Protein AF-0000000082274752 (afdb_homodimer)

Organism: NCBI:txid303405

Radius of gyration: 25.29 Å; Cα contacts (8 Å, |Δi|>4): 850; chains: 2; bounding box: 76×76×72 Å

pLDDT: mean 84.37, std 21.72, range [27.38, 98.88]

Secondary structure (DSSP, 8-state):
------------------------TTSBPP--EEEETTTTEEEEHHHHTTTSEEEEEE-S-TT--STTSS-TT--SHHHHHHTHHHHHHTT--EEEEEESS-HHHHHHHHHHHT-TTSSEEEEE-TT-HHHHHTT-B---HHHHHTT--S-B--EEEEEETTEEEEEEE---SS-TTS-S-GGGGSHHHHHHHHHHHH-/------------------------TTSBPP--EEEETTTTEEEEHHHHTTTSEEEEEE-S-TT--GGGSS-TT--SHHHHHHTHHHHHHTT--EEEEEESS-HHHHHHHHHHHT-TTSSEEEEE-TT-HHHHHTT-B---HHHHHTT--S-B--EEEEEETTEEEEEEE---SS-TTS-S-GGGGSHHHHHHHHHHHH-

Nearest PDB structures (foldseek):
  4k7i-assembly1_A  TM=9.172E-01  e=1.550E-17  Homo sapiens
  5k2j-assembly3_F  TM=9.072E-01  e=1.474E-16  Vibrio vulnificus MO6-24/O
  5j9b-assembly1_A  TM=8.679E-01  e=9.384E-13  Aspergillus fumigatus Af293
  7q6a-assembly1_B  TM=8.273E-01  e=2.553E-12  Thermochaetoides thermophila
  7q68-assembly1_A-2  TM=7.922E-01  e=3.081E-12  Thermochaetoides thermophila DSM 1495

Sequence (398 aa):
MKVLSFVAAALSAVSVVDAFAAIAPGAKIPSIELHKGFPPDFVNIADYVKGRKVAVVGLPAAFTPVCFLFFESHRNVPGYLESTDALKAAGIDEVIVYCVNDGAVMKAWEADQKTEGTIVTMLGDPSGAFTKACDMEMTHEGPISVGIIGRCKRWAMLVDDGEVKAVNVAESELDPAGDDFPEKTLAPALIEMVTTVNAMKVLSFVAAALSAVSVVDAFAAIAPGAKIPSIELHKGFPPDFVNIADYVKGRKVAVVGLPAAFTPVCFLFFESHRNVPGYLESTDALKAAGIDEVIVYCVNDGAVMKAWEADQKTEGTIVTMLGDPSGAFTKACDMEMTHEGPISVGIIGRCKRWAMLVDDGEVKAVNVAESELDPAGDDFPEKTLAPALIEMVTTVNA

InterPro domains:
  IPR013740 Redoxin [PF08534] (25-173)
  IPR037944 Peroxiredoxin-5-like [PTHR10430] (21-172)

Solvent-accessible surface area (backbone atoms only — not comparable to full-atom values): 21121 Å² total; per-residue (Å²): 133,82,79,78,77,77,76,76,76,76,75,72,73,71,70,69,66,68,69,59,55,65,73,43,60,74,36,68,51,71,81,39,73,28,22,38,32,65,85,48,46,78,40,43,51,31,71,71,36,51,85,36,34,31,34,43,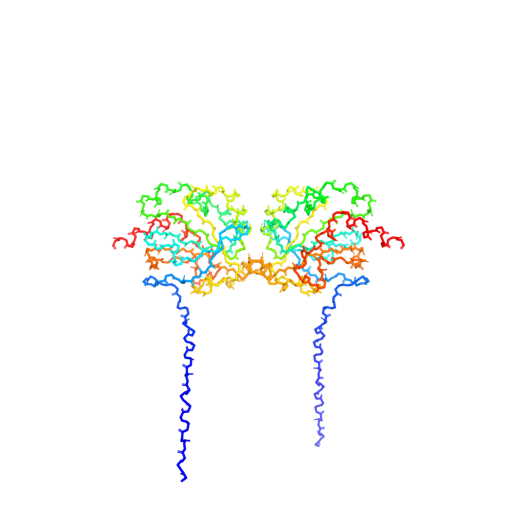31,36,36,48,55,72,74,52,68,73,37,56,79,60,59,94,87,50,32,56,70,67,35,42,61,74,36,41,67,62,39,43,73,61,54,37,72,32,40,36,41,32,30,32,46,30,16,29,50,36,40,51,47,35,60,74,69,64,31,77,92,51,56,45,44,58,36,10,28,48,84,32,59,61,35,55,47,39,62,34,64,37,76,28,60,70,53,37,75,61,37,54,61,80,22,26,22,25,28,24,32,37,30,50,49,32,29,25,63,39,74,35,61,11,43,39,98,84,30,58,48,12,64,74,37,55,66,49,54,23,50,69,36,53,48,48,50,45,55,58,65,75,96,137,82,79,80,76,77,77,75,76,74,76,72,73,73,71,68,68,66,69,59,55,64,72,43,62,74,34,66,52,68,81,40,71,29,22,39,32,65,84,48,46,77,38,42,49,30,68,71,36,52,85,36,34,32,34,43,33,36,36,47,54,70,75,51,56,79,40,56,79,60,60,94,87,52,32,53,71,67,35,42,62,75,34,41,69,61,36,43,72,63,55,39,72,32,40,36,40,33,28,33,45,30,15,29,48,36,40,52,49,35,61,73,67,63,28,76,93,53,58,46,46,57,36,10,28,47,82,32,58,61,35,56,46,39,63,34,63,38,74,28,61,71,54,37,75,62,38,54,62,81,23,26,23,26,27,25,32,37,30,49,50,32,28,26,63,38,75,36,63,11,44,39,98,84,29,61,48,12,64,74,36,55,65,48,56,22,49,71,38,54,46,46,50,45,54,58,65,75,96

Foldseek 3Di:
DPPPPPPPPPPPPPPCPVPLPAADFFDFQDQDWWFAAPVTDTDGPLVVCAQAKAKEKEDLDFPDPLQPPDDPQRHALVQCQVCQVVCVVLRHQAYEYEKQDDRHRQNVSCVVSVCPPGRYGYIHRVVCPSQVSNVFFADDVVCVVVPSPRMGATKMFIDHRRGTRDIDFLADPVRSRSSNRSVCRGPVNSSVSSVVSVD/DPPPPPPPPPPPPPPCPVPLPAADFFDFQDQDWWFAAPVTDTDGPLVVCAQAKAKEKEDLDFPDVLQPPDDPQRHALVQCQVCQVVCVVLRHQAYEYEKQDDRHRQNVSCVVSVCPPGSYGYIHRVVCPSQVSNVFFADDVVCVVVPSPRMGATKMFIDHRRGTRDIDFLADPPRSRSSNRSVCRGPVNSSVSSVVSVD

Structure (mmCIF, N/CA/C/O backbone):
data_AF-0000000082274752-model_v1
#
loop_
_entity.id
_entity.type
_entity.pdbx_description
1 polymer 'Alkyl hydroperoxide reductase'
#
loop_
_atom_site.group_PDB
_atom_site.id
_atom_site.type_symbol
_atom_site.label_atom_id
_atom_site.label_alt_id
_atom_site.label_comp_id
_atom_site.label_asym_id
_atom_site.label_entity_id
_atom_site.label_seq_id
_atom_site.pdbx_PDB_ins_code
_atom_site.Cartn_x
_atom_site.Cartn_y
_atom_site.Cartn_z
_atom_site.occupancy
_atom_site.B_iso_or_equiv
_atom_site.auth_seq_id
_atom_site.auth_comp_id
_atom_site.auth_asym_id
_atom_site.auth_atom_id
_atom_site.pdbx_PDB_model_num
ATOM 1 N N . MET A 1 1 ? -60.469 3.807 35.75 1 27.77 1 MET A N 1
ATOM 2 C CA . MET A 1 1 ? -59.906 3.342 34.469 1 27.77 1 MET A CA 1
ATOM 3 C C . MET A 1 1 ? -59.031 4.406 33.844 1 27.77 1 MET A C 1
ATOM 5 O O . MET A 1 1 ? -59.5 5.242 33.094 1 27.77 1 MET A O 1
ATOM 9 N N . LYS A 1 2 ? -58.125 4.98 34.75 1 32.91 2 LYS A N 1
ATOM 10 C CA . LYS A 1 2 ? -57.219 6.035 34.312 1 32.91 2 LYS A CA 1
ATOM 11 C C . LYS A 1 2 ? -56.312 5.551 33.188 1 32.91 2 LYS A C 1
ATOM 13 O O . LYS A 1 2 ? -55.75 4.461 33.25 1 32.91 2 LYS A O 1
ATOM 18 N N . VAL A 1 3 ? -56.562 5.984 31.938 1 30.23 3 VAL A N 1
ATOM 19 C CA . VAL A 1 3 ? -55.875 5.863 30.641 1 30.23 3 VAL A CA 1
ATOM 20 C C . VAL A 1 3 ? -54.438 6.367 30.781 1 30.23 3 VAL A C 1
ATOM 22 O O . VAL A 1 3 ? -54.188 7.535 31.094 1 30.23 3 VAL A O 1
ATOM 25 N N . LEU A 1 4 ? -53.469 5.566 31.281 1 36.06 4 LEU A N 1
ATOM 26 C CA . LEU A 1 4 ? -52.031 5.832 31.266 1 36.06 4 LEU A CA 1
ATOM 27 C C . LEU A 1 4 ? -51.562 6.121 29.844 1 36.06 4 LEU A C 1
ATOM 29 O O . LEU A 1 4 ? -51.656 5.258 28.969 1 36.06 4 LEU A O 1
ATOM 33 N N . SER A 1 5 ? -51.781 7.336 29.391 1 32.69 5 SER A N 1
ATOM 34 C CA . SER A 1 5 ? -51.219 7.719 28.094 1 32.69 5 SER A CA 1
ATOM 35 C C . SER A 1 5 ? -49.688 7.598 28.109 1 32.69 5 SER A C 1
ATOM 37 O O . SER A 1 5 ? -49.031 8.203 28.953 1 32.69 5 SER A O 1
ATOM 39 N N . PHE A 1 6 ? -49.188 6.441 27.672 1 38.94 6 PHE A N 1
ATOM 40 C CA . PHE A 1 6 ? -47.781 6.215 27.344 1 38.94 6 PHE A CA 1
ATOM 41 C C . PHE A 1 6 ? -47.312 7.199 26.281 1 38.94 6 PHE A C 1
ATOM 43 O O . PHE A 1 6 ? -47.75 7.152 25.141 1 38.94 6 PHE A O 1
ATOM 50 N N . VAL A 1 7 ? -46.938 8.445 26.641 1 35.09 7 VAL A N 1
ATOM 51 C CA . VAL A 1 7 ? -46.25 9.297 25.672 1 35.09 7 VAL A CA 1
ATOM 52 C C . VAL A 1 7 ? -44.875 8.703 25.328 1 35.09 7 VAL A C 1
ATOM 54 O O . VAL A 1 7 ? -44 8.609 26.203 1 35.09 7 VAL A O 1
ATOM 57 N N . ALA A 1 8 ? -44.875 7.766 24.375 1 35.16 8 ALA A N 1
ATOM 58 C CA . ALA A 1 8 ? -43.562 7.414 23.812 1 35.16 8 ALA A CA 1
ATOM 59 C C . ALA A 1 8 ? -42.875 8.641 23.234 1 35.16 8 ALA A C 1
ATOM 61 O O . ALA A 1 8 ? -43.344 9.242 22.281 1 35.16 8 ALA A O 1
ATOM 62 N N . ALA A 1 9 ? -42.094 9.398 24.047 1 38.72 9 ALA A N 1
ATOM 63 C CA . ALA A 1 9 ? -41.188 10.359 23.469 1 38.72 9 ALA A CA 1
ATOM 64 C C . ALA A 1 9 ? -40.25 9.68 22.469 1 38.72 9 ALA A C 1
ATOM 66 O O . ALA A 1 9 ? -39.562 8.719 22.797 1 38.72 9 ALA A O 1
ATOM 67 N N . ALA A 1 10 ? -40.594 9.758 21.203 1 35.91 10 ALA A N 1
ATOM 68 C CA . ALA A 1 10 ? -39.625 9.422 20.141 1 35.91 10 ALA A CA 1
ATOM 69 C C . ALA A 1 10 ? -38.344 10.203 20.297 1 35.91 10 ALA A C 1
ATOM 71 O O . ALA A 1 10 ? -38.344 11.438 20.25 1 35.91 10 ALA A O 1
ATOM 72 N N . LEU A 1 11 ? -37.375 9.727 21.094 1 34.22 11 LEU A N 1
ATOM 73 C CA . LEU A 1 11 ? -36.031 10.242 20.969 1 34.22 11 LEU A CA 1
ATOM 74 C C . LEU A 1 11 ? -35.562 10.211 19.531 1 34.22 11 LEU A C 1
ATOM 76 O O . LEU A 1 11 ? -35.469 9.148 18.922 1 34.22 11 LEU A O 1
ATOM 80 N N . SER A 1 12 ? -35.938 11.281 18.844 1 32.97 12 SER A N 1
ATOM 81 C CA . SER A 1 12 ? -35.25 11.391 17.562 1 32.97 12 SER A CA 1
ATOM 82 C C . SER A 1 12 ? -33.75 11.258 17.703 1 32.97 12 SER A C 1
ATOM 84 O O . SER A 1 12 ? -33.125 11.945 18.516 1 32.97 12 SER A O 1
ATOM 86 N N . ALA A 1 13 ? -33.25 10.133 17.516 1 36.25 13 ALA A N 1
ATOM 87 C CA . ALA A 1 13 ? -31.828 10.023 17.25 1 36.25 13 ALA A CA 1
ATOM 88 C C . ALA A 1 13 ? -31.375 11.031 16.203 1 36.25 13 ALA A C 1
ATOM 90 O O . ALA A 1 13 ? -31.719 10.898 15.023 1 36.25 13 ALA A O 1
ATOM 91 N N . VAL A 1 14 ? -31.25 12.289 16.516 1 33.09 14 VAL A N 1
ATOM 92 C CA . VAL A 1 14 ? -30.469 13.125 15.617 1 33.09 14 VAL A CA 1
ATOM 93 C C . VAL A 1 14 ? -29.125 12.477 15.352 1 33.09 14 VAL A C 1
ATOM 95 O O . VAL A 1 14 ? -28.312 12.312 16.266 1 33.09 14 VAL A O 1
ATOM 98 N N . SER A 1 15 ? -29.078 11.492 14.656 1 33.66 15 SER A N 1
ATOM 99 C CA . SER A 1 15 ? -27.75 11.164 14.125 1 33.66 15 SER A CA 1
ATOM 100 C C . SER A 1 15 ? -27.031 12.422 13.641 1 33.66 15 SER A C 1
ATOM 102 O O . SER A 1 15 ? -27.406 13 12.617 1 33.66 15 SER A O 1
ATOM 104 N N . VAL A 1 16 ? -26.734 13.352 14.477 1 30.14 16 VAL A N 1
ATOM 105 C CA . VAL A 1 16 ? -25.766 14.336 14 1 30.14 16 VAL A CA 1
ATOM 106 C C . VAL A 1 16 ? -24.672 13.633 13.203 1 30.14 16 VAL A C 1
ATOM 108 O O . VAL A 1 16 ? -23.781 12.984 13.781 1 30.14 16 VAL A O 1
ATOM 111 N N . VAL A 1 17 ? -25 12.875 12.234 1 35.97 17 VAL A N 1
ATOM 112 C CA . VAL A 1 17 ? -23.891 12.734 11.297 1 35.97 17 VAL A CA 1
ATOM 113 C C . VAL A 1 17 ? -23.125 14.055 11.203 1 35.97 17 VAL A C 1
ATOM 115 O O . VAL A 1 17 ? -23.672 15.062 10.75 1 35.97 17 VAL A O 1
ATOM 118 N N . ASP A 1 18 ? -22.484 14.523 12.211 1 35.38 18 ASP A N 1
ATOM 119 C CA . ASP A 1 18 ? -21.656 15.719 12.078 1 35.38 18 ASP A CA 1
ATOM 120 C C . ASP A 1 18 ? -21.141 15.867 10.648 1 35.38 18 ASP A C 1
ATOM 122 O O . ASP A 1 18 ? -20.5 14.953 10.109 1 35.38 18 ASP A O 1
ATOM 126 N N . ALA A 1 19 ? -21.859 16.297 9.758 1 38.28 19 ALA A N 1
ATOM 127 C CA . ALA A 1 19 ? -21.406 16.766 8.453 1 38.28 19 ALA A CA 1
ATOM 128 C C . ALA A 1 19 ? -19.938 17.141 8.484 1 38.28 19 ALA A C 1
ATOM 130 O O . ALA A 1 19 ? -19.531 18.047 9.227 1 38.28 19 ALA A O 1
ATOM 131 N N . PHE A 1 20 ? -19.031 16.141 8.469 1 45.34 20 PHE A N 1
ATOM 132 C CA . PHE A 1 20 ? -17.609 16.469 8.43 1 45.34 20 PHE A CA 1
ATOM 133 C C . PHE A 1 20 ? -17.359 17.703 7.57 1 45.34 20 PHE A C 1
ATOM 135 O O . PHE A 1 20 ? -17.797 17.766 6.418 1 45.34 20 PHE A O 1
ATOM 142 N N . ALA A 1 21 ? -17.672 18.844 8.078 1 50.91 21 ALA A N 1
ATOM 143 C CA . ALA A 1 21 ? -17.375 20.078 7.383 1 50.91 21 ALA A CA 1
ATOM 144 C C . ALA A 1 21 ? -15.969 20.062 6.793 1 50.91 21 ALA A C 1
ATOM 146 O O . ALA A 1 21 ? -15.062 19.453 7.359 1 50.91 21 ALA A O 1
ATOM 147 N N . ALA A 1 22 ? -15.766 20.391 5.5 1 65.75 22 ALA A N 1
ATOM 148 C CA . ALA A 1 22 ? -14.484 20.688 4.855 1 65.75 22 ALA A CA 1
ATOM 149 C C . ALA A 1 22 ? -13.531 21.375 5.82 1 65.75 22 ALA A C 1
ATOM 151 O O . ALA A 1 22 ? -13.938 22.281 6.562 1 65.75 22 ALA A O 1
ATOM 152 N N . ILE A 1 23 ? -12.422 20.734 6.145 1 84.44 23 ILE A N 1
ATOM 153 C CA . ILE A 1 23 ? -11.43 21.328 7.031 1 84.44 23 ILE A CA 1
ATOM 154 C C . ILE A 1 23 ? -11.102 22.75 6.562 1 84.44 23 ILE A C 1
ATOM 156 O O . ILE A 1 23 ? -10.875 22.969 5.375 1 84.44 23 ILE A O 1
ATOM 160 N N . ALA A 1 24 ? -11.312 23.703 7.465 1 89.81 24 ALA A N 1
ATOM 161 C CA . ALA A 1 24 ? -11.055 25.109 7.199 1 89.81 24 ALA A CA 1
ATOM 162 C C . ALA A 1 24 ? -10.305 25.75 8.359 1 89.81 24 ALA A C 1
ATOM 164 O O . ALA A 1 24 ? -10.344 25.266 9.492 1 89.81 24 ALA A O 1
ATOM 165 N N . PRO A 1 25 ? -9.547 26.828 7.973 1 94.69 25 PRO A N 1
ATOM 166 C CA . PRO A 1 25 ? -8.898 27.547 9.078 1 94.69 25 PRO A CA 1
ATOM 167 C C . PRO A 1 25 ? -9.867 27.859 10.211 1 94.69 25 PRO A C 1
ATOM 169 O O . PRO A 1 25 ? -11.016 28.25 9.969 1 94.69 25 PRO A O 1
ATOM 172 N N . GLY A 1 26 ? -9.516 27.609 11.43 1 95.12 26 GLY A N 1
ATOM 173 C CA . GLY A 1 26 ? -10.344 27.828 12.602 1 95.12 26 GLY A CA 1
ATOM 174 C C . GLY A 1 26 ? -10.945 26.562 13.156 1 95.12 26 GLY A C 1
ATOM 175 O O . GLY A 1 26 ? -11.32 26.5 14.328 1 95.12 26 GLY A O 1
ATOM 176 N N . ALA A 1 27 ? -11.031 25.578 12.359 1 95.56 27 ALA A N 1
ATOM 177 C CA . ALA A 1 27 ? -11.602 24.297 12.773 1 95.56 27 ALA A CA 1
ATOM 178 C C . ALA A 1 27 ? -10.594 23.484 13.586 1 95.56 27 ALA A C 1
ATOM 180 O O . ALA A 1 27 ? -9.383 23.688 13.477 1 95.56 27 ALA A O 1
ATOM 181 N N . LYS A 1 28 ? -11.148 22.656 14.43 1 96.88 28 LYS A N 1
ATOM 182 C CA . LYS A 1 28 ? -10.297 21.641 15.07 1 96.88 28 LYS A CA 1
ATOM 183 C C . LYS A 1 28 ? -10 20.5 14.117 1 96.88 28 LYS A C 1
ATOM 185 O O . LYS A 1 28 ? -10.867 20.062 13.352 1 96.88 28 LYS A O 1
ATOM 190 N N . ILE A 1 29 ? -8.781 20.047 14.203 1 97.81 29 ILE A N 1
ATOM 191 C CA . ILE A 1 29 ? -8.445 18.875 13.406 1 97.81 29 ILE A CA 1
ATOM 192 C C . ILE A 1 29 ? -9.289 17.688 13.867 1 97.81 29 ILE A C 1
ATOM 194 O O . ILE A 1 29 ? -9.523 17.516 15.062 1 97.81 29 ILE A O 1
ATOM 198 N N . PRO A 1 30 ? -9.781 16.875 12.977 1 97.56 30 PRO A N 1
ATOM 199 C CA . PRO A 1 30 ? -10.602 15.719 13.359 1 97.56 30 PRO A CA 1
ATOM 200 C C . PRO A 1 30 ? -9.875 14.758 14.297 1 97.56 30 PRO A C 1
ATOM 202 O O . PRO A 1 30 ? -8.664 14.555 14.164 1 97.56 30 PRO A O 1
ATOM 205 N N . SER A 1 31 ? -10.578 14.227 15.234 1 97.94 31 SER A N 1
ATOM 206 C CA . SER A 1 31 ? -10.055 13.211 16.141 1 97.94 31 SER A CA 1
ATOM 207 C C . SER A 1 31 ? -10.156 11.82 15.516 1 97.94 31 SER A C 1
ATOM 209 O O . SER A 1 31 ? -11.195 11.164 15.602 1 97.94 31 SER A O 1
ATOM 211 N N . ILE A 1 32 ? -9.094 11.336 14.875 1 98.25 32 ILE A N 1
ATOM 212 C CA . ILE A 1 32 ? -9.055 10.07 14.148 1 98.25 32 ILE A CA 1
ATOM 213 C C . ILE A 1 32 ? -7.766 9.32 14.484 1 98.25 32 ILE A C 1
ATOM 215 O O . ILE A 1 32 ? -6.695 9.922 14.586 1 98.25 32 ILE A O 1
ATOM 219 N N . GLU A 1 33 ? -7.859 8 14.648 1 98.19 33 GLU A N 1
ATOM 220 C CA . GLU A 1 33 ? -6.695 7.156 14.883 1 98.19 33 GLU A CA 1
ATOM 221 C C . GLU A 1 33 ? -5.945 6.871 13.586 1 98.19 33 GLU A C 1
ATOM 223 O O . GLU A 1 33 ? -6.535 6.379 12.617 1 98.19 33 GLU A O 1
ATOM 228 N N . LEU A 1 34 ? -4.719 7.219 13.578 1 98.75 34 LEU A N 1
ATOM 229 C CA . LEU A 1 34 ? -3.814 6.902 12.477 1 98.75 34 LEU A CA 1
ATOM 230 C C . LEU A 1 34 ? -2.816 5.82 12.883 1 98.75 34 LEU A C 1
ATOM 232 O O . LEU A 1 34 ? -2.689 5.504 14.07 1 98.75 34 LEU A O 1
ATOM 236 N N . HIS A 1 35 ? -2.184 5.227 11.922 1 98.62 35 HIS A N 1
ATOM 237 C CA . HIS A 1 35 ? -1.256 4.121 12.141 1 98.62 35 HIS A CA 1
ATOM 238 C C . HIS A 1 35 ? 0.191 4.578 12 1 98.62 35 HIS A C 1
ATOM 240 O O . HIS A 1 35 ? 0.57 5.141 10.969 1 98.62 35 HIS A O 1
ATOM 246 N N . LYS A 1 36 ? 0.982 4.348 13.07 1 98.38 36 LYS A N 1
ATOM 247 C CA . LYS A 1 36 ? 2.422 4.574 13.008 1 98.38 36 LYS A CA 1
ATOM 248 C C . LYS A 1 36 ? 3.189 3.256 13.031 1 98.38 36 LYS A C 1
ATOM 250 O O . LYS A 1 36 ? 3.133 2.516 14.016 1 98.38 36 LYS A O 1
ATOM 255 N N . GLY A 1 37 ? 3.846 2.953 11.93 1 96.56 37 GLY A N 1
ATOM 256 C CA . GLY A 1 37 ? 4.621 1.725 11.836 1 96.56 37 GLY A CA 1
ATOM 257 C C . GLY A 1 37 ? 3.76 0.488 11.664 1 96.56 37 GLY A C 1
ATOM 258 O O . GLY A 1 37 ? 2.635 0.572 11.164 1 96.56 37 GLY A O 1
ATOM 259 N N . PHE A 1 38 ? 4.457 -0.76 11.984 1 93.69 38 PHE A N 1
ATOM 260 C CA . PHE A 1 38 ? 3.775 -2.043 11.867 1 93.69 38 PHE A CA 1
ATOM 261 C C . PHE A 1 38 ? 4.438 -3.09 12.758 1 93.69 38 PHE A C 1
ATOM 263 O O . PHE A 1 38 ? 5.66 -3.24 12.742 1 93.69 38 PHE A O 1
ATOM 270 N N . PRO A 1 39 ? 3.646 -3.965 13.578 1 92.5 39 PRO A N 1
ATOM 271 C CA . PRO A 1 39 ? 2.25 -3.621 13.852 1 92.5 39 PRO A CA 1
ATOM 272 C C . PRO A 1 39 ? 2.074 -2.17 14.297 1 92.5 39 PRO A C 1
ATOM 274 O O . PRO A 1 39 ? 3 -1.574 14.852 1 92.5 39 PRO A O 1
ATOM 277 N N . PRO A 1 40 ? 0.921 -1.641 14.047 1 96.19 40 PRO A N 1
ATOM 278 C CA . PRO A 1 40 ? 0.824 -0.187 14.188 1 96.19 40 PRO A CA 1
ATOM 279 C C . PRO A 1 40 ? 0.652 0.253 15.641 1 96.19 40 PRO A C 1
ATOM 281 O O . PRO A 1 40 ? -0.07 -0.394 16.406 1 96.19 40 PRO A O 1
ATOM 284 N N . ASP A 1 41 ? 1.419 1.288 15.969 1 97.56 41 ASP A N 1
ATOM 285 C CA . ASP A 1 41 ? 0.977 2.145 17.062 1 97.56 41 ASP A CA 1
ATOM 286 C C . ASP A 1 41 ? -0.169 3.053 16.625 1 97.56 41 ASP A C 1
ATOM 288 O O . ASP A 1 41 ? -0.04 3.797 15.648 1 97.56 41 ASP A O 1
ATOM 292 N N . PHE A 1 42 ? -1.263 2.887 17.312 1 98.12 42 PHE A N 1
ATOM 293 C CA . PHE A 1 42 ? -2.406 3.736 17 1 98.12 42 PHE A CA 1
ATOM 294 C C . PHE A 1 42 ? -2.238 5.117 17.609 1 98.12 42 PHE A C 1
ATOM 296 O O . PHE A 1 42 ? -2.023 5.242 18.828 1 98.12 42 PHE A O 1
ATOM 303 N N . VAL A 1 43 ? -2.281 6.109 16.75 1 98.19 43 VAL A N 1
ATOM 304 C CA . VAL A 1 43 ? -2.049 7.492 17.141 1 98.19 43 VAL A CA 1
ATOM 305 C C . VAL A 1 43 ? -3.287 8.336 16.828 1 98.19 43 VAL A C 1
ATOM 307 O O . VAL A 1 43 ? -3.629 8.539 15.664 1 98.19 43 VAL A O 1
ATOM 310 N N . ASN A 1 44 ? -3.947 8.812 17.875 1 98.62 44 ASN A N 1
ATOM 311 C CA . ASN A 1 44 ? -4.988 9.805 17.625 1 98.62 44 ASN A CA 1
ATOM 312 C C . ASN A 1 44 ? -4.398 11.148 17.219 1 98.62 44 ASN A C 1
ATOM 314 O O . ASN A 1 44 ? -3.742 11.812 18.031 1 98.62 44 ASN A O 1
ATOM 318 N N . ILE A 1 45 ? -4.652 11.625 16.016 1 98.56 45 ILE A N 1
ATOM 319 C CA . ILE A 1 45 ? -3.949 12.773 15.461 1 98.56 45 ILE A CA 1
ATOM 320 C C . ILE A 1 45 ? -4.309 14.031 16.25 1 98.56 45 ILE A C 1
ATOM 322 O O . ILE A 1 45 ? -3.463 14.906 16.453 1 98.56 45 ILE A O 1
ATOM 326 N N . ALA A 1 46 ? -5.508 14.188 16.703 1 98.5 46 ALA A N 1
ATOM 327 C CA . ALA A 1 46 ? -5.887 15.359 17.5 1 98.5 46 ALA A CA 1
ATOM 328 C C . ALA A 1 46 ? -5.09 15.422 18.797 1 98.5 46 ALA A C 1
ATOM 330 O O . ALA A 1 46 ? -4.613 16.484 19.188 1 98.5 46 ALA A O 1
ATOM 331 N N . ASP A 1 47 ? -4.938 14.32 19.469 1 98.62 47 ASP A N 1
ATOM 332 C CA . ASP A 1 47 ? -4.148 14.25 20.703 1 98.62 47 ASP A CA 1
ATOM 333 C C . ASP A 1 47 ? -2.66 14.422 20.406 1 98.62 47 ASP A C 1
ATOM 335 O O . ASP A 1 47 ? -1.938 15.062 21.172 1 98.62 47 ASP A O 1
ATOM 339 N N . TYR A 1 48 ? -2.229 13.844 19.359 1 98.62 48 TYR A N 1
ATOM 340 C CA . TYR A 1 48 ? -0.824 13.773 18.969 1 98.62 48 TYR A CA 1
ATOM 341 C C . TYR A 1 48 ? -0.252 15.164 18.734 1 98.62 48 TYR A C 1
ATOM 343 O O . TYR A 1 48 ? 0.928 15.406 18.984 1 98.62 48 TYR A O 1
ATOM 351 N N . VAL A 1 49 ? -1.076 16.094 18.312 1 98.62 49 VAL A N 1
ATOM 352 C CA . VAL A 1 49 ? -0.541 17.375 17.875 1 98.62 49 VAL A CA 1
ATOM 353 C C . VAL A 1 49 ? -0.795 18.438 18.922 1 98.62 49 VAL A C 1
ATOM 355 O O . VAL A 1 49 ? -0.504 19.625 18.719 1 98.62 49 VAL A O 1
ATOM 358 N N . LYS A 1 50 ? -1.345 18.125 20.047 1 98.62 50 LYS A N 1
ATOM 359 C CA . LYS A 1 50 ? -1.636 19.094 21.109 1 98.62 50 LYS A CA 1
ATOM 360 C C . LYS A 1 50 ? -0.368 19.812 21.562 1 98.62 50 LYS A C 1
ATOM 362 O O . LYS A 1 50 ? 0.681 19.188 21.734 1 98.62 50 LYS A O 1
ATOM 367 N N . GLY A 1 51 ? -0.495 21.109 21.672 1 98.5 51 GLY A N 1
ATOM 368 C CA . GLY A 1 51 ? 0.574 21.922 22.219 1 98.5 51 GLY A CA 1
ATOM 369 C C . GLY A 1 51 ? 1.701 22.188 21.234 1 98.5 51 GLY A C 1
ATOM 370 O O . GLY A 1 51 ? 2.723 22.766 21.594 1 98.5 51 GLY A O 1
ATOM 371 N N . ARG A 1 52 ? 1.53 21.781 20.031 1 98.62 52 ARG A N 1
ATOM 372 C CA . ARG A 1 52 ? 2.592 21.906 19.031 1 98.62 52 ARG A CA 1
ATOM 373 C C . ARG A 1 52 ? 2.066 22.547 17.75 1 98.62 52 ARG A C 1
ATOM 375 O O . ARG A 1 52 ? 0.856 22.578 17.516 1 98.62 52 ARG A O 1
ATOM 382 N N . LYS A 1 53 ? 2.932 23.141 17.016 1 98.69 53 LYS A N 1
ATOM 383 C CA . LYS A 1 53 ? 2.676 23.594 15.648 1 98.69 53 LYS A CA 1
ATOM 384 C C . LYS A 1 53 ? 3.254 22.625 14.625 1 98.69 53 LYS A C 1
ATOM 386 O O . LYS A 1 53 ? 4.473 22.453 14.539 1 98.69 53 LYS A O 1
ATOM 391 N N . VAL A 1 54 ? 2.414 22 13.875 1 98.88 54 VAL A N 1
ATOM 392 C CA . VAL A 1 54 ? 2.865 20.969 12.938 1 98.88 54 VAL A CA 1
ATOM 393 C C . VAL A 1 54 ? 2.26 21.219 11.562 1 98.88 54 VAL A C 1
ATOM 395 O O . VAL A 1 54 ? 1.252 21.922 11.438 1 98.88 54 VAL A O 1
ATOM 398 N N . ALA A 1 55 ? 2.898 20.797 10.547 1 98.81 55 ALA A N 1
ATOM 399 C CA . ALA A 1 55 ? 2.316 20.656 9.211 1 98.81 55 ALA A CA 1
ATOM 400 C C . ALA A 1 55 ? 1.881 19.234 8.938 1 98.81 55 ALA A C 1
ATOM 402 O O . ALA A 1 55 ? 2.637 18.281 9.18 1 98.81 55 ALA A O 1
ATOM 403 N N . VAL A 1 56 ? 0.659 19.016 8.547 1 98.62 56 VAL A N 1
ATOM 404 C CA . VAL A 1 56 ? 0.162 17.734 8.07 1 98.62 56 VAL A CA 1
ATOM 405 C C . VAL A 1 56 ? -0.008 17.766 6.555 1 98.62 56 VAL A C 1
ATOM 407 O O . VAL A 1 56 ? -0.668 18.656 6.02 1 98.62 56 VAL A O 1
ATOM 410 N N . VAL A 1 57 ? 0.613 16.875 5.902 1 96.69 57 VAL A N 1
ATOM 411 C CA . VAL A 1 57 ? 0.592 16.828 4.445 1 96.69 57 VAL A CA 1
ATOM 412 C C . VAL A 1 57 ? 0.009 15.492 3.979 1 96.69 57 VAL A C 1
ATOM 414 O O . VAL A 1 57 ? 0.533 14.43 4.312 1 96.69 57 VAL A O 1
ATOM 417 N N . GLY A 1 58 ? -1.085 15.578 3.252 1 95.38 58 GLY A N 1
ATOM 418 C CA . GLY A 1 58 ? -1.667 14.398 2.625 1 95.38 58 GLY A CA 1
ATOM 419 C C . GLY A 1 58 ? -1.166 14.164 1.213 1 95.38 58 GLY A C 1
ATOM 420 O O . GLY A 1 58 ? -1.163 15.086 0.39 1 95.38 58 GLY A O 1
ATOM 421 N N . LEU A 1 59 ? -0.748 13 0.981 1 93.5 59 LEU A N 1
ATOM 422 C CA . LEU A 1 59 ? -0.315 12.594 -0.35 1 93.5 59 LEU A CA 1
ATOM 423 C C . LEU A 1 59 ? -1.144 11.414 -0.854 1 93.5 59 LEU A C 1
ATOM 425 O O . LEU A 1 59 ? -1.592 10.578 -0.063 1 93.5 59 LEU A O 1
ATOM 429 N N . PRO A 1 60 ? -1.355 11.328 -2.154 1 92.88 60 PRO A N 1
ATOM 430 C CA . PRO A 1 60 ? -2.258 10.305 -2.693 1 92.88 60 PRO A CA 1
ATOM 431 C C . PRO A 1 60 ? -1.795 8.883 -2.383 1 92.88 60 PRO A C 1
ATOM 433 O O . PRO A 1 60 ? -2.613 8.023 -2.051 1 92.88 60 PRO A O 1
ATOM 436 N N . ALA A 1 61 ? -0.446 8.695 -2.576 1 93.38 61 ALA A N 1
ATOM 437 C CA . ALA A 1 61 ? 0.016 7.316 -2.396 1 93.38 61 ALA A CA 1
ATOM 438 C C . ALA A 1 61 ? 1.508 7.277 -2.076 1 93.38 61 ALA A C 1
ATOM 440 O O . ALA A 1 61 ? 2.295 8.023 -2.664 1 93.38 61 ALA A O 1
ATOM 441 N N . ALA A 1 62 ? 1.852 6.344 -1.165 1 95.25 62 ALA A N 1
ATOM 442 C CA . ALA A 1 62 ? 3.262 6.055 -0.918 1 95.25 62 ALA A CA 1
ATOM 443 C C . ALA A 1 62 ? 3.926 5.461 -2.156 1 95.25 62 ALA A C 1
ATOM 445 O O . ALA A 1 62 ? 3.285 4.742 -2.926 1 95.25 62 ALA A O 1
ATOM 446 N N . PHE A 1 63 ? 5.25 5.781 -2.42 1 94.06 63 PHE A N 1
ATOM 447 C CA . PHE A 1 63 ? 6.137 5.207 -3.422 1 94.06 63 PHE A CA 1
ATOM 448 C C . PHE A 1 63 ? 5.754 5.676 -4.82 1 94.06 63 PHE A C 1
ATOM 450 O O . PHE A 1 63 ? 6.266 5.16 -5.816 1 94.06 63 PHE A O 1
ATOM 457 N N . THR A 1 64 ? 4.719 6.477 -4.957 1 87.06 64 THR A N 1
ATOM 458 C CA . THR A 1 64 ? 4.402 7.035 -6.27 1 87.06 64 THR A CA 1
ATOM 459 C C . THR A 1 64 ? 5.281 8.242 -6.57 1 87.06 64 THR A C 1
ATOM 461 O O . THR A 1 64 ? 5.68 8.969 -5.66 1 87.06 64 THR A O 1
ATOM 464 N N . PRO A 1 65 ? 5.695 8.211 -7.977 1 68.81 65 PRO A N 1
ATOM 465 C CA . PRO A 1 65 ? 6.641 9.273 -8.32 1 68.81 65 PRO A CA 1
ATOM 466 C C . PRO A 1 65 ? 6.004 10.664 -8.281 1 68.81 65 PRO A C 1
ATOM 468 O O . PRO A 1 65 ? 5.242 11.023 -9.188 1 68.81 65 PRO A O 1
ATOM 471 N N . VAL A 1 66 ? 4.84 10.945 -7.992 1 53.91 66 VAL A N 1
ATOM 472 C CA . VAL A 1 66 ? 4.414 12.312 -8.297 1 53.91 66 VAL A CA 1
ATOM 473 C C . VAL A 1 66 ? 5.633 13.164 -8.641 1 53.91 66 VAL A C 1
ATOM 475 O O . VAL A 1 66 ? 5.605 13.945 -9.594 1 53.91 66 VAL A O 1
ATOM 478 N N . CYS A 1 67 ? 6.406 13.445 -7.492 1 44.62 67 CYS A N 1
ATOM 479 C CA . CYS A 1 67 ? 7.25 14.633 -7.414 1 44.62 67 CYS A CA 1
ATOM 480 C C . CYS A 1 67 ? 8.406 14.547 -8.406 1 44.62 67 CYS A C 1
ATOM 482 O O . CYS A 1 67 ? 9.18 15.492 -8.547 1 44.62 67 CYS A O 1
ATOM 484 N N . PHE A 1 68 ? 8.57 13.328 -9.008 1 38.56 68 PHE A N 1
ATOM 485 C CA . PHE A 1 68 ? 9.82 13.242 -9.758 1 38.56 68 PHE A CA 1
ATOM 486 C C . PHE A 1 68 ? 9.633 13.773 -11.172 1 38.56 68 PHE A C 1
ATOM 488 O O . PHE A 1 68 ? 10.609 13.914 -11.922 1 38.56 68 PHE A O 1
ATOM 495 N N . LEU A 1 69 ? 8.602 13.461 -11.727 1 40.47 69 LEU A N 1
ATOM 496 C CA . LEU A 1 69 ? 8.758 13.859 -13.117 1 40.47 69 LEU A CA 1
ATOM 497 C C . LEU A 1 69 ? 9.406 15.234 -13.219 1 40.47 69 LEU A C 1
ATOM 499 O O . LEU A 1 69 ? 9.859 15.633 -14.297 1 40.47 69 LEU A O 1
ATOM 503 N N . PHE A 1 70 ? 8.82 16.25 -12.422 1 39.72 70 PHE A N 1
ATOM 504 C CA . PHE A 1 70 ? 9.32 17.5 -12.953 1 39.72 70 PHE A CA 1
ATOM 505 C C . PHE A 1 70 ? 10.734 17.781 -12.461 1 39.72 70 PHE A C 1
ATOM 507 O O . PHE A 1 70 ? 11.234 17.078 -11.57 1 39.72 70 PHE A O 1
ATOM 514 N N . PHE A 1 71 ? 11.07 19.109 -11.898 1 37.34 71 PHE A N 1
ATOM 515 C CA . PHE A 1 71 ? 12.352 19.75 -11.625 1 37.34 71 PHE A CA 1
ATOM 516 C C . PHE A 1 71 ? 12.891 19.328 -10.266 1 37.34 71 PHE A C 1
ATOM 518 O O . PHE A 1 71 ? 12.125 18.922 -9.383 1 37.34 71 PHE A O 1
ATOM 525 N N . GLU A 1 72 ? 14.227 19.062 -10.062 1 40 72 GLU A N 1
ATOM 526 C CA . GLU A 1 72 ? 15.086 18.953 -8.883 1 40 72 GLU A CA 1
ATOM 527 C C . GLU A 1 72 ? 14.398 19.516 -7.645 1 40 72 GLU A C 1
ATOM 529 O O . GLU A 1 72 ? 14.516 18.953 -6.551 1 40 72 GLU A O 1
ATOM 534 N N . SER A 1 73 ? 13.836 20.656 -7.777 1 38.56 73 SER A N 1
ATOM 535 C CA . SER A 1 73 ? 13.273 21.547 -6.77 1 38.56 73 SER A CA 1
ATOM 536 C C . SER A 1 73 ? 11.906 21.062 -6.297 1 38.56 73 SER A C 1
ATOM 538 O O . SER A 1 73 ? 11.297 21.672 -5.41 1 38.56 73 SER A O 1
ATOM 540 N N . HIS A 1 74 ? 11.086 20.047 -6.832 1 50.94 74 HIS A N 1
ATOM 541 C CA . HIS A 1 74 ? 9.656 19.781 -6.734 1 50.94 74 HIS A CA 1
ATOM 542 C C . HIS A 1 74 ? 9.391 18.438 -6.082 1 50.94 74 HIS A C 1
ATOM 544 O O . HIS A 1 74 ? 8.398 17.781 -6.395 1 50.94 74 HIS A O 1
ATOM 550 N N . ARG A 1 75 ? 10.336 18.219 -5.016 1 64.81 75 ARG A N 1
ATOM 551 C CA . ARG A 1 75 ? 10.18 16.875 -4.434 1 64.81 75 ARG A CA 1
ATOM 552 C C . ARG A 1 75 ? 9.414 16.938 -3.117 1 64.81 75 ARG A C 1
ATOM 554 O O . ARG A 1 75 ? 9.648 17.828 -2.297 1 64.81 75 ARG A O 1
ATOM 561 N N . ASN A 1 76 ? 8.586 16.203 -2.85 1 83.38 76 ASN A N 1
ATOM 562 C CA . ASN A 1 76 ? 7.816 16.109 -1.614 1 83.38 76 ASN A CA 1
ATOM 563 C C . ASN A 1 76 ? 8.711 15.758 -0.427 1 83.38 76 ASN A C 1
ATOM 565 O O . ASN A 1 76 ? 9.305 16.641 0.193 1 83.38 76 ASN A O 1
ATOM 569 N N . VAL A 1 77 ? 8.961 14.57 -0.098 1 91.25 77 VAL A N 1
ATOM 570 C CA . VAL A 1 77 ? 9.586 14.133 1.146 1 91.25 77 VAL A CA 1
ATOM 571 C C . VAL A 1 77 ? 11.039 14.609 1.187 1 91.25 77 VAL A C 1
ATOM 573 O O . VAL A 1 77 ? 11.469 15.234 2.154 1 91.25 77 VAL A O 1
ATOM 576 N N . PRO A 1 78 ? 11.852 14.461 0.105 1 90.94 78 PRO A N 1
ATOM 577 C CA . PRO A 1 78 ? 13.219 14.984 0.154 1 90.94 78 PRO A CA 1
ATOM 578 C C . PRO A 1 78 ? 13.266 16.5 0.369 1 90.94 78 PRO A C 1
ATOM 580 O O . PRO A 1 78 ? 14.18 17 1.027 1 90.94 78 PRO A O 1
ATOM 583 N N . GLY A 1 79 ? 12.305 17.219 -0.194 1 92.56 79 GLY A N 1
ATOM 584 C CA . GLY A 1 79 ? 12.242 18.656 -0.007 1 92.56 79 GLY A CA 1
ATOM 585 C C . GLY A 1 79 ? 12.023 19.062 1.438 1 92.56 79 GLY A C 1
ATOM 586 O O . GLY A 1 79 ? 12.586 20.047 1.904 1 92.56 79 GLY A O 1
ATOM 587 N N . TYR A 1 80 ? 11.172 18.344 2.123 1 95.62 80 TYR A N 1
ATOM 588 C CA . TYR A 1 80 ? 10.969 18.609 3.543 1 95.62 80 TYR A CA 1
ATOM 589 C C . TYR A 1 80 ? 12.258 18.375 4.332 1 95.62 80 TYR A C 1
ATOM 591 O O . TYR A 1 80 ? 12.594 19.156 5.223 1 95.62 80 TYR A O 1
ATOM 599 N N . LEU A 1 81 ? 12.977 17.297 4.023 1 95.25 81 LEU A N 1
ATOM 600 C CA . LEU A 1 81 ? 14.227 16.969 4.711 1 95.25 81 LEU A CA 1
ATOM 601 C C . LEU A 1 81 ? 15.281 18.031 4.457 1 95.25 81 LEU A C 1
ATOM 603 O O . LEU A 1 81 ? 15.945 18.5 5.387 1 95.25 81 LEU A O 1
ATOM 607 N N . GLU A 1 82 ? 15.398 18.484 3.254 1 94.25 82 GLU A N 1
ATOM 608 C CA . GLU A 1 82 ? 16.375 19.484 2.869 1 94.25 82 GLU A CA 1
ATOM 609 C C . GLU A 1 82 ? 16.078 20.828 3.521 1 94.25 82 GLU A C 1
ATOM 611 O O . GLU A 1 82 ? 16.969 21.641 3.73 1 94.25 82 GLU A O 1
ATOM 616 N N . SER A 1 83 ? 14.836 21.031 3.867 1 96.62 83 SER A N 1
ATOM 617 C CA . SER A 1 83 ? 14.398 22.312 4.41 1 96.62 83 SER A CA 1
ATOM 618 C C . SER A 1 83 ? 14.172 22.234 5.914 1 96.62 83 SER A C 1
ATOM 620 O O . SER A 1 83 ? 13.453 23.047 6.484 1 96.62 83 SER A O 1
ATOM 622 N N . THR A 1 84 ? 14.727 21.25 6.527 1 97.75 84 THR A N 1
ATOM 623 C CA . THR A 1 84 ? 14.484 21 7.945 1 97.75 84 THR A CA 1
ATOM 624 C C . THR A 1 84 ? 14.758 22.25 8.773 1 97.75 84 THR A C 1
ATOM 626 O O . THR A 1 84 ? 13.914 22.672 9.562 1 97.75 84 THR A O 1
ATOM 629 N N . ASP A 1 85 ? 15.914 22.859 8.617 1 98.31 85 ASP A N 1
ATOM 630 C CA . ASP A 1 85 ? 16.281 24.031 9.414 1 98.31 85 ASP A CA 1
ATOM 631 C C . ASP A 1 85 ? 15.328 25.188 9.164 1 98.31 85 ASP A C 1
ATOM 633 O O . ASP A 1 85 ? 14.906 25.859 10.109 1 98.31 85 ASP A O 1
ATOM 637 N N . ALA A 1 86 ? 15.016 25.406 7.883 1 98.19 86 ALA A N 1
ATOM 638 C CA . ALA A 1 86 ? 14.094 26.484 7.543 1 98.19 86 ALA A CA 1
ATOM 639 C C . ALA A 1 86 ? 12.711 26.234 8.133 1 98.19 86 ALA A C 1
ATOM 641 O O . ALA A 1 86 ? 12.047 27.172 8.594 1 98.19 86 ALA A O 1
ATOM 642 N N . LEU A 1 87 ? 12.25 25.016 8.094 1 98.38 87 LEU A N 1
ATOM 643 C CA . LEU A 1 87 ? 10.945 24.656 8.648 1 98.38 87 LEU A CA 1
ATOM 644 C C . LEU A 1 87 ? 10.922 24.875 10.156 1 98.38 87 LEU A C 1
ATOM 646 O O . LEU A 1 87 ? 9.977 25.453 10.695 1 98.38 87 LEU A O 1
ATOM 650 N N . LYS A 1 88 ? 11.953 24.438 10.812 1 98.25 88 LYS A N 1
ATOM 651 C CA . LYS A 1 88 ? 12.062 24.641 12.258 1 98.25 88 LYS A CA 1
ATOM 652 C C . LYS A 1 88 ? 12.141 26.109 12.609 1 98.25 88 LYS A C 1
ATOM 654 O O . LYS A 1 88 ? 11.516 26.562 13.57 1 98.25 88 LYS A O 1
ATOM 659 N N . ALA A 1 89 ? 12.875 26.844 11.844 1 98.19 89 ALA A N 1
ATOM 660 C CA . ALA A 1 89 ? 13 28.281 12.062 1 98.19 89 ALA A CA 1
ATOM 661 C C . ALA A 1 89 ? 11.656 28.969 11.906 1 98.19 89 ALA A C 1
ATOM 663 O O . ALA A 1 89 ? 11.383 29.969 12.594 1 98.19 89 ALA A O 1
ATOM 664 N N . ALA A 1 90 ? 10.828 28.453 11.047 1 98 90 ALA A N 1
ATOM 665 C CA . ALA A 1 90 ? 9.5 29.016 10.836 1 98 90 ALA A CA 1
ATOM 666 C C . ALA A 1 90 ? 8.555 28.625 11.969 1 98 90 ALA A C 1
ATOM 668 O O . ALA A 1 90 ? 7.441 29.141 12.07 1 98 90 ALA A O 1
ATOM 669 N N . GLY A 1 91 ? 8.969 27.703 12.789 1 97.88 91 GLY A N 1
ATOM 670 C CA . GLY A 1 91 ? 8.188 27.328 13.961 1 97.88 91 GLY A CA 1
ATOM 671 C C . GLY A 1 91 ? 7.461 26.016 13.789 1 97.88 91 GLY A C 1
ATOM 672 O O . GLY A 1 91 ? 6.598 25.672 14.602 1 97.88 91 GLY A O 1
ATOM 673 N N . ILE A 1 92 ? 7.762 25.297 12.766 1 98.75 92 ILE A N 1
ATOM 674 C CA . ILE A 1 92 ? 7.133 23.984 12.562 1 98.75 92 ILE A CA 1
ATOM 675 C C . ILE A 1 92 ? 7.918 22.922 13.312 1 98.75 92 ILE A C 1
ATOM 677 O O . ILE A 1 92 ? 9.094 22.688 13.023 1 98.75 92 ILE A O 1
ATOM 681 N N . ASP A 1 93 ? 7.266 22.219 14.211 1 98.69 93 ASP A N 1
ATOM 682 C CA . ASP A 1 93 ? 7.887 21.203 15.055 1 98.69 93 ASP A CA 1
ATOM 683 C C . ASP A 1 93 ? 8.055 19.891 14.297 1 98.69 93 ASP A C 1
ATOM 685 O O . ASP A 1 93 ? 8.977 19.109 14.57 1 98.69 93 ASP A O 1
ATOM 689 N N . GLU A 1 94 ? 7.117 19.609 13.398 1 98.81 94 GLU A N 1
ATOM 690 C CA . GLU A 1 94 ? 7.043 18.312 12.711 1 98.81 94 GLU A CA 1
ATOM 691 C C . GLU A 1 94 ? 6.25 18.422 11.414 1 98.81 94 GLU A C 1
ATOM 693 O O . GLU A 1 94 ? 5.285 19.188 11.328 1 98.81 94 GLU A O 1
ATOM 698 N N . VAL A 1 95 ? 6.723 17.797 10.414 1 98.75 95 VAL A N 1
ATOM 699 C CA . VAL A 1 95 ? 5.945 17.562 9.203 1 98.75 95 VAL A CA 1
ATOM 700 C C . VAL A 1 95 ? 5.406 16.141 9.203 1 98.75 95 VAL A C 1
ATOM 702 O O . VAL A 1 95 ? 6.172 15.172 9.102 1 98.75 95 VAL A O 1
ATOM 705 N N . ILE A 1 96 ? 4.121 15.984 9.328 1 98.81 96 ILE A N 1
ATOM 706 C CA . ILE A 1 96 ? 3.453 14.688 9.312 1 98.81 96 ILE A CA 1
ATOM 707 C C . ILE A 1 96 ? 2.961 14.383 7.898 1 98.81 96 ILE A C 1
ATOM 709 O O . ILE A 1 96 ? 2.051 15.039 7.395 1 98.81 96 ILE A O 1
ATOM 713 N N . VAL A 1 97 ? 3.607 13.445 7.273 1 97.88 97 VAL A N 1
ATOM 714 C CA . VAL A 1 97 ? 3.174 12.969 5.961 1 97.88 97 VAL A CA 1
ATOM 715 C C . VAL A 1 97 ? 2.164 11.836 6.133 1 97.88 97 VAL A C 1
ATOM 717 O O . VAL A 1 97 ? 2.439 10.852 6.82 1 97.88 97 VAL A O 1
ATOM 720 N N . TYR A 1 98 ? 1.071 12.031 5.5 1 97.94 98 TYR A N 1
ATOM 721 C CA . TYR A 1 98 ? -0.078 11.141 5.656 1 97.94 98 TYR A CA 1
ATOM 722 C C . TYR A 1 98 ? -0.488 10.547 4.316 1 97.94 98 TYR A C 1
ATOM 724 O O . TYR A 1 98 ? -0.539 11.25 3.303 1 97.94 98 TYR A O 1
ATOM 732 N N . CYS A 1 99 ? -0.759 9.266 4.285 1 97.19 99 CYS A N 1
ATOM 733 C CA . CYS A 1 99 ? -1.401 8.555 3.182 1 97.19 99 CYS A CA 1
ATOM 734 C C . CYS A 1 99 ? -2.436 7.566 3.699 1 97.19 99 CYS A C 1
ATOM 736 O O . CYS A 1 99 ? -2.422 7.207 4.879 1 97.19 99 CYS A O 1
ATOM 738 N N . VAL A 1 100 ? -3.312 7.16 2.789 1 98 100 VAL A N 1
ATOM 739 C CA . VAL A 1 100 ? -4.297 6.137 3.129 1 98 100 VAL A CA 1
ATOM 740 C C . VAL A 1 100 ? -3.641 4.758 3.092 1 98 100 VAL A C 1
ATOM 742 O O . VAL A 1 100 ? -4.285 3.748 3.387 1 98 100 VAL A O 1
ATOM 745 N N . ASN A 1 101 ? -2.438 4.566 2.85 1 98.12 101 ASN A N 1
ATOM 746 C CA . ASN A 1 101 ? -1.708 3.305 2.895 1 98.12 101 ASN A CA 1
ATOM 747 C C . ASN A 1 101 ? -1.672 2.729 4.309 1 98.12 101 ASN A C 1
ATOM 749 O O . ASN A 1 101 ? -1.849 3.459 5.285 1 98.12 101 ASN A O 1
ATOM 753 N N . ASP A 1 102 ? -1.5 1.41 4.418 1 97.38 102 ASP A N 1
ATOM 754 C CA . ASP A 1 102 ? -1.403 0.771 5.727 1 97.38 102 ASP A CA 1
ATOM 755 C C . ASP A 1 102 ? -0.049 1.048 6.375 1 97.38 102 ASP A C 1
ATOM 757 O O . ASP A 1 102 ? 0.869 1.544 5.719 1 97.38 102 ASP A O 1
ATOM 761 N N . GLY A 1 103 ? 0.015 0.745 7.672 1 97.31 103 GLY A N 1
ATOM 762 C CA . GLY A 1 103 ? 1.198 1.055 8.453 1 97.31 103 GLY A CA 1
ATOM 763 C C . GLY A 1 103 ? 2.447 0.351 7.957 1 97.31 103 GLY A C 1
ATOM 764 O O . GLY A 1 103 ? 3.555 0.879 8.078 1 97.31 103 GLY A O 1
ATOM 765 N N . ALA A 1 104 ? 2.348 -0.869 7.387 1 95.81 104 ALA A N 1
ATOM 766 C CA . ALA A 1 104 ? 3.508 -1.596 6.875 1 95.81 104 ALA A CA 1
ATOM 767 C C . ALA A 1 104 ? 4.129 -0.87 5.688 1 95.81 104 ALA A C 1
ATOM 769 O O . ALA A 1 104 ? 5.352 -0.725 5.613 1 95.81 104 ALA A O 1
ATOM 770 N N . VAL A 1 105 ? 3.297 -0.412 4.812 1 97.38 105 VAL A N 1
ATOM 771 C CA . VAL A 1 105 ? 3.758 0.328 3.643 1 97.38 105 VAL A CA 1
ATOM 772 C C . VAL A 1 105 ? 4.383 1.651 4.082 1 97.38 105 VAL A C 1
ATOM 774 O O . VAL A 1 105 ? 5.461 2.02 3.611 1 97.38 105 VAL A O 1
ATOM 777 N N . MET A 1 106 ? 3.723 2.35 4.977 1 98.19 106 MET A N 1
ATOM 778 C CA . MET A 1 106 ? 4.25 3.635 5.43 1 98.19 106 MET A CA 1
ATOM 779 C C . MET A 1 106 ? 5.602 3.457 6.113 1 98.19 106 MET A C 1
ATOM 781 O O . MET A 1 106 ? 6.504 4.277 5.938 1 98.19 106 MET A O 1
ATOM 785 N N . LYS A 1 107 ? 5.742 2.43 6.926 1 97.56 107 LYS A N 1
ATOM 786 C CA . LYS A 1 107 ? 7.016 2.137 7.574 1 97.56 107 LYS A CA 1
ATOM 787 C C . LYS A 1 107 ? 8.109 1.858 6.543 1 97.56 107 LYS A C 1
ATOM 789 O O . LYS A 1 107 ? 9.227 2.352 6.672 1 97.56 107 LYS A O 1
ATOM 794 N N . ALA A 1 108 ? 7.777 1.072 5.57 1 96.75 108 ALA A N 1
ATOM 795 C CA . ALA A 1 108 ? 8.727 0.783 4.5 1 96.75 108 ALA A CA 1
ATOM 796 C C . ALA A 1 108 ? 9.133 2.059 3.764 1 96.75 108 ALA A C 1
ATOM 798 O O . ALA A 1 108 ? 10.297 2.227 3.391 1 96.75 108 ALA A O 1
ATOM 799 N N . TRP A 1 109 ? 8.141 2.928 3.533 1 96.94 109 TRP A N 1
ATOM 800 C CA . TRP A 1 109 ? 8.414 4.172 2.826 1 96.94 109 TRP A CA 1
ATOM 801 C C . TRP A 1 109 ? 9.289 5.094 3.668 1 96.94 109 TRP A C 1
ATOM 803 O O . TRP A 1 109 ? 10.172 5.773 3.141 1 96.94 109 TRP A O 1
ATOM 813 N N . GLU A 1 110 ? 9.07 5.148 4.965 1 96.69 110 GLU A N 1
ATOM 814 C CA . GLU A 1 110 ? 9.938 5.879 5.883 1 96.69 110 GLU A CA 1
ATOM 815 C C . GLU A 1 110 ? 11.391 5.438 5.738 1 96.69 110 GLU A C 1
ATOM 817 O O . GLU A 1 110 ? 12.297 6.27 5.664 1 96.69 110 GLU A O 1
ATOM 822 N N . ALA A 1 111 ? 11.562 4.137 5.746 1 96.25 111 ALA A N 1
ATOM 823 C CA . ALA A 1 111 ? 12.906 3.586 5.602 1 96.25 111 ALA A CA 1
ATOM 824 C C . ALA A 1 111 ? 13.5 3.936 4.238 1 96.25 111 ALA A C 1
ATOM 826 O O . ALA A 1 111 ? 14.664 4.332 4.141 1 96.25 111 ALA A O 1
ATOM 827 N N . ASP A 1 112 ? 12.727 3.836 3.234 1 94.62 112 ASP A N 1
ATOM 828 C CA . ASP A 1 112 ? 13.164 4.129 1.871 1 94.62 112 ASP A CA 1
ATOM 829 C C . ASP A 1 112 ? 13.586 5.59 1.732 1 94.62 112 ASP A C 1
ATOM 831 O O . ASP A 1 112 ? 14.578 5.895 1.071 1 94.62 112 ASP A O 1
ATOM 835 N N . GLN A 1 113 ? 12.805 6.449 2.367 1 94.38 113 GLN A N 1
ATOM 836 C CA . GLN A 1 113 ? 13.039 7.883 2.256 1 94.38 113 GLN A CA 1
ATOM 837 C C . GLN A 1 113 ? 14 8.367 3.336 1 94.38 113 GLN A C 1
ATOM 839 O O . GLN A 1 113 ? 14.367 9.547 3.367 1 94.38 113 GLN A O 1
ATOM 844 N N . LYS A 1 114 ? 14.367 7.543 4.262 1 95.75 114 LYS A N 1
ATOM 845 C CA . LYS A 1 114 ? 15.328 7.824 5.328 1 95.75 114 LYS A CA 1
ATOM 846 C C . LYS A 1 114 ? 14.836 8.969 6.211 1 95.75 114 LYS A C 1
ATOM 848 O O . LYS A 1 114 ? 15.586 9.914 6.488 1 95.75 114 LYS A O 1
ATOM 853 N N . THR A 1 115 ? 13.594 8.898 6.598 1 96.69 115 THR A N 1
ATOM 854 C CA . THR A 1 115 ? 13.016 10 7.367 1 96.69 115 THR A CA 1
ATOM 855 C C . THR A 1 115 ? 13.047 9.688 8.859 1 96.69 115 THR A C 1
ATOM 857 O O . THR A 1 115 ? 12.672 10.531 9.68 1 96.69 115 THR A O 1
ATOM 860 N N . GLU A 1 116 ? 13.477 8.5 9.242 1 96.25 116 GLU A N 1
ATOM 861 C CA . GLU A 1 116 ? 13.516 8.148 10.664 1 96.25 116 GLU A CA 1
ATOM 862 C C . GLU A 1 116 ? 14.375 9.133 11.453 1 96.25 116 GLU A C 1
ATOM 864 O O . GLU A 1 116 ? 15.508 9.43 11.062 1 96.25 116 GLU A O 1
ATOM 869 N N . GLY A 1 117 ? 13.805 9.656 12.508 1 96.38 117 GLY A N 1
ATOM 870 C CA . GLY A 1 117 ? 14.539 10.555 13.383 1 96.38 117 GLY A CA 1
ATOM 871 C C . GLY A 1 117 ? 14.641 11.969 12.836 1 96.38 117 GLY A C 1
ATOM 872 O O . GLY A 1 117 ? 15.344 12.805 13.398 1 96.38 117 GLY A O 1
ATOM 873 N N . THR A 1 118 ? 13.984 12.273 11.812 1 98 118 THR A N 1
ATOM 8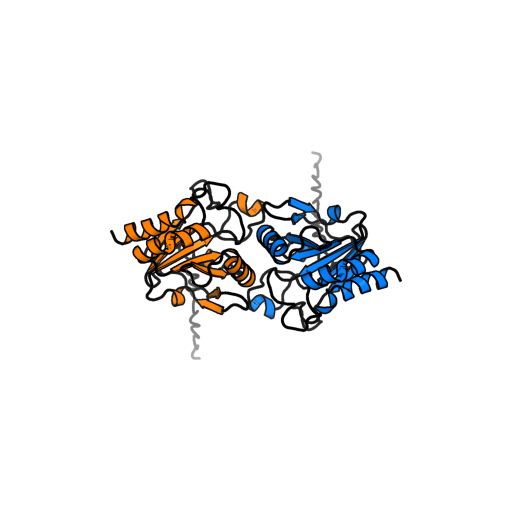74 C CA . THR A 1 118 ? 13.984 13.609 11.227 1 98 118 THR A CA 1
ATOM 875 C C . THR A 1 118 ? 12.719 14.375 11.602 1 98 118 THR A C 1
ATOM 877 O O . THR A 1 118 ? 11.961 13.93 12.469 1 98 118 THR A O 1
ATOM 880 N N . ILE A 1 119 ? 12.547 15.539 10.977 1 98.31 119 ILE A N 1
ATOM 881 C CA . ILE A 1 119 ? 11.375 16.359 11.234 1 98.31 119 ILE A CA 1
ATOM 882 C C . ILE A 1 119 ? 10.141 15.719 10.609 1 98.31 119 ILE A C 1
ATOM 884 O O . ILE A 1 119 ? 9.008 16.109 10.906 1 98.31 119 ILE A O 1
ATOM 888 N N . VAL A 1 120 ? 10.367 14.719 9.75 1 98.19 120 VAL A N 1
ATOM 889 C CA . VAL A 1 120 ? 9.281 14.109 8.992 1 98.19 120 VAL A CA 1
ATOM 890 C C . VAL A 1 120 ? 8.836 12.82 9.664 1 98.19 120 VAL A C 1
ATOM 892 O O . VAL A 1 120 ? 9.656 11.953 9.969 1 98.19 120 VAL A O 1
ATOM 895 N N . THR A 1 121 ? 7.594 12.672 9.93 1 98.38 121 THR A N 1
ATOM 896 C CA . THR A 1 121 ? 6.938 11.453 10.375 1 98.38 121 THR A CA 1
ATOM 897 C C . THR A 1 121 ? 5.918 10.977 9.344 1 98.38 121 THR A C 1
ATOM 899 O O . THR A 1 121 ? 5.211 11.789 8.75 1 98.38 121 THR A O 1
ATOM 902 N N . MET A 1 122 ? 5.836 9.656 9.18 1 98.25 122 MET A N 1
ATOM 903 C CA . MET A 1 122 ? 4.848 9.133 8.242 1 98.25 122 MET A CA 1
ATOM 904 C C . MET A 1 122 ? 3.771 8.344 8.977 1 98.25 122 MET A C 1
ATOM 906 O O . MET A 1 122 ? 4.082 7.445 9.758 1 98.25 122 MET A O 1
ATOM 910 N N . LEU A 1 123 ? 2.523 8.68 8.82 1 98.75 123 LEU A N 1
ATOM 911 C CA . LEU A 1 123 ? 1.363 8.016 9.406 1 98.75 123 LEU A CA 1
ATOM 912 C C . LEU A 1 123 ? 0.406 7.539 8.32 1 98.75 123 LEU A C 1
ATOM 914 O O . LEU A 1 123 ? 0.253 8.195 7.285 1 98.75 123 LEU A O 1
ATOM 918 N N . GLY A 1 124 ? -0.2 6.422 8.531 1 98.69 124 GLY A N 1
ATOM 919 C CA . GLY A 1 124 ? -1.157 5.855 7.594 1 98.69 124 GLY A CA 1
ATOM 920 C C . GLY A 1 124 ? -2.551 5.711 8.18 1 98.69 124 GLY A C 1
ATOM 921 O O . GLY A 1 124 ? -2.721 5.707 9.398 1 98.69 124 GLY A O 1
ATOM 922 N N . ASP A 1 125 ? -3.531 5.641 7.285 1 98.25 125 ASP A N 1
ATOM 923 C CA . ASP A 1 125 ? -4.91 5.34 7.648 1 98.25 125 ASP A CA 1
ATOM 924 C C . ASP A 1 125 ? -5.594 4.496 6.574 1 98.25 125 ASP A C 1
ATOM 926 O O . ASP A 1 125 ? -6.324 5.023 5.734 1 98.25 125 ASP A O 1
ATOM 930 N N . PRO A 1 126 ? -5.43 3.182 6.703 1 97.62 126 PRO A N 1
ATOM 931 C CA . PRO A 1 126 ? -5.949 2.33 5.633 1 97.62 126 PRO A CA 1
ATOM 932 C C . PRO A 1 126 ? -7.473 2.369 5.535 1 97.62 126 PRO A C 1
ATOM 934 O O . PRO A 1 126 ? -8.047 1.928 4.531 1 97.62 126 PRO A O 1
ATOM 937 N N . SER A 1 127 ? -8.172 2.854 6.5 1 96.88 127 SER A N 1
ATOM 938 C CA . SER A 1 127 ? -9.625 2.961 6.438 1 96.88 127 SER A CA 1
ATOM 939 C C . SER A 1 127 ? -10.055 4.203 5.664 1 96.88 127 SER A C 1
ATOM 941 O O . SER A 1 127 ? -11.211 4.32 5.254 1 96.88 127 SER A O 1
ATOM 943 N N . GLY A 1 128 ? -9.18 5.207 5.551 1 97.62 128 GLY A N 1
ATOM 944 C CA . GLY A 1 128 ? -9.508 6.469 4.906 1 97.62 128 GLY A CA 1
ATOM 945 C C . GLY A 1 128 ? -10.375 7.371 5.762 1 97.62 128 GLY A C 1
ATOM 946 O O . GLY A 1 128 ? -10.898 8.375 5.281 1 97.62 128 GLY A O 1
ATOM 947 N N . ALA A 1 129 ? -10.5 7.074 7.039 1 97.5 129 ALA A N 1
ATOM 948 C CA . ALA A 1 129 ? -11.398 7.816 7.918 1 97.5 129 ALA A CA 1
ATOM 949 C C . ALA A 1 129 ? -10.977 9.281 8.031 1 97.5 129 ALA A C 1
ATOM 951 O O . ALA A 1 129 ? -11.82 10.18 8.031 1 97.5 129 ALA A O 1
ATOM 952 N N . PHE A 1 130 ? -9.695 9.57 8.18 1 98.12 130 PHE A N 1
ATOM 953 C CA . PHE A 1 130 ? -9.203 10.938 8.289 1 98.12 130 PHE A CA 1
ATOM 954 C C . PHE A 1 130 ? -9.461 11.703 6.996 1 98.12 130 PHE A C 1
ATOM 956 O O . PHE A 1 130 ? -9.883 12.867 7.031 1 98.12 130 PHE A O 1
ATOM 963 N N . THR A 1 131 ? -9.18 11.062 5.867 1 96.31 131 THR A N 1
ATOM 964 C CA . THR A 1 131 ? -9.445 11.648 4.559 1 96.31 131 THR A CA 1
ATOM 965 C C . THR A 1 131 ? -10.914 12.055 4.441 1 96.31 131 THR A C 1
ATOM 967 O O . THR A 1 131 ? -11.227 13.164 4.004 1 96.31 131 THR A O 1
ATOM 970 N N . LYS A 1 132 ? -11.781 11.156 4.809 1 95.81 132 LYS A N 1
ATOM 971 C CA . LYS A 1 132 ? -13.219 11.422 4.746 1 95.81 132 LYS A CA 1
ATOM 972 C C . LYS A 1 132 ? -13.602 12.562 5.684 1 95.81 132 LYS A C 1
ATOM 974 O O . LYS A 1 132 ? -14.352 13.469 5.297 1 95.81 132 LYS A O 1
ATOM 979 N N . ALA A 1 133 ? -13.055 12.523 6.883 1 96.25 133 ALA A N 1
ATOM 980 C CA . ALA A 1 133 ? -13.359 13.555 7.871 1 96.25 133 ALA A CA 1
ATOM 981 C C . ALA A 1 133 ? -12.906 14.93 7.387 1 96.25 133 ALA A C 1
ATOM 983 O O . ALA A 1 133 ? -13.508 15.945 7.742 1 96.25 133 ALA A O 1
ATOM 984 N N . CYS A 1 134 ? -11.883 14.984 6.555 1 94.94 134 CYS A N 1
ATOM 985 C CA . CYS A 1 134 ? -11.336 16.234 6.059 1 94.94 134 CYS A CA 1
ATOM 986 C C . CYS A 1 134 ? -11.938 16.609 4.711 1 94.94 134 CYS A C 1
ATOM 988 O O . CYS A 1 134 ? -11.617 17.656 4.148 1 94.94 134 CYS A O 1
ATOM 990 N N . ASP A 1 135 ? -12.75 15.789 4.16 1 91.81 135 ASP A N 1
ATOM 991 C CA . ASP A 1 135 ? -13.32 15.984 2.832 1 91.81 135 ASP A CA 1
ATOM 992 C C . ASP A 1 135 ? -12.227 16.125 1.779 1 91.81 135 ASP A C 1
ATOM 994 O O . ASP A 1 135 ? -12.242 17.078 0.993 1 91.81 135 ASP A O 1
ATOM 998 N N . MET A 1 136 ? -11.273 15.203 1.798 1 92.38 136 MET A N 1
ATOM 999 C CA . MET A 1 136 ? -10.109 15.297 0.915 1 92.38 136 MET A CA 1
ATOM 1000 C C . MET A 1 136 ? -10 14.055 0.034 1 92.38 136 MET A C 1
ATOM 1002 O O . MET A 1 136 ? -8.906 13.688 -0.398 1 92.38 136 MET A O 1
ATOM 1006 N N . GLU A 1 137 ? -11.133 13.359 -0.234 1 92.31 137 GLU A N 1
ATOM 1007 C CA . GLU A 1 137 ? -11.117 12.156 -1.059 1 92.31 137 GLU A CA 1
ATOM 1008 C C . GLU A 1 137 ? -10.695 12.477 -2.49 1 92.31 137 GLU A C 1
ATOM 1010 O O . GLU A 1 137 ? -11.148 13.453 -3.078 1 92.31 137 GLU A O 1
ATOM 1015 N N . MET A 1 138 ? -9.836 11.672 -2.982 1 89.88 138 MET A N 1
ATOM 1016 C CA . MET A 1 138 ? -9.414 11.766 -4.379 1 89.88 138 MET A CA 1
ATOM 1017 C C . MET A 1 138 ? -10.445 11.102 -5.297 1 89.88 138 MET A C 1
ATOM 1019 O O . MET A 1 138 ? -10.664 9.898 -5.227 1 89.88 138 MET A O 1
ATOM 1023 N N . THR A 1 139 ? -11.047 11.906 -6.199 1 86.81 139 THR A N 1
ATOM 1024 C CA . THR A 1 139 ? -12.109 11.375 -7.051 1 86.81 139 THR A CA 1
ATOM 1025 C C . THR A 1 139 ? -11.75 11.531 -8.523 1 86.81 139 THR A C 1
ATOM 1027 O O . THR A 1 139 ? -12.516 11.141 -9.406 1 86.81 139 THR A O 1
ATOM 1030 N N . HIS A 1 140 ? -10.555 12.078 -8.711 1 84.12 140 HIS A N 1
ATOM 1031 C CA . HIS A 1 140 ? -10.148 12.305 -10.094 1 84.12 140 HIS A CA 1
ATOM 1032 C C . HIS A 1 140 ? -9.875 10.984 -10.805 1 84.12 140 HIS A C 1
ATOM 1034 O O . HIS A 1 140 ? -9.234 10.094 -10.25 1 84.12 140 HIS A O 1
ATOM 1040 N N . GLU A 1 141 ? -10.219 10.938 -12.062 1 84.94 141 GLU A N 1
ATOM 1041 C CA . GLU A 1 141 ? -10.109 9.703 -12.836 1 84.94 141 GLU A CA 1
ATOM 1042 C C . GLU A 1 141 ? -8.648 9.383 -13.156 1 84.94 141 GLU A C 1
ATOM 1044 O O . GLU A 1 141 ? -8.273 8.211 -13.258 1 84.94 141 GLU A O 1
ATOM 1049 N N . GLY A 1 142 ? -7.828 10.391 -13.383 1 85.75 142 GLY A N 1
ATOM 1050 C CA . GLY A 1 142 ? -6.434 10.18 -13.727 1 85.75 142 GLY A CA 1
ATOM 1051 C C . GLY A 1 142 ? -5.723 9.227 -12.781 1 85.75 142 GLY A C 1
ATOM 1052 O O . GLY A 1 142 ? -5.387 8.109 -13.156 1 85.75 142 GLY A O 1
ATOM 1053 N N . PRO A 1 143 ? -5.594 9.648 -11.484 1 87.62 143 PRO A N 1
ATOM 1054 C CA . PRO A 1 143 ? -4.957 8.75 -10.516 1 87.62 143 PRO A CA 1
ATOM 1055 C C . PRO A 1 143 ? -5.719 7.441 -10.336 1 87.62 143 PRO A C 1
ATOM 1057 O O . PRO A 1 143 ? -5.105 6.383 -10.195 1 87.62 143 PRO A O 1
ATOM 1060 N N . ILE A 1 144 ? -6.984 7.461 -10.414 1 89.94 144 ILE A N 1
ATOM 1061 C CA . ILE A 1 144 ? -7.809 6.277 -10.219 1 89.94 144 ILE A CA 1
ATOM 1062 C C . ILE A 1 144 ? -7.547 5.273 -11.336 1 89.94 144 ILE A C 1
ATOM 1064 O O . ILE A 1 144 ? -7.461 4.066 -11.094 1 89.94 144 ILE A O 1
ATOM 1068 N N . SER A 1 145 ? -7.32 5.766 -12.562 1 91.5 145 SER A N 1
ATOM 1069 C CA . SER A 1 145 ? -7.141 4.902 -13.727 1 91.5 145 SER A CA 1
ATOM 1070 C C . SER A 1 145 ? -5.836 4.117 -13.633 1 91.5 145 SER A C 1
ATOM 1072 O O . SER A 1 145 ? -5.676 3.086 -14.289 1 91.5 145 SER A O 1
ATOM 1074 N N . VAL A 1 146 ? -4.953 4.629 -12.773 1 91.5 146 VAL A N 1
ATOM 1075 C CA . VAL A 1 146 ? -3.676 3.928 -12.672 1 91.5 146 VAL A CA 1
ATOM 1076 C C . VAL A 1 146 ? -3.584 3.227 -11.32 1 91.5 146 VAL A C 1
ATOM 1078 O O . VAL A 1 146 ? -2.488 2.9 -10.852 1 91.5 146 VAL A O 1
ATOM 1081 N N . GLY A 1 147 ? -4.688 3.084 -10.68 1 94.31 147 GLY A N 1
ATOM 1082 C CA . GLY A 1 147 ? -4.754 2.189 -9.531 1 94.31 147 GLY A CA 1
ATOM 1083 C C . GLY A 1 147 ? -4.625 2.91 -8.203 1 94.31 147 GLY A C 1
ATOM 1084 O O . GLY A 1 147 ? -4.492 2.273 -7.16 1 94.31 147 GLY A O 1
ATOM 1085 N N . ILE A 1 148 ? -4.586 4.211 -8.25 1 93.12 148 ILE A N 1
ATOM 1086 C CA . ILE A 1 148 ? -4.621 4.988 -7.016 1 93.12 148 ILE A CA 1
ATOM 1087 C C . ILE A 1 148 ? -6.07 5.215 -6.59 1 93.12 148 ILE A C 1
ATOM 1089 O O . ILE A 1 148 ? -6.645 6.273 -6.863 1 93.12 148 ILE A O 1
ATOM 1093 N N . ILE A 1 149 ? -6.629 4.188 -5.914 1 93.81 149 ILE A N 1
ATOM 1094 C CA . ILE A 1 149 ? -8.055 4.102 -5.625 1 93.81 149 ILE A CA 1
ATOM 1095 C C . ILE A 1 149 ? -8.289 4.281 -4.129 1 93.81 149 ILE A C 1
ATOM 1097 O O . ILE A 1 149 ? -7.559 3.721 -3.307 1 93.81 149 ILE A O 1
ATOM 1101 N N . GLY A 1 150 ? -9.344 5.047 -3.809 1 93.56 150 GLY A N 1
ATOM 1102 C CA . GLY A 1 150 ? -9.695 5.207 -2.406 1 93.56 150 GLY A CA 1
ATOM 1103 C C . GLY A 1 150 ? -8.648 5.965 -1.613 1 93.56 150 GLY A C 1
ATOM 1104 O O . GLY A 1 150 ? -8.398 5.656 -0.447 1 93.56 150 GLY A O 1
ATOM 1105 N N . ARG A 1 151 ? -8.047 6.922 -2.229 1 95.19 151 ARG A N 1
ATOM 1106 C CA . ARG A 1 151 ? -6.941 7.656 -1.627 1 95.19 151 ARG A CA 1
ATOM 1107 C C . ARG A 1 151 ? -7.32 9.109 -1.375 1 95.19 151 ARG A C 1
ATOM 1109 O O . ARG A 1 151 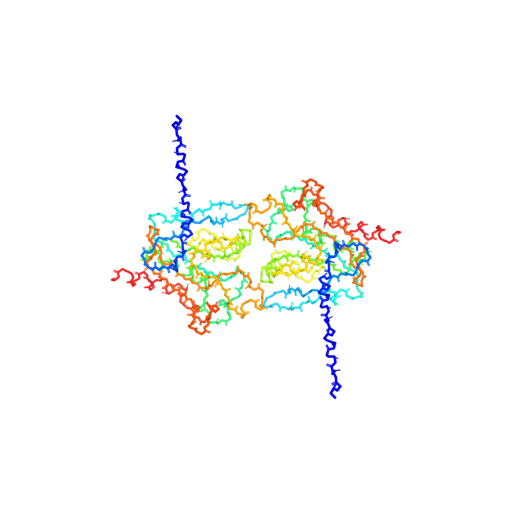? -8.477 9.492 -1.532 1 95.19 151 ARG A O 1
ATOM 1116 N N . CYS A 1 152 ? -6.375 9.906 -0.873 1 93.12 152 CYS A N 1
ATOM 1117 C CA . CYS A 1 152 ? -6.664 11.312 -0.621 1 93.12 152 CYS A CA 1
ATOM 1118 C C . CYS A 1 152 ? -6.02 12.195 -1.68 1 93.12 152 CYS A C 1
ATOM 1120 O O . CYS A 1 152 ? -5.082 11.773 -2.361 1 93.12 152 CYS A O 1
ATOM 1122 N N . LYS A 1 153 ? -6.535 13.375 -1.79 1 90.06 153 LYS A N 1
ATOM 1123 C CA . LYS A 1 153 ? -5.906 14.422 -2.592 1 90.06 153 LYS A CA 1
ATOM 1124 C C . LYS A 1 153 ? -4.566 14.836 -1.998 1 90.06 153 LYS A C 1
ATOM 1126 O O . LYS A 1 153 ? -4.238 14.469 -0.869 1 90.06 153 LYS A O 1
ATOM 1131 N N . ARG A 1 154 ? -3.824 15.586 -2.838 1 91.88 154 ARG A N 1
ATOM 1132 C CA . ARG A 1 154 ? -2.648 16.25 -2.291 1 91.88 154 ARG A CA 1
ATOM 1133 C C . ARG A 1 154 ? -3.039 17.547 -1.57 1 91.88 154 ARG A C 1
ATOM 1135 O O . ARG A 1 154 ? -3.666 18.422 -2.16 1 91.88 154 ARG A O 1
ATOM 1142 N N . TRP A 1 155 ? -2.68 17.609 -0.357 1 92.31 155 TRP A N 1
ATOM 1143 C CA . TRP A 1 155 ? -3.045 18.766 0.444 1 92.31 155 TRP A CA 1
ATOM 1144 C C . TRP A 1 155 ? -2.066 18.969 1.599 1 92.31 155 TRP A C 1
ATOM 1146 O O . TRP A 1 155 ? -1.308 18.047 1.937 1 92.31 155 TRP A O 1
ATOM 1156 N N . ALA A 1 156 ? -2.041 20.172 2.135 1 95.5 156 ALA A N 1
ATOM 1157 C CA . ALA A 1 156 ? -1.272 20.5 3.334 1 95.5 156 ALA A CA 1
ATOM 1158 C C . ALA A 1 156 ? -2.08 21.391 4.277 1 95.5 156 ALA A C 1
ATOM 1160 O O . ALA A 1 156 ? -2.828 22.266 3.83 1 95.5 156 ALA A O 1
ATOM 1161 N N . MET A 1 157 ? -1.887 21.156 5.559 1 97.5 157 MET A N 1
ATOM 1162 C CA . MET A 1 157 ? -2.48 22.062 6.535 1 97.5 157 MET A CA 1
ATOM 1163 C C . MET A 1 157 ? -1.49 22.375 7.648 1 97.5 157 MET A C 1
ATOM 1165 O O . MET A 1 157 ? -0.669 21.531 8.016 1 97.5 157 MET A O 1
ATOM 1169 N N . LEU A 1 158 ? -1.572 23.562 8.086 1 98.62 158 LEU A N 1
ATOM 1170 C CA . LEU A 1 158 ? -0.879 24 9.289 1 98.62 158 LEU A CA 1
ATOM 1171 C C . LEU A 1 158 ? -1.784 23.875 10.508 1 98.62 158 LEU A C 1
ATOM 1173 O O . LEU A 1 158 ? -2.891 24.422 10.523 1 98.62 158 LEU A O 1
ATOM 1177 N N . VAL A 1 159 ? -1.313 23.125 11.484 1 98.62 159 VAL A N 1
ATOM 1178 C CA . VAL A 1 159 ? -2.088 22.906 12.703 1 98.62 159 VAL A CA 1
ATOM 1179 C C . VAL A 1 159 ? -1.321 23.438 13.906 1 98.62 159 VAL A C 1
ATOM 1181 O O . VAL A 1 159 ? -0.131 23.156 14.07 1 98.62 159 VAL A O 1
ATOM 1184 N N . ASP A 1 160 ? -1.949 24.25 14.688 1 98.5 160 ASP A N 1
ATOM 1185 C CA . ASP A 1 160 ? -1.404 24.797 15.93 1 98.5 160 ASP A CA 1
ATOM 1186 C C . ASP A 1 160 ? -2.273 24.422 17.125 1 98.5 160 ASP A C 1
ATOM 1188 O O . ASP A 1 160 ? -3.383 24.938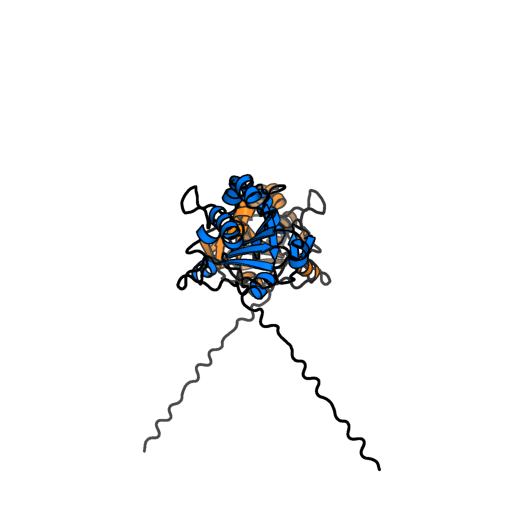 17.281 1 98.5 160 ASP A O 1
ATOM 1192 N N . ASP A 1 161 ? -1.736 23.5 17.938 1 98.44 161 ASP A N 1
ATOM 1193 C CA . ASP A 1 161 ? -2.461 23.031 19.125 1 98.44 161 ASP A CA 1
ATOM 1194 C C . ASP A 1 161 ? -3.838 22.484 18.75 1 98.44 161 ASP A C 1
ATOM 1196 O O . ASP A 1 161 ? -4.844 22.875 19.344 1 98.44 161 ASP A O 1
ATOM 1200 N N . GLY A 1 162 ? -3.883 21.781 17.672 1 98.19 162 GLY A N 1
ATOM 1201 C CA . GLY A 1 162 ? -5.098 21.094 17.266 1 98.19 162 GLY A CA 1
ATOM 1202 C C . GLY A 1 162 ? -6.016 21.969 16.422 1 98.19 162 GLY A C 1
ATOM 1203 O O . GLY A 1 162 ? -7.016 21.484 15.883 1 98.19 162 GLY A O 1
ATOM 1204 N N . GLU A 1 163 ? -5.738 23.219 16.312 1 97.88 163 GLU A N 1
ATOM 1205 C CA . GLU A 1 163 ? -6.531 24.109 15.461 1 97.88 163 GLU A CA 1
ATOM 1206 C C . GLU A 1 163 ? -5.914 24.25 14.07 1 97.88 163 GLU A C 1
ATOM 1208 O O . GLU A 1 163 ? -4.715 24.5 13.945 1 97.88 163 GLU A O 1
ATOM 1213 N N . VAL A 1 164 ? -6.719 24.047 13.078 1 98.12 164 VAL A N 1
ATOM 1214 C CA . VAL A 1 164 ? -6.281 24.266 11.703 1 98.12 164 VAL A CA 1
ATOM 1215 C C . VAL A 1 164 ? -6.125 25.766 11.445 1 98.12 164 VAL A C 1
ATOM 1217 O O . VAL A 1 164 ? -7.062 26.531 11.656 1 98.12 164 VAL A O 1
ATOM 1220 N N . LYS A 1 165 ? -4.941 26.156 10.977 1 98.12 165 LYS A N 1
ATOM 1221 C CA . LYS A 1 165 ? -4.672 27.578 10.766 1 98.12 165 LYS A CA 1
ATOM 1222 C C . LYS A 1 165 ? -4.688 27.922 9.281 1 98.12 165 LYS A C 1
ATOM 1224 O O . LYS A 1 165 ? -4.996 29.062 8.906 1 98.12 165 LYS A O 1
ATOM 1229 N N . ALA A 1 166 ? -4.355 27.031 8.469 1 97.38 166 ALA A N 1
ATOM 1230 C CA . ALA A 1 166 ? -4.32 27.203 7.02 1 97.38 166 ALA A CA 1
ATOM 1231 C C . ALA A 1 166 ? -4.41 25.859 6.312 1 97.38 166 ALA A C 1
ATOM 1233 O O . ALA A 1 166 ? -4.008 24.828 6.859 1 97.38 166 ALA A O 1
ATOM 1234 N N . VAL A 1 167 ? -4.98 25.891 5.105 1 95.25 167 VAL A N 1
ATOM 1235 C CA . VAL A 1 167 ? -5.094 24.703 4.277 1 95.25 167 VAL A CA 1
ATOM 1236 C C . VAL A 1 167 ? -4.754 25.047 2.828 1 95.25 167 VAL A C 1
ATOM 1238 O O . VAL A 1 167 ? -5.219 26.047 2.299 1 95.25 167 VAL A O 1
ATOM 1241 N N . ASN A 1 168 ? -3.854 24.25 2.246 1 93.12 168 ASN A N 1
ATOM 1242 C CA . ASN A 1 168 ? -3.59 24.25 0.812 1 93.12 168 ASN A CA 1
ATOM 1243 C C . ASN A 1 168 ? -4.004 22.922 0.176 1 93.12 168 ASN A C 1
ATOM 1245 O O . ASN A 1 168 ? -3.625 21.844 0.656 1 93.12 168 ASN A O 1
ATOM 1249 N N . VAL A 1 169 ? -4.797 22.953 -0.835 1 90.81 169 VAL A N 1
ATOM 1250 C CA . VAL A 1 169 ? -5.133 21.781 -1.633 1 90.81 169 VAL A CA 1
ATOM 1251 C C . VAL A 1 169 ? -4.559 21.938 -3.039 1 90.81 169 VAL A C 1
ATOM 1253 O O . VAL A 1 169 ? -4.711 22.984 -3.672 1 90.81 169 VAL A O 1
ATOM 1256 N N . ALA A 1 170 ? -3.867 20.938 -3.465 1 86.44 170 ALA A N 1
ATOM 1257 C CA . ALA A 1 170 ? -3.166 21 -4.746 1 86.44 170 ALA A CA 1
ATOM 1258 C C . ALA A 1 170 ? -4.137 20.844 -5.91 1 86.44 170 ALA A C 1
ATOM 1260 O O . ALA A 1 170 ? -3.752 20.406 -6.992 1 86.44 170 ALA A O 1
ATOM 1261 N N . GLU A 1 171 ? -5.316 21.109 -5.707 1 76.56 171 GLU A N 1
ATOM 1262 C CA . GLU A 1 171 ? -6.316 20.922 -6.754 1 76.56 171 GLU A CA 1
ATOM 1263 C C . GLU A 1 171 ? -6.691 22.25 -7.395 1 76.56 171 GLU A C 1
ATOM 1265 O O . GLU A 1 171 ? -6.453 23.312 -6.816 1 76.56 171 GLU A O 1
ATOM 1270 N N . SER A 1 172 ? -6.742 22.109 -8.688 1 64.38 172 SER A N 1
ATOM 1271 C CA . SER A 1 172 ? -7.398 23.219 -9.375 1 64.38 172 SER A CA 1
ATOM 1272 C C . SER A 1 172 ? -8.883 22.938 -9.57 1 64.38 172 SER A C 1
ATOM 1274 O O . SER A 1 172 ? -9.344 21.812 -9.359 1 64.38 172 SER A O 1
ATOM 1276 N N . GLU A 1 173 ? -9.539 24.031 -9.648 1 58.81 173 GLU A N 1
ATOM 1277 C CA . GLU A 1 173 ? -10.961 23.875 -9.945 1 58.81 173 GLU A CA 1
ATOM 1278 C C . GLU A 1 173 ? -11.195 22.812 -11.016 1 58.81 173 GLU A C 1
ATOM 1280 O O . GLU A 1 173 ? -12.188 22.094 -10.977 1 58.81 173 GLU A O 1
ATOM 1285 N N . LEU A 1 174 ? -10.164 22.781 -11.859 1 56.47 174 LEU A N 1
ATOM 1286 C CA . LEU A 1 174 ? -10.336 21.875 -12.992 1 56.47 174 LEU A CA 1
ATOM 1287 C C . LEU A 1 174 ? -9.578 20.562 -12.766 1 56.47 174 LEU A C 1
ATOM 1289 O O . LEU A 1 174 ? -9.672 19.641 -13.578 1 56.47 174 LEU A O 1
ATOM 1293 N N . ASP A 1 175 ? -8.703 20.531 -11.805 1 57.38 175 ASP A N 1
ATOM 1294 C CA . ASP A 1 175 ? -7.945 19.312 -11.578 1 57.38 175 ASP A CA 1
ATOM 1295 C C . ASP A 1 175 ? -8.188 18.766 -10.18 1 57.38 175 ASP A C 1
ATOM 1297 O O . ASP A 1 175 ? -7.34 18.906 -9.297 1 57.38 175 ASP A O 1
ATOM 1301 N N . PRO A 1 176 ? -9.352 18.109 -10.109 1 57.34 176 PRO A N 1
ATOM 1302 C CA . PRO A 1 176 ? -9.727 17.547 -8.805 1 57.34 176 PRO A CA 1
ATOM 1303 C C . PRO A 1 176 ? -8.781 16.438 -8.344 1 57.34 176 PRO A C 1
ATOM 1305 O O . PRO A 1 176 ? -8.906 15.945 -7.219 1 57.34 176 PRO A O 1
ATOM 1308 N N . ALA A 1 177 ? -7.707 16.188 -9.242 1 58.34 177 ALA A N 1
ATOM 1309 C CA . ALA A 1 177 ? -6.805 15.094 -8.891 1 58.34 177 ALA A CA 1
ATOM 1310 C C . ALA A 1 177 ? -5.848 15.508 -7.777 1 58.34 177 ALA A C 1
ATOM 1312 O O . ALA A 1 177 ? -5.273 14.656 -7.102 1 58.34 177 ALA A O 1
ATOM 1313 N N . GLY A 1 178 ? -5.879 16.797 -7.535 1 59 178 GLY A N 1
ATOM 1314 C CA . GLY A 1 178 ? -5.008 17.312 -6.496 1 59 178 GLY A CA 1
ATOM 1315 C C . GLY A 1 178 ? -3.537 17.25 -6.867 1 59 178 GLY A C 1
ATOM 1316 O O . GLY A 1 178 ? -2.674 17.203 -5.988 1 59 178 GLY A O 1
ATOM 1317 N N . ASP A 1 179 ? -3.197 17.125 -8.211 1 63.66 179 ASP A N 1
ATOM 1318 C CA . ASP A 1 179 ? -1.796 17.016 -8.602 1 63.66 179 ASP A CA 1
ATOM 1319 C C . ASP A 1 179 ? -1.419 18.125 -9.586 1 63.66 179 ASP A C 1
ATOM 1321 O O . ASP A 1 179 ? -0.283 18.188 -10.062 1 63.66 179 ASP A O 1
ATOM 1325 N N . ASP A 1 180 ? -2.252 19.047 -9.766 1 70.81 180 ASP A N 1
ATOM 1326 C CA . ASP A 1 180 ? -2.004 20.109 -10.742 1 70.81 180 ASP A CA 1
ATOM 1327 C C . ASP A 1 180 ? -1.006 21.125 -10.211 1 70.81 180 ASP A C 1
ATOM 1329 O O . ASP A 1 180 ? -0.229 21.703 -10.969 1 70.81 180 ASP A O 1
ATOM 1333 N N . PHE A 1 181 ? -1.122 21.281 -8.891 1 81 181 PHE A N 1
ATOM 1334 C CA . PHE A 1 181 ? -0.282 22.297 -8.273 1 81 181 PHE A CA 1
ATOM 1335 C C . PHE A 1 181 ? 0.448 21.734 -7.062 1 81 181 PHE A C 1
ATOM 1337 O O . PHE A 1 181 ? 0.267 22.219 -5.945 1 81 181 PHE A O 1
ATOM 1344 N N . PRO A 1 182 ? 1.254 20.75 -7.348 1 83.31 182 PRO A N 1
ATOM 1345 C CA . PRO A 1 182 ? 1.939 20.094 -6.223 1 83.31 182 PRO A CA 1
ATOM 1346 C C . PRO A 1 182 ? 2.773 21.078 -5.402 1 83.31 182 PRO A C 1
ATOM 1348 O O . PRO A 1 182 ? 3.064 20.812 -4.23 1 83.31 182 PRO A O 1
ATOM 1351 N N . GLU A 1 183 ? 3.16 22.266 -5.957 1 87.06 183 GLU A N 1
ATOM 1352 C CA . GLU A 1 183 ? 3.977 23.25 -5.25 1 87.06 183 GLU A CA 1
ATOM 1353 C C . GLU A 1 183 ? 3.258 23.766 -4.012 1 87.06 183 GLU A C 1
ATOM 1355 O O . GLU A 1 183 ? 3.895 24.266 -3.082 1 87.06 183 GLU A O 1
ATOM 1360 N N . LYS A 1 184 ? 1.98 23.609 -3.941 1 90.06 184 LYS A N 1
ATOM 1361 C CA . LYS A 1 184 ? 1.179 24.125 -2.84 1 90.06 184 LYS A CA 1
ATOM 1362 C C . LYS A 1 184 ? 1.392 23.312 -1.568 1 90.06 184 LYS A C 1
ATOM 1364 O O . LYS A 1 184 ? 0.974 23.719 -0.483 1 90.06 184 LYS A O 1
ATOM 1369 N N . THR A 1 185 ? 2.057 22.172 -1.701 1 92.81 185 THR A N 1
ATOM 1370 C CA . THR A 1 185 ? 2.217 21.328 -0.531 1 92.81 185 THR A CA 1
ATOM 1371 C C . THR A 1 185 ? 3.693 21.078 -0.232 1 92.81 185 THR A C 1
ATOM 1373 O O . THR A 1 185 ? 4.035 20.328 0.681 1 92.81 185 THR A O 1
ATOM 1376 N N . LEU A 1 186 ? 4.574 21.766 -0.955 1 93 186 LEU A N 1
ATOM 1377 C CA . LEU A 1 186 ? 6.008 21.594 -0.768 1 93 186 LEU A CA 1
ATOM 1378 C C . LEU A 1 186 ? 6.52 22.469 0.37 1 93 186 LEU A C 1
ATOM 1380 O O . LEU A 1 186 ? 5.77 23.281 0.919 1 93 186 LEU A O 1
ATOM 1384 N N . ALA A 1 187 ? 7.801 22.266 0.719 1 95.06 187 ALA A N 1
ATOM 1385 C CA . ALA A 1 187 ? 8.398 22.906 1.881 1 95.06 187 ALA A CA 1
ATOM 1386 C C . ALA A 1 187 ? 8.25 24.422 1.804 1 95.06 187 ALA A C 1
ATOM 1388 O O . ALA A 1 187 ? 7.844 25.062 2.777 1 95.06 187 ALA A O 1
ATOM 1389 N N . PRO A 1 188 ? 8.492 25.062 0.621 1 94.94 188 PRO A N 1
ATOM 1390 C CA . PRO A 1 188 ? 8.32 26.516 0.568 1 94.94 188 PRO A CA 1
ATOM 1391 C C . PRO A 1 188 ? 6.887 26.938 0.877 1 94.94 188 PRO A C 1
ATOM 1393 O O . PRO A 1 188 ? 6.676 27.969 1.535 1 94.94 188 PRO A O 1
ATOM 1396 N N . ALA A 1 189 ? 5.941 26.219 0.43 1 95.12 189 ALA A N 1
ATOM 1397 C CA . ALA A 1 189 ? 4.543 26.547 0.693 1 95.12 189 ALA A CA 1
ATOM 1398 C C . ALA A 1 189 ? 4.219 26.422 2.18 1 95.12 189 ALA A C 1
ATOM 1400 O O . ALA A 1 189 ? 3.438 27.203 2.719 1 95.12 189 ALA A O 1
ATOM 1401 N N . LEU A 1 190 ? 4.766 25.391 2.842 1 97.06 190 LEU A N 1
ATOM 1402 C CA . LEU A 1 190 ? 4.559 25.234 4.277 1 97.06 190 LEU A CA 1
ATOM 1403 C C . LEU A 1 190 ? 5.113 26.438 5.043 1 97.06 190 LEU A C 1
ATOM 1405 O O . LEU A 1 190 ? 4.453 26.953 5.945 1 97.06 190 LEU A O 1
ATOM 1409 N N . ILE A 1 191 ? 6.27 26.859 4.695 1 97.69 191 ILE A N 1
ATOM 1410 C CA . ILE A 1 191 ? 6.906 28 5.348 1 97.69 191 ILE A CA 1
ATOM 1411 C C . ILE A 1 191 ? 6.066 29.25 5.117 1 97.69 191 ILE A C 1
ATOM 1413 O O . ILE A 1 191 ? 5.859 30.047 6.043 1 97.69 191 ILE A O 1
ATOM 1417 N N . GLU A 1 192 ? 5.578 29.375 3.895 1 97 192 GLU A N 1
ATOM 1418 C CA . GLU A 1 192 ? 4.73 30.516 3.568 1 97 192 GLU A CA 1
ATOM 1419 C C . GLU A 1 192 ? 3.443 30.5 4.391 1 97 192 GLU A C 1
ATOM 1421 O O . GLU A 1 192 ? 2.945 31.547 4.793 1 97 192 GLU A O 1
ATOM 1426 N N . MET A 1 193 ? 2.883 29.359 4.602 1 96.44 193 MET A N 1
ATOM 1427 C CA . MET A 1 193 ? 1.684 29.25 5.426 1 96.44 193 MET A CA 1
ATOM 1428 C C . MET A 1 193 ? 1.919 29.828 6.812 1 96.44 193 MET A C 1
ATOM 1430 O O . MET A 1 193 ? 1.057 30.531 7.352 1 96.44 193 MET A O 1
ATOM 1434 N N . VAL A 1 194 ? 3.045 29.516 7.398 1 96.75 194 VAL A N 1
ATOM 1435 C CA . VAL A 1 194 ? 3.365 30 8.742 1 96.75 194 VAL A CA 1
ATOM 1436 C C . VAL A 1 194 ? 3.482 31.516 8.727 1 96.75 194 VAL A C 1
ATOM 1438 O O . VAL A 1 194 ? 2.941 32.188 9.602 1 96.75 194 VAL A O 1
ATOM 1441 N N . THR A 1 195 ? 4.148 31.938 7.699 1 93.25 195 THR A N 1
ATOM 1442 C CA . THR A 1 195 ? 4.352 33.375 7.578 1 93.25 195 THR A CA 1
ATOM 1443 C C . THR A 1 195 ? 3.016 34.094 7.43 1 93.25 195 THR A C 1
ATOM 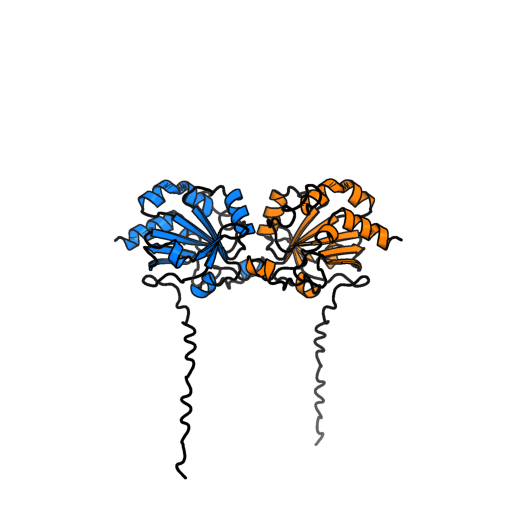1445 O O . THR A 1 195 ? 2.814 35.188 8.008 1 93.25 195 THR A O 1
ATOM 1448 N N . THR A 1 196 ? 2.164 33.5 6.703 1 90.81 196 THR A N 1
ATOM 1449 C CA . THR A 1 196 ? 0.87 34.125 6.422 1 90.81 196 THR A CA 1
ATOM 1450 C C . THR A 1 196 ? -0.006 34.125 7.672 1 90.81 196 THR A C 1
ATOM 1452 O O . THR A 1 196 ? -0.707 35.094 7.941 1 90.81 196 THR A O 1
ATOM 1455 N N . VAL A 1 197 ? 0.044 33.094 8.445 1 91.94 197 VAL A N 1
ATOM 1456 C CA . VAL A 1 197 ? -0.798 32.969 9.625 1 91.94 197 VAL A CA 1
ATOM 1457 C C . VAL A 1 197 ? -0.276 33.875 10.734 1 91.94 197 VAL A C 1
ATOM 1459 O O . VAL A 1 197 ? -1.051 34.375 11.555 1 91.94 197 VAL A O 1
ATOM 1462 N N . ASN A 1 198 ? 0.974 34.094 10.852 1 86.25 198 ASN A N 1
ATOM 1463 C CA . ASN A 1 198 ? 1.582 34.938 11.883 1 86.25 198 ASN A CA 1
ATOM 1464 C C . ASN A 1 198 ? 1.458 36.406 11.555 1 86.25 198 ASN A C 1
ATOM 1466 O O . ASN A 1 198 ? 1.672 37.281 12.414 1 86.25 198 ASN A O 1
ATOM 1470 N N . ALA A 1 199 ? 1.14 36.719 10.312 1 75.5 199 ALA A N 1
ATOM 1471 C CA . ALA A 1 199 ? 0.961 38.125 9.938 1 75.5 199 ALA A CA 1
ATOM 1472 C C . ALA A 1 199 ? -0.427 38.625 10.32 1 75.5 199 ALA A C 1
ATOM 1474 O O . ALA A 1 199 ? -1.361 37.844 10.469 1 75.5 199 ALA A O 1
ATOM 1475 N N . MET B 1 1 ? -58.312 -2.623 -39.219 1 27.38 1 MET B N 1
ATOM 1476 C CA . MET B 1 1 ? -57.719 -2.115 -37.969 1 27.38 1 MET B CA 1
ATOM 1477 C C . MET B 1 1 ? -56.75 -3.123 -37.375 1 27.38 1 MET B C 1
ATOM 1479 O O . MET B 1 1 ? -57.156 -4.094 -36.75 1 27.38 1 MET B O 1
ATOM 1483 N N . LYS B 1 2 ? -55.688 -3.451 -38.188 1 32.38 2 LYS B N 1
ATOM 1484 C CA . LYS B 1 2 ? -54.625 -4.441 -37.969 1 32.38 2 LYS B CA 1
ATOM 1485 C C . LYS B 1 2 ? -53.781 -4.066 -36.781 1 32.38 2 LYS B C 1
ATOM 1487 O O . LYS B 1 2 ? -53.188 -2.992 -36.75 1 32.38 2 LYS B O 1
ATOM 1492 N N . VAL B 1 3 ? -54.188 -4.504 -35.562 1 30.62 3 VAL B N 1
ATOM 1493 C CA . VAL B 1 3 ? -53.5 -4.328 -34.281 1 30.62 3 VAL B CA 1
ATOM 1494 C C . VAL B 1 3 ? -52.094 -4.887 -34.375 1 30.62 3 VAL B C 1
ATOM 1496 O O . VAL B 1 3 ? -51.906 -6.066 -34.688 1 30.62 3 VAL B O 1
ATOM 1499 N N . LEU B 1 4 ? -51.094 -4.055 -34.75 1 35.56 4 LEU B N 1
ATOM 1500 C CA . LEU B 1 4 ? -49.625 -4.277 -34.719 1 35.56 4 LEU B CA 1
ATOM 1501 C C . LEU B 1 4 ? -49.188 -4.676 -33.312 1 35.56 4 LEU B C 1
ATOM 1503 O O . LEU B 1 4 ? -49.344 -3.895 -32.375 1 35.56 4 LEU B O 1
ATOM 1507 N N . SER B 1 5 ? -49.438 -5.945 -32.938 1 31.83 5 SER B N 1
ATOM 1508 C CA . SER B 1 5 ? -48.906 -6.434 -31.656 1 31.83 5 SER B CA 1
ATOM 1509 C C . SER B 1 5 ? -47.375 -6.348 -31.609 1 31.83 5 SER B C 1
ATOM 1511 O O . SER B 1 5 ? -46.719 -6.945 -32.438 1 31.83 5 SER B O 1
ATOM 1513 N N . PHE B 1 6 ? -46.844 -5.168 -31.203 1 37 6 PHE B N 1
ATOM 1514 C CA . PHE B 1 6 ? -45.438 -5.008 -30.891 1 37 6 PHE B CA 1
ATOM 1515 C C . PHE B 1 6 ? -45 -5.988 -29.797 1 37 6 PHE B C 1
ATOM 1517 O O . PHE B 1 6 ? -45.469 -5.906 -28.672 1 37 6 PHE B O 1
ATOM 1524 N N . VAL B 1 7 ? -44.688 -7.242 -30.125 1 33.09 7 VAL B N 1
ATOM 1525 C CA . VAL B 1 7 ? -44.062 -8.133 -29.141 1 33.09 7 VAL B CA 1
ATOM 1526 C C . VAL B 1 7 ? -42.688 -7.59 -28.75 1 33.09 7 VAL B C 1
ATOM 1528 O O . VAL B 1 7 ? -41.781 -7.512 -29.594 1 33.09 7 VAL B O 1
ATOM 1531 N N . ALA B 1 8 ? -42.625 -6.641 -27.844 1 33.62 8 ALA B N 1
ATOM 1532 C CA . ALA B 1 8 ? -41.344 -6.32 -27.25 1 33.62 8 ALA B CA 1
ATOM 1533 C C . ALA B 1 8 ? -40.688 -7.562 -26.672 1 33.62 8 ALA B C 1
ATOM 1535 O O . ALA B 1 8 ? -41.219 -8.188 -25.75 1 33.62 8 ALA B O 1
ATOM 1536 N N . ALA B 1 9 ? -39.812 -8.266 -27.438 1 36.38 9 ALA B N 1
ATOM 1537 C CA . ALA B 1 9 ? -38.906 -9.258 -26.875 1 36.38 9 ALA B CA 1
ATOM 1538 C C . ALA B 1 9 ? -38.094 -8.656 -25.734 1 36.38 9 ALA B C 1
ATOM 1540 O O . ALA B 1 9 ? -37.375 -7.664 -25.922 1 36.38 9 ALA B O 1
ATOM 1541 N N . ALA B 1 10 ? -38.594 -8.781 -24.531 1 34.72 10 ALA B N 1
ATOM 1542 C CA . ALA B 1 10 ? -37.719 -8.523 -23.375 1 34.72 10 ALA B CA 1
ATOM 1543 C C . ALA B 1 10 ? -36.406 -9.281 -23.484 1 34.72 10 ALA B C 1
ATOM 1545 O O . ALA B 1 10 ? -36.375 -10.508 -23.547 1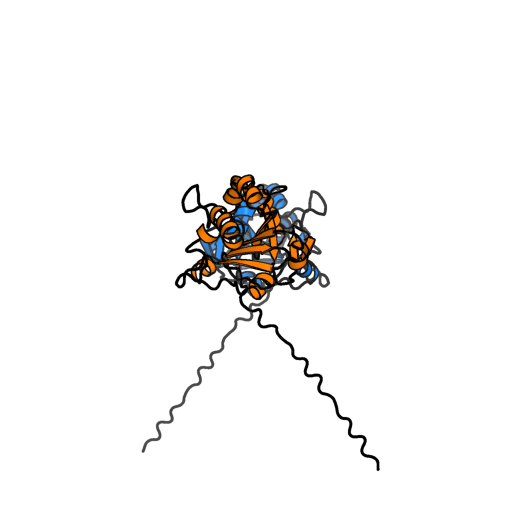 34.72 10 ALA B O 1
ATOM 1546 N N . LEU B 1 11 ? -35.344 -8.703 -24.047 1 34.66 11 LEU B N 1
ATOM 1547 C CA . LEU B 1 11 ? -34 -9.188 -23.859 1 34.66 11 LEU B CA 1
ATOM 1548 C C . LEU B 1 11 ? -33.688 -9.352 -22.375 1 34.66 11 LEU B C 1
ATOM 1550 O O . LEU B 1 11 ? -33.656 -8.367 -21.625 1 34.66 11 LEU B O 1
ATOM 1554 N N . SER B 1 12 ? -34.188 -10.445 -21.844 1 31.97 12 SER B N 1
ATOM 1555 C CA . SER B 1 12 ? -33.656 -10.711 -20.516 1 31.97 12 SER B CA 1
ATOM 1556 C C . SER B 1 12 ? -32.125 -10.719 -20.516 1 31.97 12 SER B C 1
ATOM 1558 O O . SER B 1 12 ? -31.516 -11.523 -21.234 1 31.97 12 SER B O 1
ATOM 1560 N N . ALA B 1 13 ? -31.547 -9.617 -20.406 1 35.88 13 ALA B N 1
ATOM 1561 C CA . ALA B 1 13 ? -30.141 -9.672 -20.031 1 35.88 13 ALA B CA 1
ATOM 1562 C C . ALA B 1 13 ? -29.922 -10.555 -18.812 1 35.88 13 ALA B C 1
ATOM 1564 O O . ALA B 1 13 ? -30.359 -10.219 -17.703 1 35.88 13 ALA B O 1
ATOM 1565 N N . VAL B 1 14 ? -29.828 -11.875 -19.031 1 32.81 14 VAL B N 1
ATOM 1566 C CA . VAL B 1 14 ? -29.219 -12.68 -17.969 1 32.81 14 VAL B CA 1
ATOM 1567 C C . VAL B 1 14 ? -27.922 -12.031 -17.5 1 32.81 14 VAL B C 1
ATOM 1569 O O . VAL B 1 14 ? -26.969 -11.914 -18.281 1 32.81 14 VAL B O 1
ATOM 1572 N N . SER B 1 15 ? -28 -11.031 -16.875 1 33.91 15 SER B N 1
ATOM 1573 C CA . SER B 1 15 ? -26.781 -10.711 -16.141 1 33.91 15 SER B CA 1
ATOM 1574 C C . SER B 1 15 ? -26.188 -11.961 -15.492 1 33.91 15 SER B C 1
ATOM 1576 O O . SER B 1 15 ? -26.734 -12.469 -14.508 1 33.91 15 SER B O 1
ATOM 1578 N N . VAL B 1 16 ? -25.875 -13.016 -16.219 1 29.61 16 VAL B N 1
ATOM 1579 C CA . VAL B 1 16 ? -25.047 -14.023 -15.555 1 29.61 16 VAL B CA 1
ATOM 1580 C C . VAL B 1 16 ? -24 -13.344 -14.68 1 29.61 16 VAL B C 1
ATOM 1582 O O . VAL B 1 16 ? -23.016 -12.805 -15.195 1 29.61 16 VAL B O 1
ATOM 1585 N N . VAL B 1 17 ? -24.391 -12.523 -13.828 1 36.41 17 VAL B N 1
ATOM 1586 C CA . VAL B 1 17 ? -23.391 -12.391 -12.781 1 36.41 17 VAL B CA 1
ATOM 1587 C C . VAL B 1 17 ? -22.703 -13.742 -12.539 1 36.41 17 VAL B C 1
ATOM 1589 O O . VAL B 1 17 ? -23.344 -14.68 -12.062 1 36.41 17 VAL B O 1
ATOM 1592 N N . ASP B 1 18 ? -22 -14.32 -13.477 1 34.53 18 ASP B N 1
ATOM 1593 C CA . ASP B 1 18 ? -21.281 -15.555 -13.219 1 34.53 18 ASP B CA 1
ATOM 1594 C C . ASP B 1 18 ? -20.859 -15.656 -11.758 1 34.53 18 ASP B C 1
ATOM 1596 O O . ASP B 1 18 ? -20.203 -14.758 -11.227 1 34.53 18 ASP B O 1
ATOM 1600 N N . ALA B 1 19 ? -21.672 -15.992 -10.883 1 37.78 19 ALA B N 1
ATOM 1601 C CA . ALA B 1 19 ? -21.297 -16.438 -9.539 1 37.78 19 ALA B CA 1
ATOM 1602 C C . ALA B 1 19 ? -19.828 -16.859 -9.484 1 37.78 19 ALA B C 1
ATOM 1604 O O . ALA B 1 19 ? -19.422 -17.781 -10.188 1 37.78 19 ALA B O 1
ATOM 1605 N N . PHE B 1 20 ? -18.938 -15.859 -9.477 1 44.69 20 PHE B N 1
ATOM 1606 C CA . PHE B 1 20 ? -17.531 -16.25 -9.391 1 44.69 20 PHE B CA 1
ATOM 1607 C C . PHE B 1 20 ? -17.359 -17.453 -8.477 1 44.69 20 PHE B C 1
ATOM 1609 O O . PHE B 1 20 ? -17.859 -17.453 -7.352 1 44.69 20 PHE B O 1
ATOM 1616 N N . ALA B 1 21 ? -17.688 -18.562 -8.945 1 50.34 21 ALA B N 1
ATOM 1617 C CA . ALA B 1 21 ? -17.438 -19.797 -8.203 1 50.34 21 ALA B CA 1
ATOM 1618 C C . ALA B 1 21 ? -16.047 -19.781 -7.559 1 50.34 21 ALA B C 1
ATOM 1620 O O . ALA B 1 21 ? -15.125 -19.172 -8.094 1 50.34 21 ALA B O 1
ATOM 1621 N N . ALA B 1 22 ? -15.898 -20.094 -6.234 1 65.62 22 ALA B N 1
ATOM 1622 C CA . ALA B 1 22 ? -14.648 -20.375 -5.543 1 65.62 22 ALA B CA 1
ATOM 1623 C C . ALA B 1 22 ? -13.664 -21.094 -6.465 1 65.62 22 ALA B C 1
ATOM 1625 O O . ALA B 1 22 ? -14.047 -22.016 -7.199 1 65.62 22 ALA B O 1
ATOM 1626 N N . ILE B 1 23 ? -12.531 -20.469 -6.77 1 83.88 23 ILE B N 1
ATOM 1627 C CA . ILE B 1 23 ? -11.516 -21.078 -7.617 1 83.88 23 ILE B CA 1
ATOM 1628 C C . ILE B 1 23 ? -11.234 -22.5 -7.137 1 83.88 23 ILE B C 1
ATOM 1630 O O . ILE B 1 23 ? -11.07 -22.734 -5.938 1 83.88 23 ILE B O 1
ATOM 1634 N N . ALA B 1 24 ? -11.43 -23.438 -8.047 1 89.69 24 ALA B N 1
ATOM 1635 C CA . ALA B 1 24 ? -11.203 -24.859 -7.77 1 89.69 24 ALA B CA 1
ATOM 1636 C C . ALA B 1 24 ? -10.422 -25.516 -8.906 1 89.69 24 ALA B C 1
ATOM 1638 O O . ALA B 1 24 ? -10.414 -25.031 -10.031 1 89.69 24 ALA B O 1
ATOM 1639 N N . PRO B 1 25 ? -9.695 -26.594 -8.492 1 94.62 25 PRO B N 1
ATOM 1640 C CA . PRO B 1 25 ? -9.023 -27.312 -9.578 1 94.62 25 PRO B CA 1
ATOM 1641 C C . PRO B 1 25 ? -9.953 -27.625 -10.75 1 94.62 25 PRO B C 1
ATOM 1643 O O . PRO B 1 25 ? -11.109 -28 -10.539 1 94.62 25 PRO B O 1
ATOM 1646 N N . GLY B 1 26 ? -9.531 -27.375 -11.945 1 95.06 26 GLY B N 1
ATOM 1647 C CA . GLY B 1 26 ? -10.32 -27.594 -13.148 1 95.06 26 GLY B CA 1
ATOM 1648 C C . GLY B 1 26 ? -10.883 -26.297 -13.727 1 95.06 26 GLY B C 1
ATOM 1649 O O . GLY B 1 26 ? -11.211 -26.234 -14.914 1 95.06 26 GLY B O 1
ATOM 1650 N N . ALA B 1 27 ? -10.984 -25.328 -12.93 1 95.56 27 ALA B N 1
ATOM 1651 C CA . ALA B 1 27 ? -11.516 -24.031 -13.367 1 95.56 27 ALA B CA 1
ATOM 1652 C C . ALA B 1 27 ? -10.469 -23.25 -14.141 1 95.56 27 ALA B C 1
ATOM 1654 O O . ALA B 1 27 ? -9.266 -23.469 -13.984 1 95.56 27 ALA B O 1
ATOM 1655 N N . LYS B 1 28 ? -10.969 -22.406 -15.008 1 96.88 28 LYS B N 1
ATOM 1656 C CA . LYS B 1 28 ? -10.086 -21.406 -15.609 1 96.88 28 LYS B CA 1
ATOM 1657 C C . LYS B 1 28 ? -9.797 -20.266 -14.641 1 96.88 28 LYS B C 1
ATOM 1659 O O . LYS B 1 28 ? -10.688 -19.828 -13.914 1 96.88 28 LYS B O 1
ATOM 1664 N N . ILE B 1 29 ? -8.562 -19.844 -14.688 1 97.81 29 ILE B N 1
ATOM 1665 C CA . ILE B 1 29 ? -8.242 -18.672 -13.875 1 97.81 29 ILE B CA 1
ATOM 1666 C C . ILE B 1 29 ? -9.055 -17.484 -14.367 1 97.81 29 ILE B C 1
ATOM 1668 O O . ILE B 1 29 ? -9.234 -17.297 -15.57 1 97.81 29 ILE B O 1
ATOM 1672 N N . PRO B 1 30 ? -9.562 -16.641 -13.5 1 97.56 30 PRO B N 1
ATOM 1673 C CA . PRO B 1 30 ? -10.352 -15.477 -13.914 1 97.56 30 PRO B CA 1
ATOM 1674 C C . PRO B 1 30 ? -9.57 -14.531 -14.828 1 97.56 30 PRO B C 1
ATOM 1676 O O . PRO B 1 30 ? -8.359 -14.352 -14.648 1 97.56 30 PRO B O 1
ATOM 1679 N N . SER B 1 31 ? -10.234 -13.984 -15.773 1 97.94 31 SER B N 1
ATOM 1680 C CA . SER B 1 31 ? -9.656 -12.977 -16.656 1 97.94 31 SER B CA 1
ATOM 1681 C C . SER B 1 31 ? -9.75 -11.586 -16.047 1 97.94 31 SER B C 1
ATOM 1683 O O . SER B 1 31 ? -10.781 -10.914 -16.172 1 97.94 31 SER B O 1
ATOM 1685 N N . ILE B 1 32 ? -8.711 -11.117 -15.359 1 98.25 32 ILE B N 1
ATOM 1686 C CA . ILE B 1 32 ? -8.68 -9.852 -14.633 1 98.25 32 ILE B CA 1
ATOM 1687 C C . ILE B 1 32 ? -7.367 -9.125 -14.922 1 98.25 32 ILE B C 1
ATOM 1689 O O . ILE B 1 32 ? -6.309 -9.75 -14.977 1 98.25 32 ILE B O 1
ATOM 1693 N N . GLU B 1 33 ? -7.441 -7.805 -15.078 1 98.12 33 GLU B N 1
ATOM 1694 C CA . GLU B 1 33 ? -6.25 -6.984 -15.273 1 98.12 33 GLU B CA 1
ATOM 1695 C C . GLU B 1 33 ? -5.547 -6.711 -13.945 1 98.12 33 GLU B C 1
ATOM 1697 O O . GLU B 1 33 ? -6.164 -6.199 -13.008 1 98.12 33 GLU B O 1
ATOM 1702 N N . LEU B 1 34 ? -4.32 -7.082 -13.891 1 98.75 34 LEU B N 1
ATOM 1703 C CA . LEU B 1 34 ? -3.455 -6.781 -12.758 1 98.75 34 LEU B CA 1
ATOM 1704 C C . LEU B 1 34 ? -2.422 -5.723 -13.125 1 98.75 34 LEU B C 1
ATOM 1706 O O . LEU B 1 34 ? -2.246 -5.41 -14.305 1 98.75 34 LEU B O 1
ATOM 1710 N N . HIS B 1 35 ? -1.817 -5.133 -12.148 1 98.62 35 HIS B N 1
ATOM 1711 C CA . HIS B 1 35 ? -0.864 -4.043 -12.328 1 98.62 35 HIS B CA 1
ATOM 1712 C C . HIS B 1 35 ? 0.569 -4.527 -12.133 1 98.62 35 HIS B C 1
ATOM 1714 O O . HIS B 1 35 ? 0.899 -5.09 -11.086 1 98.62 35 HIS B O 1
ATOM 1720 N N . LYS B 1 36 ? 1.408 -4.309 -13.172 1 98.38 36 LYS B N 1
ATOM 1721 C CA . LYS B 1 36 ? 2.842 -4.559 -13.055 1 98.38 36 LYS B CA 1
ATOM 1722 C C . LYS B 1 36 ? 3.629 -3.252 -13.047 1 98.38 36 LYS B C 1
ATOM 1724 O O . LYS B 1 36 ? 3.623 -2.512 -14.031 1 98.38 36 LYS B O 1
ATOM 1729 N N . GLY B 1 37 ? 4.242 -2.957 -11.914 1 96.56 37 GLY B N 1
ATOM 1730 C CA . GLY B 1 37 ? 5.035 -1.744 -11.797 1 96.56 37 GLY B CA 1
ATOM 1731 C C . GLY B 1 37 ? 4.191 -0.491 -11.656 1 96.56 37 GLY B C 1
ATOM 1732 O O . GLY B 1 37 ? 3.047 -0.555 -11.203 1 96.56 37 GLY B O 1
ATOM 1733 N N . PHE B 1 38 ? 4.922 0.746 -11.945 1 93.75 38 PHE B N 1
ATOM 1734 C CA . PHE B 1 38 ? 4.262 2.041 -11.852 1 93.75 38 PHE B CA 1
ATOM 1735 C C . PHE B 1 38 ? 4.977 3.076 -12.711 1 93.75 38 PHE B C 1
ATOM 1737 O O . PHE B 1 38 ? 6.199 3.207 -12.648 1 93.75 38 PHE B O 1
ATOM 1744 N N . PRO B 1 39 ? 4.223 3.965 -13.578 1 92.62 39 PRO B N 1
ATOM 1745 C CA . PRO B 1 39 ? 2.832 3.641 -13.906 1 92.62 39 PRO B CA 1
ATOM 1746 C C . PRO B 1 39 ? 2.652 2.191 -14.352 1 92.62 39 PRO B C 1
ATOM 1748 O O . PRO B 1 39 ? 3.59 1.582 -14.875 1 92.62 39 PRO B O 1
ATOM 1751 N N . PRO B 1 40 ? 1.484 1.677 -14.148 1 96.12 40 PRO B N 1
ATOM 1752 C CA . PRO B 1 40 ? 1.371 0.224 -14.289 1 96.12 40 PRO B CA 1
ATOM 1753 C C . PRO B 1 40 ? 1.24 -0.216 -15.75 1 96.12 40 PRO B C 1
ATOM 1755 O O . PRO B 1 40 ? 0.553 0.44 -16.531 1 96.12 40 PRO B O 1
ATOM 1758 N N . ASP B 1 41 ? 2.012 -1.262 -16.047 1 97.56 41 ASP B N 1
ATOM 1759 C CA . ASP B 1 41 ? 1.595 -2.111 -17.156 1 97.56 41 ASP B CA 1
ATOM 1760 C C . ASP B 1 41 ? 0.416 -2.996 -16.766 1 97.56 41 ASP B C 1
ATOM 1762 O O . ASP B 1 41 ? 0.493 -3.738 -15.781 1 97.56 41 ASP B O 1
ATOM 1766 N N . PHE B 1 42 ? -0.646 -2.811 -17.484 1 98.06 42 PHE B N 1
ATOM 1767 C CA . PHE B 1 42 ? -1.817 -3.637 -17.219 1 98.06 42 PHE B CA 1
ATOM 1768 C C . PHE B 1 42 ? -1.65 -5.023 -17.828 1 98.06 42 PHE B C 1
ATOM 1770 O O . PHE B 1 42 ? -1.39 -5.152 -19.031 1 98.06 42 PHE B O 1
ATOM 1777 N N . VAL B 1 43 ? -1.757 -6.012 -16.969 1 98.19 43 VAL B N 1
ATOM 1778 C CA . VAL B 1 43 ? -1.534 -7.402 -17.344 1 98.19 43 VAL B CA 1
ATOM 1779 C C . VAL B 1 43 ? -2.799 -8.219 -17.078 1 98.19 43 VAL B C 1
ATOM 1781 O O . VAL B 1 43 ? -3.189 -8.414 -15.93 1 98.19 43 VAL B O 1
ATOM 1784 N N . ASN B 1 44 ? -3.422 -8.688 -18.156 1 98.62 44 ASN B N 1
ATOM 1785 C CA . ASN B 1 44 ? -4.488 -9.656 -17.938 1 98.62 44 ASN B CA 1
ATOM 1786 C C . ASN B 1 44 ? -3.936 -11.016 -17.516 1 98.62 44 ASN B C 1
ATOM 1788 O O . ASN B 1 44 ? -3.262 -11.688 -18.297 1 98.62 44 ASN B O 1
ATOM 1792 N N . ILE B 1 45 ? -4.238 -11.492 -16.328 1 98.56 45 ILE B N 1
ATOM 1793 C CA . ILE B 1 45 ? -3.576 -12.656 -15.75 1 98.56 45 ILE B CA 1
ATOM 1794 C C . ILE B 1 45 ? -3.926 -13.906 -16.547 1 98.56 45 ILE B C 1
ATOM 1796 O O . ILE B 1 45 ? -3.092 -14.797 -16.719 1 98.56 45 ILE B O 1
ATOM 1800 N N . ALA B 1 46 ? -5.109 -14.047 -17.047 1 98.44 46 ALA B N 1
ATOM 1801 C CA . ALA B 1 46 ? -5.477 -15.211 -17.859 1 98.44 46 ALA B CA 1
ATOM 1802 C C . ALA B 1 46 ? -4.637 -15.289 -19.125 1 98.44 46 ALA B C 1
ATOM 1804 O O . ALA B 1 46 ? -4.156 -16.359 -19.5 1 98.44 46 ALA B O 1
ATOM 1805 N N . ASP B 1 47 ? -4.441 -14.18 -19.797 1 98.62 47 ASP B N 1
ATOM 1806 C CA . ASP B 1 47 ? -3.605 -14.125 -20.984 1 98.62 47 ASP B CA 1
ATOM 1807 C C . ASP B 1 47 ? -2.131 -14.312 -20.641 1 98.62 47 ASP B C 1
ATOM 1809 O O . ASP B 1 47 ? -1.392 -14.969 -21.375 1 98.62 47 ASP B O 1
ATOM 1813 N N . TYR B 1 48 ? -1.727 -13.75 -19.578 1 98.62 48 TYR B N 1
ATOM 1814 C CA . TYR B 1 48 ? -0.336 -13.695 -19.141 1 98.62 48 TYR B CA 1
ATOM 1815 C C . TYR B 1 48 ? 0.206 -15.094 -18.875 1 98.62 48 TYR B C 1
ATOM 1817 O O . TYR B 1 48 ? 1.391 -15.367 -19.094 1 98.62 48 TYR B O 1
ATOM 1825 N N . VAL B 1 49 ? -0.653 -16.016 -18.5 1 98.62 49 VAL B N 1
ATOM 1826 C CA . VAL B 1 49 ? -0.154 -17.297 -18.031 1 98.62 49 VAL B CA 1
ATOM 1827 C C . VAL B 1 49 ? -0.39 -18.375 -19.094 1 98.62 49 VAL B C 1
ATOM 1829 O O . VAL B 1 49 ? -0.13 -19.547 -18.875 1 98.62 49 VAL B O 1
ATOM 1832 N N . LYS B 1 50 ? -0.887 -18.047 -20.25 1 98.56 50 LYS B N 1
ATOM 1833 C CA . LYS B 1 50 ? -1.156 -19 -21.312 1 98.56 50 LYS B CA 1
ATOM 1834 C C . LYS B 1 50 ? 0.113 -19.75 -21.719 1 98.56 50 LYS B C 1
ATOM 1836 O O . LYS B 1 50 ? 1.179 -19.141 -21.844 1 98.56 50 LYS B O 1
ATOM 1841 N N . GLY B 1 51 ? -0.027 -21.047 -21.828 1 98.5 51 GLY B N 1
ATOM 1842 C CA . GLY B 1 51 ? 1.048 -21.875 -22.344 1 98.5 51 GLY B CA 1
ATOM 1843 C C . GLY B 1 51 ? 2.131 -22.156 -21.312 1 98.5 51 GLY B C 1
ATOM 1844 O O . GLY B 1 51 ? 3.154 -22.766 -21.625 1 98.5 51 GLY B O 1
ATOM 1845 N N . ARG B 1 52 ? 1.915 -21.75 -20.109 1 98.62 52 ARG B N 1
ATOM 1846 C CA . ARG B 1 52 ? 2.936 -21.891 -19.078 1 98.62 52 ARG B CA 1
ATOM 1847 C C . ARG B 1 52 ? 2.354 -22.516 -17.812 1 98.62 52 ARG B C 1
ATOM 1849 O O . ARG B 1 52 ? 1.136 -22.531 -17.625 1 98.62 52 ARG B O 1
ATOM 1856 N N . LYS B 1 53 ? 3.17 -23.125 -17.047 1 98.69 53 LYS B N 1
ATOM 1857 C CA . LYS B 1 53 ? 2.855 -23.578 -15.695 1 98.69 53 LYS B CA 1
ATOM 1858 C C . LYS B 1 53 ? 3.412 -22.625 -14.648 1 98.69 53 LYS B C 1
ATOM 1860 O O . LYS B 1 53 ? 4.629 -22.469 -14.516 1 98.69 53 LYS B O 1
ATOM 1865 N N . VAL B 1 54 ? 2.564 -21.969 -13.938 1 98.88 54 VAL B N 1
ATOM 1866 C CA . VAL B 1 54 ? 2.998 -20.953 -12.992 1 98.88 54 VAL B CA 1
ATOM 1867 C C . VAL B 1 54 ? 2.338 -21.203 -11.633 1 98.88 54 VAL B C 1
ATOM 1869 O O . VAL B 1 54 ? 1.315 -21.891 -11.547 1 98.88 54 VAL B O 1
ATOM 1872 N N . ALA B 1 55 ? 2.939 -20.781 -10.586 1 98.81 55 ALA B N 1
ATOM 1873 C CA . ALA B 1 55 ? 2.311 -20.656 -9.273 1 98.81 55 ALA B CA 1
ATOM 1874 C C . ALA B 1 55 ? 1.888 -19.203 -9.016 1 98.81 55 ALA B C 1
ATOM 1876 O O . ALA B 1 55 ? 2.668 -18.281 -9.234 1 98.81 55 ALA B O 1
ATOM 1877 N N . VAL B 1 56 ? 0.67 -18.969 -8.68 1 98.62 56 VAL B N 1
ATOM 1878 C CA . VAL B 1 56 ? 0.178 -17.672 -8.227 1 98.62 56 VAL B CA 1
ATOM 1879 C C . VAL B 1 56 ? -0.051 -17.703 -6.719 1 98.62 56 VAL B C 1
ATOM 1881 O O . VAL B 1 56 ? -0.743 -18.594 -6.207 1 98.62 56 VAL B O 1
ATOM 1884 N N . VAL B 1 57 ? 0.549 -16.828 -6.043 1 96.69 57 VAL B N 1
ATOM 1885 C CA . VAL B 1 57 ? 0.475 -16.781 -4.586 1 96.69 57 VAL B CA 1
ATOM 1886 C C . VAL B 1 57 ? -0.103 -15.438 -4.141 1 96.69 57 VAL B C 1
ATOM 1888 O O . VAL B 1 57 ? 0.45 -14.383 -4.461 1 96.69 57 VAL B O 1
ATOM 1891 N N . GLY B 1 58 ? -1.215 -15.492 -3.453 1 95.38 58 GLY B N 1
ATOM 1892 C CA . GLY B 1 58 ? -1.799 -14.312 -2.848 1 95.38 58 GLY B CA 1
ATOM 1893 C C . GLY B 1 58 ? -1.35 -14.086 -1.416 1 95.38 58 GLY B C 1
ATOM 1894 O O . GLY B 1 58 ? -1.395 -15.008 -0.596 1 95.38 58 GLY B O 1
ATOM 1895 N N . LEU B 1 59 ? -0.935 -12.922 -1.16 1 93.56 59 LEU B N 1
ATOM 1896 C CA . LEU B 1 59 ? -0.544 -12.523 0.187 1 93.56 59 LEU B CA 1
ATOM 1897 C C . LEU B 1 59 ? -1.367 -11.336 0.662 1 93.56 59 LEU B C 1
ATOM 1899 O O . LEU B 1 59 ? -1.771 -10.492 -0.145 1 93.56 59 LEU B O 1
ATOM 1903 N N . PRO B 1 60 ? -1.627 -11.242 1.956 1 92.88 60 PRO B N 1
ATOM 1904 C CA . PRO B 1 60 ? -2.533 -10.203 2.459 1 92.88 60 PRO B CA 1
ATOM 1905 C C . PRO B 1 60 ? -2.031 -8.789 2.17 1 92.88 60 PRO B C 1
ATOM 1907 O O . PRO B 1 60 ? -2.822 -7.91 1.816 1 92.88 60 PRO B O 1
ATOM 1910 N N . ALA B 1 61 ? -0.683 -8.633 2.408 1 93.31 61 ALA B N 1
ATOM 1911 C CA . ALA B 1 61 ? -0.19 -7.266 2.254 1 93.31 61 ALA B CA 1
ATOM 1912 C C . ALA B 1 61 ? 1.312 -7.25 1.989 1 93.31 61 ALA B C 1
ATOM 1914 O O . ALA B 1 61 ? 2.066 -8.008 2.605 1 93.31 61 ALA B O 1
ATOM 1915 N N . ALA B 1 62 ? 1.7 -6.336 1.077 1 95.31 62 ALA B N 1
ATOM 1916 C CA . ALA B 1 62 ? 3.123 -6.07 0.884 1 95.31 62 ALA B CA 1
ATOM 1917 C C . ALA B 1 62 ? 3.746 -5.48 2.146 1 95.31 62 ALA B C 1
ATOM 1919 O O . ALA B 1 62 ? 3.092 -4.742 2.883 1 95.31 62 ALA B O 1
ATOM 1920 N N . PHE B 1 63 ? 5.062 -5.824 2.467 1 94.06 63 PHE B N 1
ATOM 1921 C CA . PHE B 1 63 ? 5.922 -5.262 3.502 1 94.06 63 PHE B CA 1
ATOM 1922 C C . PHE B 1 63 ? 5.477 -5.73 4.883 1 94.06 63 PHE B C 1
ATOM 1924 O O . PHE B 1 63 ? 5.969 -5.234 5.898 1 94.06 63 PHE B O 1
ATOM 1931 N N . THR B 1 64 ? 4.422 -6.504 4.984 1 87.12 64 THR B N 1
ATOM 1932 C CA . THR B 1 64 ? 4.047 -7.051 6.285 1 87.12 64 THR B CA 1
ATOM 1933 C C . THR B 1 64 ? 4.887 -8.281 6.613 1 87.12 64 THR B C 1
ATOM 1935 O O . THR B 1 64 ? 5.297 -9.023 5.715 1 87.12 64 THR B O 1
ATOM 1938 N N . PRO B 1 65 ? 5.254 -8.266 8.039 1 68.75 65 PRO B N 1
ATOM 1939 C CA . PRO B 1 65 ? 6.16 -9.352 8.422 1 68.75 65 PRO B CA 1
ATOM 1940 C C . PRO B 1 65 ? 5.488 -10.727 8.359 1 68.75 65 PRO B C 1
ATOM 1942 O O . PRO B 1 65 ? 6.102 -11.734 8.719 1 68.75 65 PRO B O 1
ATOM 1945 N N . VAL B 1 66 ? 4.27 -10.953 8.188 1 53.97 66 VAL B N 1
ATOM 1946 C CA . VAL B 1 66 ? 3.832 -12.32 8.477 1 53.97 66 VAL B CA 1
ATOM 1947 C C . VAL B 1 66 ? 5.051 -13.219 8.672 1 53.97 66 VAL B C 1
ATOM 1949 O O . VAL B 1 66 ? 5.062 -14.07 9.562 1 53.97 66 VAL B O 1
ATOM 1952 N N . CYS B 1 67 ? 5.82 -13.367 7.508 1 44.56 67 CYS B N 1
ATOM 1953 C CA . CYS B 1 67 ? 6.68 -14.539 7.398 1 44.56 67 CYS B CA 1
ATOM 1954 C C . CYS B 1 67 ? 7.789 -14.5 8.445 1 44.56 67 CYS B C 1
ATOM 1956 O O . CYS B 1 67 ? 8.555 -15.461 8.57 1 44.56 67 CYS B O 1
ATOM 1958 N N . PHE B 1 68 ? 7.934 -13.297 9.109 1 38.34 68 PHE B N 1
ATOM 1959 C CA . PHE B 1 68 ? 9.141 -13.25 9.93 1 38.34 68 PHE B CA 1
ATOM 1960 C C . PHE B 1 68 ? 8.875 -13.828 11.312 1 38.34 68 PHE B C 1
ATOM 1962 O O . PHE B 1 68 ? 9.805 -14.008 12.102 1 38.34 68 PHE B O 1
ATOM 1969 N N . LEU B 1 69 ? 7.824 -13.484 11.844 1 40.5 69 LEU B N 1
ATOM 1970 C CA . LEU B 1 69 ? 7.918 -13.914 13.234 1 40.5 69 LEU B CA 1
ATOM 1971 C C . LEU B 1 69 ? 8.562 -15.289 13.336 1 40.5 69 LEU B C 1
ATOM 1973 O O . LEU B 1 69 ? 8.977 -15.711 14.422 1 40.5 69 LEU B O 1
ATOM 1977 N N . PHE B 1 70 ? 7.996 -16.297 12.531 1 39.53 70 PHE B N 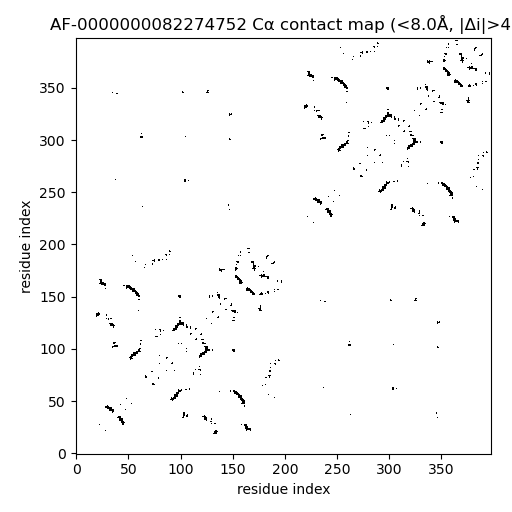1
ATOM 1978 C CA . PHE B 1 70 ? 8.461 -17.562 13.086 1 39.53 70 PHE B CA 1
ATOM 1979 C C . PHE B 1 70 ? 9.898 -17.859 12.664 1 39.53 70 PHE B C 1
ATOM 1981 O O . PHE B 1 70 ? 10.445 -17.156 11.805 1 39.53 70 PHE B O 1
ATOM 1988 N N . PHE B 1 71 ? 10.242 -19.188 12.086 1 37.41 71 PHE B N 1
ATOM 1989 C CA . PHE B 1 71 ? 11.523 -19.859 11.875 1 37.41 71 PHE B CA 1
ATOM 1990 C C . PHE B 1 71 ? 12.141 -19.438 10.547 1 37.41 71 PHE B C 1
ATOM 1992 O O . PHE B 1 71 ? 11.43 -19.031 9.625 1 37.41 71 PHE B O 1
ATOM 1999 N N . GLU B 1 72 ? 13.492 -19.172 10.391 1 39.94 72 GLU B N 1
ATOM 2000 C CA . GLU B 1 72 ? 14.414 -19.062 9.266 1 39.94 72 GLU B CA 1
ATOM 2001 C C . GLU B 1 72 ? 13.789 -19.625 7.992 1 39.94 72 GLU B C 1
ATOM 2003 O O . GLU B 1 72 ? 13.953 -19.047 6.91 1 39.94 72 GLU B O 1
ATOM 2008 N N . SER B 1 73 ? 13.25 -20.781 8.086 1 38.53 73 SER B N 1
ATOM 2009 C CA . SER B 1 73 ? 12.742 -21.672 7.043 1 38.53 73 SER B CA 1
ATOM 2010 C C . SER B 1 73 ? 11.391 -21.203 6.523 1 38.53 73 SER B C 1
ATOM 2012 O O . SER B 1 73 ? 10.828 -21.797 5.605 1 38.53 73 SER B O 1
ATOM 2014 N N . HIS B 1 74 ? 10.539 -20.203 7.039 1 51.34 74 HIS B N 1
ATOM 2015 C CA . HIS B 1 74 ? 9.117 -19.953 6.875 1 51.34 74 HIS B CA 1
ATOM 2016 C C . HIS B 1 74 ? 8.867 -18.594 6.234 1 51.34 74 HIS B C 1
ATOM 2018 O O . HIS B 1 74 ? 7.852 -17.953 6.508 1 51.34 74 HIS B O 1
ATOM 2024 N N . ARG B 1 75 ? 9.844 -18.344 5.215 1 64.88 75 ARG B N 1
ATOM 2025 C CA . ARG B 1 75 ? 9.711 -17 4.645 1 64.88 75 ARG B CA 1
ATOM 2026 C C . ARG B 1 75 ? 8.992 -17.062 3.297 1 64.88 75 ARG B C 1
ATOM 2028 O O . ARG B 1 75 ? 9.266 -17.938 2.475 1 64.88 75 ARG B O 1
ATOM 2035 N N . ASN B 1 76 ? 8.195 -16.312 2.998 1 83.44 76 ASN B N 1
ATOM 2036 C CA . ASN B 1 76 ? 7.477 -16.203 1.734 1 83.44 76 ASN B CA 1
ATOM 2037 C C . ASN B 1 76 ? 8.414 -15.859 0.581 1 83.44 76 ASN B C 1
ATOM 2039 O O . ASN B 1 76 ? 9.008 -16.75 -0.023 1 83.44 76 ASN B O 1
ATOM 2043 N N . VAL B 1 77 ? 8.711 -14.68 0.271 1 91.38 77 VAL B N 1
ATOM 2044 C CA . VAL B 1 77 ? 9.391 -14.258 -0.949 1 91.38 77 VAL B CA 1
ATOM 2045 C C . VAL B 1 77 ? 10.828 -14.75 -0.935 1 91.38 77 VAL B C 1
ATOM 2047 O O . VAL B 1 77 ? 11.281 -15.391 -1.887 1 91.38 77 VAL B O 1
ATOM 2050 N N . PRO B 1 78 ? 11.602 -14.617 0.186 1 91.06 78 PRO B N 1
ATOM 2051 C CA . PRO B 1 78 ? 12.961 -15.164 0.188 1 91.06 78 PRO B CA 1
ATOM 2052 C C . PRO B 1 78 ? 12.984 -16.672 -0.025 1 91.06 78 PRO B C 1
ATOM 2054 O O . PRO B 1 78 ? 13.914 -17.203 -0.647 1 91.06 78 PRO B O 1
ATOM 2057 N N . GLY B 1 79 ? 12.008 -17.375 0.501 1 92.5 79 GLY B N 1
ATOM 2058 C CA . GLY B 1 79 ? 11.93 -18.812 0.312 1 92.5 79 GLY B CA 1
ATOM 2059 C C . GLY B 1 79 ? 11.758 -19.219 -1.141 1 92.5 79 GLY B C 1
ATOM 2060 O O . GLY B 1 79 ? 12.32 -20.219 -1.585 1 92.5 79 GLY B O 1
ATOM 2061 N N . TYR B 1 80 ? 10.945 -18.484 -1.862 1 95.62 80 TYR B N 1
ATOM 2062 C CA . TYR B 1 80 ? 10.789 -18.75 -3.287 1 95.62 80 TYR B CA 1
ATOM 2063 C C . TYR B 1 80 ? 12.109 -18.547 -4.027 1 95.62 80 TYR B C 1
ATOM 2065 O O . TYR B 1 80 ? 12.469 -19.328 -4.902 1 95.62 80 TYR B O 1
ATOM 2073 N N . LEU B 1 81 ? 12.836 -17.469 -3.697 1 95.25 81 LEU B N 1
ATOM 2074 C CA . LEU B 1 81 ? 14.109 -17.172 -4.336 1 95.25 81 LEU B CA 1
ATOM 2075 C C . LEU B 1 81 ? 15.133 -18.266 -4.039 1 95.25 81 LEU B C 1
ATOM 2077 O O . LEU B 1 81 ? 15.828 -18.734 -4.945 1 95.25 81 LEU B O 1
ATOM 2081 N N . GLU B 1 82 ? 15.195 -18.688 -2.832 1 94.25 82 GLU B N 1
ATOM 2082 C CA . GLU B 1 82 ? 16.141 -19.719 -2.412 1 94.25 82 GLU B CA 1
ATOM 2083 C C . GLU B 1 82 ? 15.836 -21.062 -3.076 1 94.25 82 GLU B C 1
ATOM 2085 O O . GLU B 1 82 ? 16.734 -21.891 -3.254 1 94.25 82 GLU B O 1
ATOM 2090 N N . SER B 1 83 ? 14.617 -21.234 -3.459 1 96.56 83 SER B N 1
ATOM 2091 C CA . SER B 1 83 ? 14.18 -22.516 -4.016 1 96.56 83 SER B CA 1
ATOM 2092 C C . SER B 1 83 ? 14.016 -22.422 -5.531 1 96.56 83 SER B C 1
ATOM 2094 O O . SER B 1 83 ? 13.305 -23.234 -6.129 1 96.56 83 SER B O 1
ATOM 2096 N N . THR B 1 84 ? 14.602 -21.453 -6.117 1 97.75 84 THR B N 1
ATOM 2097 C CA . THR B 1 84 ? 14.422 -21.188 -7.539 1 97.75 84 THR B CA 1
ATOM 2098 C C . THR B 1 84 ? 14.703 -22.453 -8.359 1 97.75 84 THR B C 1
ATOM 2100 O O . THR B 1 84 ? 13.875 -22.859 -9.18 1 97.75 84 THR B O 1
ATOM 2103 N N . ASP B 1 85 ? 15.836 -23.078 -8.156 1 98.31 85 ASP B N 1
ATOM 2104 C CA . ASP B 1 85 ? 16.219 -24.25 -8.938 1 98.31 85 ASP B CA 1
ATOM 2105 C C . ASP B 1 85 ? 15.227 -25.391 -8.727 1 98.31 85 ASP B C 1
ATOM 2107 O O . ASP B 1 85 ? 14.828 -26.062 -9.688 1 98.31 85 ASP B O 1
ATOM 2111 N N . ALA B 1 86 ? 14.859 -25.609 -7.469 1 98.19 86 ALA B N 1
ATOM 2112 C CA . ALA B 1 86 ? 13.914 -26.672 -7.164 1 98.19 86 ALA B CA 1
ATOM 2113 C C . ALA B 1 86 ? 12.555 -26.406 -7.805 1 98.19 86 ALA B C 1
ATOM 2115 O O . ALA B 1 86 ? 11.898 -27.312 -8.297 1 98.19 86 ALA B O 1
ATOM 2116 N N . LEU B 1 87 ? 12.117 -25.188 -7.781 1 98.38 87 LEU B N 1
ATOM 2117 C CA . LEU B 1 87 ? 10.852 -24.797 -8.383 1 98.38 87 LEU B CA 1
ATOM 2118 C C . LEU B 1 87 ? 10.875 -25 -9.891 1 98.38 87 LEU B C 1
ATOM 2120 O O . LEU B 1 87 ? 9.945 -25.578 -10.469 1 98.38 87 LEU B O 1
ATOM 2124 N N . LYS B 1 88 ? 11.938 -24.594 -10.508 1 98.25 88 LYS B N 1
ATOM 2125 C CA . LYS B 1 88 ? 12.094 -24.781 -11.945 1 98.25 88 LYS B CA 1
ATOM 2126 C C . LYS B 1 88 ? 12.164 -26.266 -12.297 1 98.25 88 LYS B C 1
ATOM 2128 O O . LYS B 1 88 ? 11.57 -26.703 -13.281 1 98.25 88 LYS B O 1
ATOM 2133 N N . ALA B 1 89 ? 12.859 -27.016 -11.5 1 98.19 89 ALA B N 1
ATOM 2134 C CA . ALA B 1 89 ? 12.969 -28.453 -11.719 1 98.19 89 ALA B CA 1
ATOM 2135 C C . ALA B 1 89 ? 11.602 -29.125 -11.617 1 98.19 89 ALA B C 1
ATOM 2137 O O . ALA B 1 89 ? 11.336 -30.109 -12.312 1 98.19 89 ALA B O 1
ATOM 2138 N N . ALA B 1 90 ? 10.766 -28.578 -10.812 1 98 90 ALA B N 1
ATOM 2139 C CA . ALA B 1 90 ? 9.414 -29.125 -10.648 1 98 90 ALA B CA 1
ATOM 2140 C C . ALA B 1 90 ? 8.523 -28.719 -11.82 1 98 90 ALA B C 1
ATOM 2142 O O . ALA B 1 90 ? 7.406 -29.219 -11.953 1 98 90 ALA B O 1
ATOM 2143 N N . GLY B 1 91 ? 8.977 -27.797 -12.609 1 97.88 91 GLY B N 1
ATOM 2144 C CA . GLY B 1 91 ? 8.25 -27.406 -13.812 1 97.88 91 GLY B CA 1
ATOM 2145 C C . GLY B 1 91 ? 7.539 -26.078 -13.672 1 97.88 91 GLY B C 1
ATOM 2146 O O . GLY B 1 91 ? 6.719 -25.703 -14.516 1 97.88 91 GLY B O 1
ATOM 2147 N N . ILE B 1 92 ? 7.809 -25.375 -12.617 1 98.75 92 ILE B N 1
ATOM 2148 C CA . ILE B 1 92 ? 7.199 -24.062 -12.438 1 98.75 92 ILE B CA 1
ATOM 2149 C C . ILE B 1 92 ? 8.031 -23 -13.156 1 98.75 92 ILE B C 1
ATOM 2151 O O . ILE B 1 92 ? 9.195 -22.781 -12.82 1 98.75 92 ILE B O 1
ATOM 2155 N N . ASP B 1 93 ? 7.414 -22.281 -14.094 1 98.62 93 ASP B N 1
ATOM 2156 C CA . ASP B 1 93 ? 8.086 -21.266 -14.906 1 98.62 93 ASP B CA 1
ATOM 2157 C C . ASP B 1 93 ? 8.25 -19.953 -14.133 1 98.62 93 ASP B C 1
ATOM 2159 O O . ASP B 1 93 ? 9.195 -19.203 -14.367 1 98.62 93 ASP B O 1
ATOM 2163 N N . GLU B 1 94 ? 7.289 -19.672 -13.273 1 98.81 94 GLU B N 1
ATOM 2164 C CA . GLU B 1 94 ? 7.211 -18.391 -12.594 1 98.81 94 GLU B CA 1
ATOM 2165 C C . GLU B 1 94 ? 6.367 -18.484 -11.328 1 98.81 94 GLU B C 1
ATOM 2167 O O . GLU B 1 94 ? 5.383 -19.219 -11.281 1 98.81 94 GLU B O 1
ATOM 2172 N N . VAL B 1 95 ? 6.812 -17.875 -10.312 1 98.75 95 VAL B N 1
ATOM 2173 C CA . VAL B 1 95 ? 5.992 -17.625 -9.125 1 98.75 95 VAL B CA 1
ATOM 2174 C C . VAL B 1 95 ? 5.48 -16.188 -9.148 1 98.75 95 VAL B C 1
ATOM 2176 O O . VAL B 1 95 ? 6.262 -15.234 -9.023 1 98.75 95 VAL B O 1
ATOM 2179 N N . ILE B 1 96 ? 4.207 -15.992 -9.328 1 98.81 96 ILE B N 1
ATOM 2180 C CA . ILE B 1 96 ? 3.564 -14.688 -9.336 1 98.81 96 ILE B CA 1
ATOM 2181 C C . ILE B 1 96 ? 3.021 -14.367 -7.941 1 98.81 96 ILE B C 1
ATOM 2183 O O . ILE B 1 96 ? 2.074 -15.008 -7.477 1 98.81 96 ILE B O 1
ATOM 2187 N N . VAL B 1 97 ? 3.656 -13.453 -7.289 1 97.88 97 VAL B N 1
ATOM 2188 C CA . VAL B 1 97 ? 3.186 -12.969 -5.996 1 97.88 97 VAL B CA 1
ATOM 2189 C C . VAL B 1 97 ? 2.203 -11.812 -6.203 1 97.88 97 VAL B C 1
ATOM 2191 O O . VAL B 1 97 ? 2.523 -10.836 -6.879 1 97.88 97 VAL B O 1
ATOM 2194 N N . TYR B 1 98 ? 1.087 -11.984 -5.613 1 97.94 98 TYR B N 1
ATOM 2195 C CA . TYR B 1 98 ? -0.038 -11.078 -5.809 1 97.94 98 TYR B CA 1
ATOM 2196 C C . TYR B 1 98 ? -0.489 -10.477 -4.484 1 97.94 98 TYR B C 1
ATOM 2198 O O . TYR B 1 98 ? -0.589 -11.18 -3.477 1 97.94 98 TYR B O 1
ATOM 2206 N N . CYS B 1 99 ? -0.75 -9.188 -4.465 1 97.31 99 CYS B N 1
ATOM 2207 C CA . CYS B 1 99 ? -1.421 -8.469 -3.385 1 97.31 99 CYS B CA 1
ATOM 2208 C C . CYS B 1 99 ? -2.418 -7.457 -3.939 1 97.31 99 CYS B C 1
ATOM 2210 O O . CYS B 1 99 ? -2.357 -7.102 -5.117 1 97.31 99 CYS B O 1
ATOM 2212 N N . VAL B 1 100 ? -3.326 -7.035 -3.055 1 98 100 VAL B N 1
ATOM 2213 C CA . VAL B 1 100 ? -4.273 -5.992 -3.428 1 98 100 VAL B CA 1
ATOM 2214 C C . VAL B 1 100 ? -3.594 -4.629 -3.357 1 98 100 VAL B C 1
ATOM 2216 O O . VAL B 1 100 ? -4.211 -3.604 -3.658 1 98 100 VAL B O 1
ATOM 2219 N N . ASN B 1 101 ? -2.402 -4.461 -3.092 1 98.12 101 ASN B N 1
ATOM 2220 C CA . ASN B 1 101 ? -1.646 -3.215 -3.111 1 98.12 101 ASN B CA 1
ATOM 2221 C C . ASN B 1 101 ? -1.548 -2.639 -4.52 1 98.12 101 ASN B C 1
ATOM 2223 O O . ASN B 1 101 ? -1.706 -3.365 -5.504 1 98.12 101 ASN B O 1
ATOM 2227 N N . ASP B 1 102 ? -1.353 -1.324 -4.621 1 97.31 102 ASP B N 1
ATOM 2228 C CA . ASP B 1 102 ? -1.192 -0.689 -5.926 1 97.31 102 ASP B CA 1
ATOM 2229 C C . ASP B 1 102 ? 0.181 -0.992 -6.52 1 97.31 102 ASP B C 1
ATOM 2231 O O . ASP B 1 102 ? 1.063 -1.503 -5.828 1 97.31 102 ASP B O 1
ATOM 2235 N N . GLY B 1 103 ? 0.294 -0.698 -7.816 1 97.31 103 GLY B N 1
ATOM 2236 C CA . GLY B 1 103 ? 1.503 -1.031 -8.555 1 97.31 103 GLY B CA 1
ATOM 2237 C C . GLY B 1 103 ? 2.742 -0.35 -8.008 1 97.31 103 GLY B C 1
ATOM 2238 O O . GLY B 1 103 ? 3.846 -0.895 -8.086 1 97.31 103 GLY B O 1
ATOM 2239 N N . ALA B 1 104 ? 2.648 0.874 -7.441 1 95.81 104 ALA B N 1
ATOM 2240 C CA . ALA B 1 104 ? 3.799 1.58 -6.883 1 95.81 104 ALA B CA 1
ATOM 2241 C C . ALA B 1 104 ? 4.363 0.843 -5.672 1 95.81 104 ALA B C 1
ATOM 2243 O O . ALA B 1 104 ? 5.578 0.675 -5.551 1 95.81 104 ALA B O 1
ATOM 2244 N N . VAL B 1 105 ? 3.486 0.402 -4.832 1 97.44 105 VAL B N 1
ATOM 2245 C CA . VAL B 1 105 ? 3.891 -0.344 -3.645 1 97.44 105 VAL B CA 1
ATOM 2246 C C . VAL B 1 105 ? 4.508 -1.678 -4.059 1 97.44 105 VAL B C 1
ATOM 2248 O O . VAL B 1 105 ? 5.562 -2.064 -3.551 1 97.44 105 VAL B O 1
ATOM 2251 N N . MET B 1 106 ? 3.873 -2.369 -4.98 1 98.19 106 MET B N 1
ATOM 2252 C CA . MET B 1 106 ? 4.398 -3.66 -5.414 1 98.19 106 MET B CA 1
ATOM 2253 C C . MET B 1 106 ? 5.777 -3.504 -6.043 1 98.19 106 MET B C 1
ATOM 2255 O O . MET B 1 106 ? 6.66 -4.34 -5.832 1 98.19 106 MET B O 1
ATOM 2259 N N . LYS B 1 107 ? 5.961 -2.484 -6.855 1 97.5 107 LYS B N 1
ATOM 2260 C CA . LYS B 1 107 ? 7.266 -2.213 -7.453 1 97.5 107 LYS B CA 1
ATOM 2261 C C . LYS B 1 107 ? 8.32 -1.954 -6.379 1 97.5 107 LYS B C 1
ATOM 2263 O O . LYS B 1 107 ? 9.438 -2.467 -6.465 1 97.5 107 LYS B O 1
ATOM 2268 N N . ALA B 1 108 ? 7.969 -1.156 -5.422 1 96.75 108 ALA B N 1
ATOM 2269 C CA . ALA B 1 108 ? 8.883 -0.884 -4.316 1 96.75 108 ALA B CA 1
ATOM 2270 C C . ALA B 1 108 ? 9.234 -2.166 -3.566 1 96.75 108 ALA B C 1
ATOM 2272 O O . ALA B 1 108 ? 10.383 -2.355 -3.148 1 96.75 108 ALA B O 1
ATOM 2273 N N . TRP B 1 109 ? 8.219 -3.025 -3.375 1 96.94 109 TRP B N 1
ATOM 2274 C CA . TRP B 1 109 ? 8.445 -4.273 -2.658 1 96.94 109 TRP B CA 1
ATOM 2275 C C . TRP B 1 109 ? 9.344 -5.211 -3.467 1 96.94 109 TRP B C 1
ATOM 2277 O O . TRP B 1 109 ? 10.195 -5.906 -2.906 1 96.94 109 TRP B O 1
ATOM 2287 N N . GLU B 1 110 ? 9.172 -5.262 -4.773 1 96.69 110 GLU B N 1
ATOM 2288 C CA . GLU B 1 110 ? 10.07 -6.008 -5.652 1 96.69 110 GLU B CA 1
ATOM 2289 C C . GLU B 1 110 ? 11.523 -5.59 -5.445 1 96.69 110 GLU B C 1
ATOM 2291 O O . GLU B 1 110 ? 12.406 -6.438 -5.336 1 96.69 110 GLU B O 1
ATOM 2296 N N . ALA B 1 111 ? 11.711 -4.285 -5.453 1 96.19 111 ALA B N 1
ATOM 2297 C CA . ALA B 1 111 ? 13.062 -3.758 -5.254 1 96.19 111 ALA B CA 1
ATOM 2298 C C . ALA B 1 111 ? 13.594 -4.117 -3.871 1 96.19 111 ALA B C 1
ATOM 2300 O O . ALA B 1 111 ? 14.742 -4.535 -3.729 1 96.19 111 ALA B O 1
ATOM 2301 N N . ASP B 1 112 ? 12.789 -4.004 -2.893 1 94.62 112 ASP B N 1
ATOM 2302 C CA . ASP B 1 112 ? 13.156 -4.305 -1.515 1 94.62 112 ASP B CA 1
ATOM 2303 C C . ASP B 1 112 ? 13.555 -5.773 -1.36 1 94.62 112 ASP B C 1
ATOM 2305 O O . ASP B 1 112 ? 14.516 -6.094 -0.659 1 94.62 112 ASP B O 1
ATOM 2309 N N . GLN B 1 113 ? 12.781 -6.625 -2.033 1 94.38 113 GLN B N 1
ATOM 2310 C CA . GLN B 1 113 ? 12.984 -8.062 -1.917 1 94.38 113 GLN B CA 1
ATOM 2311 C C . GLN B 1 113 ? 13.984 -8.562 -2.959 1 94.38 113 GLN B C 1
ATOM 2313 O O . GLN B 1 113 ? 14.328 -9.75 -2.977 1 94.38 113 GLN B O 1
ATOM 2318 N N . LYS B 1 114 ? 14.398 -7.742 -3.859 1 95.69 114 LYS B N 1
ATOM 2319 C CA . LYS B 1 114 ? 15.391 -8.047 -4.891 1 95.69 114 LYS B CA 1
ATOM 2320 C C . LYS B 1 114 ? 14.922 -9.18 -5.789 1 95.69 114 LYS B C 1
ATOM 2322 O O . LYS B 1 114 ? 15.664 -10.133 -6.031 1 95.69 114 LYS B O 1
ATOM 2327 N N . THR B 1 115 ? 13.695 -9.094 -6.227 1 96.62 115 THR B N 1
ATOM 2328 C CA . THR B 1 115 ? 13.133 -10.18 -7.016 1 96.62 115 THR B CA 1
ATOM 2329 C C . THR B 1 115 ? 13.227 -9.867 -8.508 1 96.62 115 THR B C 1
ATOM 2331 O O . THR B 1 115 ? 12.875 -10.703 -9.344 1 96.62 115 THR B O 1
ATOM 2334 N N . GLU B 1 116 ? 13.672 -8.688 -8.875 1 96.25 116 GLU B N 1
ATOM 2335 C CA . GLU B 1 116 ? 13.766 -8.336 -10.289 1 96.25 116 GLU B CA 1
ATOM 2336 C C . GLU B 1 116 ? 14.641 -9.328 -11.055 1 96.25 116 GLU B C 1
ATOM 2338 O O . GLU B 1 116 ? 15.75 -9.641 -10.625 1 96.25 116 GLU B O 1
ATOM 2343 N N . GLY B 1 117 ? 14.102 -9.844 -12.125 1 96.44 117 GLY B N 1
ATOM 2344 C CA . GLY B 1 117 ? 14.852 -10.758 -12.969 1 96.44 117 GLY B CA 1
ATOM 2345 C C . GLY B 1 117 ? 14.906 -12.172 -12.43 1 96.44 117 GLY B C 1
ATOM 2346 O O . GLY B 1 117 ? 15.617 -13.023 -12.961 1 96.44 117 GLY B O 1
ATOM 2347 N N . THR B 1 118 ? 14.219 -12.469 -11.438 1 98 118 THR B N 1
ATOM 2348 C CA . THR B 1 118 ? 14.18 -13.805 -10.844 1 98 118 THR B CA 1
ATOM 2349 C C . THR B 1 118 ? 12.914 -14.547 -11.273 1 98 118 THR B C 1
ATOM 2351 O O . THR B 1 118 ? 12.195 -14.094 -12.164 1 98 118 THR B O 1
ATOM 2354 N N . ILE B 1 119 ? 12.695 -15.703 -10.656 1 98.38 119 ILE B N 1
ATOM 2355 C CA . ILE B 1 119 ? 11.523 -16.516 -10.953 1 98.38 119 ILE B CA 1
ATOM 2356 C C . ILE B 1 119 ? 10.273 -15.844 -10.375 1 98.38 119 ILE B C 1
ATOM 2358 O O . ILE B 1 119 ? 9.148 -16.219 -10.711 1 98.38 119 ILE B O 1
ATOM 2362 N N . VAL B 1 120 ? 10.484 -14.844 -9.516 1 98.19 120 VAL B N 1
ATOM 2363 C CA . VAL B 1 120 ? 9.383 -14.219 -8.789 1 98.19 120 VAL B CA 1
ATOM 2364 C C . VAL B 1 120 ? 8.984 -12.922 -9.484 1 98.19 120 VAL B C 1
ATOM 2366 O O . VAL B 1 120 ? 9.828 -12.07 -9.758 1 98.19 120 VAL B O 1
ATOM 2369 N N . THR B 1 121 ? 7.754 -12.75 -9.805 1 98.44 121 THR B N 1
ATOM 2370 C CA . THR B 1 121 ? 7.141 -11.516 -10.273 1 98.44 121 THR B CA 1
ATOM 2371 C C . THR B 1 121 ? 6.09 -11.023 -9.273 1 98.44 121 THR B C 1
ATOM 2373 O O . THR B 1 121 ? 5.352 -11.828 -8.695 1 98.44 121 THR B O 1
ATOM 2376 N N . MET B 1 122 ? 6.02 -9.711 -9.102 1 98.25 122 MET B N 1
ATOM 2377 C CA . MET B 1 122 ? 5.004 -9.164 -8.203 1 98.25 122 MET B CA 1
ATOM 2378 C C . MET B 1 122 ? 3.975 -8.352 -8.969 1 98.25 122 MET B C 1
ATOM 2380 O O . MET B 1 122 ? 4.332 -7.461 -9.742 1 98.25 122 MET B O 1
ATOM 2384 N N . LEU B 1 123 ? 2.715 -8.664 -8.859 1 98.75 123 LEU B N 1
ATOM 2385 C CA . LEU B 1 123 ? 1.589 -7.977 -9.484 1 98.75 123 LEU B CA 1
ATOM 2386 C C . LEU B 1 123 ? 0.602 -7.484 -8.438 1 98.75 123 LEU B C 1
ATOM 2388 O O . LEU B 1 123 ? 0.4 -8.133 -7.41 1 98.75 123 LEU B O 1
ATOM 2392 N N . GLY B 1 124 ? 0.021 -6.363 -8.672 1 98.69 124 GLY B N 1
ATOM 2393 C CA . GLY B 1 124 ? -0.961 -5.781 -7.773 1 98.69 124 GLY B CA 1
ATOM 2394 C C . GLY B 1 124 ? -2.326 -5.609 -8.414 1 98.69 124 GLY B C 1
ATOM 2395 O O . GLY B 1 124 ? -2.447 -5.59 -9.641 1 98.69 124 GLY B O 1
ATOM 2396 N N . ASP B 1 125 ? -3.344 -5.527 -7.562 1 98.25 125 ASP B N 1
ATOM 2397 C CA . ASP B 1 125 ? -4.703 -5.195 -7.98 1 98.25 125 ASP B CA 1
ATOM 2398 C C . ASP B 1 125 ? -5.406 -4.344 -6.926 1 98.25 125 ASP B C 1
ATOM 2400 O O . ASP B 1 125 ? -6.18 -4.859 -6.117 1 98.25 125 ASP B O 1
ATOM 2404 N N . PRO B 1 126 ? -5.211 -3.043 -7.043 1 97.62 126 PRO B N 1
ATOM 2405 C CA . PRO B 1 126 ? -5.754 -2.184 -5.988 1 97.62 126 PRO B CA 1
ATOM 2406 C C . PRO B 1 126 ? -7.281 -2.195 -5.945 1 97.62 126 PRO B C 1
ATOM 2408 O O . PRO B 1 126 ? -7.879 -1.746 -4.965 1 97.62 126 PRO B O 1
ATOM 2411 N N . SER B 1 127 ? -7.953 -2.652 -6.945 1 96.88 127 SER B N 1
ATOM 2412 C CA . SER B 1 127 ? -9.406 -2.73 -6.934 1 96.88 127 SER B CA 1
ATOM 2413 C C . SER B 1 127 ? -9.891 -3.967 -6.184 1 96.88 127 SER B C 1
ATOM 2415 O O . SER B 1 127 ? -11.062 -4.059 -5.82 1 96.88 127 SER B O 1
ATOM 2417 N N . GLY B 1 128 ? -9.047 -4.988 -6.039 1 97.62 128 GLY B N 1
ATOM 2418 C CA . GLY B 1 128 ? -9.422 -6.242 -5.406 1 97.62 128 GLY B CA 1
ATOM 2419 C C . GLY B 1 128 ? -10.273 -7.129 -6.297 1 97.62 128 GLY B C 1
ATOM 2420 O O . GLY B 1 128 ? -10.836 -8.125 -5.836 1 97.62 128 GLY B O 1
ATOM 2421 N N . ALA B 1 129 ? -10.352 -6.828 -7.578 1 97.5 129 ALA B N 1
ATOM 2422 C CA . ALA B 1 129 ? -11.227 -7.555 -8.492 1 97.5 129 ALA B CA 1
ATOM 2423 C C . ALA B 1 129 ? -10.82 -9.023 -8.586 1 97.5 129 ALA B C 1
ATOM 2425 O O . ALA B 1 129 ? -11.68 -9.906 -8.617 1 97.5 129 ALA B O 1
ATOM 2426 N N . PHE B 1 130 ? -9.539 -9.336 -8.695 1 98.12 130 PHE B N 1
ATOM 2427 C CA . PHE B 1 130 ? -9.07 -10.711 -8.789 1 98.12 130 PHE B CA 1
ATOM 2428 C C . PHE B 1 130 ? -9.391 -11.477 -7.504 1 98.12 130 PHE B C 1
ATOM 2430 O O . PHE B 1 130 ? -9.828 -12.633 -7.555 1 98.12 130 PHE B O 1
ATOM 2437 N N . THR B 1 131 ? -9.133 -10.844 -6.363 1 96.38 131 THR B N 1
ATOM 2438 C CA . THR B 1 131 ? -9.461 -11.422 -5.066 1 96.38 131 THR B CA 1
ATOM 2439 C C . THR B 1 131 ? -10.938 -11.805 -5.004 1 96.38 131 THR B C 1
ATOM 2441 O O . THR B 1 131 ? -11.281 -12.914 -4.582 1 96.38 131 THR B O 1
ATOM 2444 N N . LYS B 1 132 ? -11.781 -10.883 -5.398 1 95.75 132 LYS B N 1
ATOM 2445 C CA . LYS B 1 132 ? -13.227 -11.125 -5.395 1 95.75 132 LYS B CA 1
ATOM 2446 C C . LYS B 1 132 ? -13.594 -12.258 -6.344 1 95.75 132 LYS B C 1
ATOM 2448 O O . LYS B 1 132 ? -14.359 -13.156 -5.984 1 95.75 132 LYS B O 1
ATOM 2453 N N . ALA B 1 133 ? -13 -12.234 -7.527 1 96.31 133 ALA B N 1
ATOM 2454 C CA . ALA B 1 133 ? -13.281 -13.258 -8.523 1 96.31 133 ALA B CA 1
ATOM 2455 C C . ALA B 1 133 ? -12.875 -14.641 -8.023 1 96.31 133 ALA B C 1
ATOM 2457 O O . ALA B 1 133 ? -13.477 -15.648 -8.406 1 96.31 133 ALA B O 1
ATOM 2458 N N . CYS B 1 134 ? -11.883 -14.711 -7.148 1 95.06 134 CYS B N 1
ATOM 2459 C CA . CYS B 1 134 ? -11.375 -15.977 -6.637 1 95.06 134 CYS B CA 1
ATOM 2460 C C . CYS B 1 134 ? -12.031 -16.328 -5.309 1 95.06 134 CYS B C 1
ATOM 2462 O O . CYS B 1 134 ? -11.742 -17.391 -4.734 1 95.06 134 CYS B O 1
ATOM 2464 N N . ASP B 1 135 ? -12.852 -15.5 -4.789 1 91.88 135 ASP B N 1
ATOM 2465 C CA . ASP B 1 135 ? -13.477 -15.688 -3.482 1 91.88 135 ASP B CA 1
ATOM 2466 C C . ASP B 1 135 ? -12.422 -15.852 -2.391 1 91.88 135 ASP B C 1
ATOM 2468 O O . ASP B 1 135 ? -12.484 -16.797 -1.605 1 91.88 135 ASP B O 1
ATOM 2472 N N . MET B 1 136 ? -11.453 -14.945 -2.383 1 92.44 136 MET B N 1
ATOM 2473 C CA . MET B 1 136 ? -10.328 -15.047 -1.459 1 92.44 136 MET B CA 1
ATOM 2474 C C . MET B 1 136 ? -10.234 -13.812 -0.575 1 92.44 136 MET B C 1
ATOM 2476 O O . MET B 1 136 ? -9.148 -13.461 -0.112 1 92.44 136 MET B O 1
ATOM 2480 N N . GLU B 1 137 ? -11.359 -13.109 -0.347 1 92.31 137 GLU B N 1
ATOM 2481 C CA . GLU B 1 137 ? -11.359 -11.906 0.477 1 92.31 137 GLU B CA 1
ATOM 2482 C C . GLU B 1 137 ? -10.992 -12.227 1.924 1 92.31 137 GLU B C 1
ATOM 2484 O O . GLU B 1 137 ? -11.5 -13.195 2.498 1 92.31 137 GLU B O 1
ATOM 2489 N N . MET B 1 138 ? -10.141 -11.445 2.453 1 89.75 138 MET B N 1
ATOM 2490 C CA . MET B 1 138 ? -9.781 -11.547 3.863 1 89.75 138 MET B CA 1
ATOM 2491 C C . MET B 1 138 ? -10.82 -10.867 4.742 1 89.75 138 MET B C 1
ATOM 2493 O O . MET B 1 138 ? -11.023 -9.656 4.652 1 89.75 138 MET B O 1
ATOM 2497 N N . THR B 1 139 ? -11.477 -11.641 5.621 1 87.06 139 THR B N 1
ATOM 2498 C CA . THR B 1 139 ? -12.555 -11.086 6.434 1 87.06 139 THR B CA 1
ATOM 2499 C C . THR B 1 139 ? -12.25 -11.258 7.918 1 87.06 139 THR B C 1
ATOM 2501 O O . THR B 1 139 ? -13.047 -10.852 8.766 1 87.06 139 THR B O 1
ATOM 2504 N N . HIS B 1 140 ? -11.078 -11.836 8.148 1 84.25 140 HIS B N 1
ATOM 2505 C CA . HIS B 1 140 ? -10.727 -12.07 9.539 1 84.25 140 HIS B CA 1
ATOM 2506 C C . HIS B 1 140 ? -10.453 -10.766 10.273 1 84.25 140 HIS B C 1
ATOM 2508 O O . HIS B 1 140 ? -9.773 -9.883 9.742 1 84.25 140 HIS B O 1
ATOM 2514 N N . GLU B 1 141 ? -10.844 -10.711 11.516 1 85.19 141 GLU B N 1
ATOM 2515 C CA . GLU B 1 141 ? -10.742 -9.484 12.297 1 85.19 141 GLU B CA 1
ATOM 2516 C C . GLU B 1 141 ? -9.297 -9.18 12.664 1 85.19 141 GLU B C 1
ATOM 2518 O O . GLU B 1 141 ? -8.906 -8.016 12.773 1 85.19 141 GLU B O 1
ATOM 2523 N N . GLY B 1 142 ? -8.508 -10.203 12.93 1 86 142 GLY B N 1
ATOM 2524 C CA . GLY B 1 142 ? -7.117 -10.016 13.328 1 86 142 GLY B CA 1
ATOM 2525 C C . GLY B 1 142 ? -6.359 -9.078 12.406 1 86 142 GLY B C 1
ATOM 2526 O O . GLY B 1 142 ? -6.008 -7.961 12.797 1 86 142 GLY B O 1
ATOM 2527 N N . PRO B 1 143 ? -6.195 -9.492 11.109 1 87.75 143 PRO B N 1
ATOM 2528 C CA . PRO B 1 143 ? -5.512 -8.602 10.164 1 87.75 143 PRO B CA 1
ATOM 2529 C C . PRO B 1 143 ? -6.242 -7.277 9.961 1 87.75 143 PRO B C 1
ATOM 2531 O O . PRO B 1 143 ? -5.605 -6.23 9.844 1 87.75 143 PRO B O 1
ATOM 2534 N N . ILE B 1 144 ? -7.508 -7.277 9.992 1 90.12 144 ILE B N 1
ATOM 2535 C CA . ILE B 1 144 ? -8.305 -6.074 9.773 1 90.12 144 ILE B CA 1
ATOM 2536 C C . ILE B 1 144 ? -8.062 -5.078 10.898 1 90.12 144 ILE B C 1
ATOM 2538 O O . ILE B 1 144 ? -7.945 -3.875 10.664 1 90.12 144 ILE B O 1
ATOM 2542 N N . SER B 1 145 ? -7.887 -5.578 12.133 1 91.44 145 SER B N 1
ATOM 2543 C CA . SER B 1 145 ? -7.73 -4.719 13.297 1 91.44 145 SER B CA 1
ATOM 2544 C C . SER B 1 145 ? -6.41 -3.955 13.25 1 91.44 145 SER B C 1
ATOM 2546 O O . SER B 1 145 ? -6.258 -2.924 13.914 1 91.44 145 SER B O 1
ATOM 2548 N N . VAL B 1 146 ? -5.508 -4.484 12.43 1 91.5 146 VAL B N 1
ATOM 2549 C CA . VAL B 1 146 ? -4.219 -3.803 12.375 1 91.5 146 VAL B CA 1
ATOM 2550 C C . VAL B 1 146 ? -4.066 -3.104 11.023 1 91.5 146 VAL B C 1
ATOM 2552 O O . VAL B 1 146 ? -2.949 -2.783 10.602 1 91.5 146 VAL B O 1
ATOM 2555 N N . GLY B 1 147 ? -5.145 -2.945 10.344 1 94.31 147 GLY B N 1
ATOM 2556 C CA . GLY B 1 147 ? -5.152 -2.051 9.195 1 94.31 147 GLY B CA 1
ATOM 2557 C C . GLY B 1 147 ? -4.996 -2.777 7.875 1 94.31 147 GLY B C 1
ATOM 2558 O O . GLY B 1 147 ? -4.828 -2.145 6.832 1 94.31 147 GLY B O 1
ATOM 2559 N N . ILE B 1 148 ? -4.969 -4.078 7.918 1 93.12 148 ILE B N 1
ATOM 2560 C CA . ILE B 1 148 ? -4.977 -4.855 6.684 1 93.12 148 ILE B CA 1
ATOM 2561 C C . ILE B 1 148 ? -6.414 -5.062 6.215 1 93.12 148 ILE B C 1
ATOM 2563 O O . ILE B 1 148 ? -7.016 -6.109 6.473 1 93.12 148 ILE B O 1
ATOM 2567 N N . ILE B 1 149 ? -6.934 -4.016 5.512 1 93.69 149 ILE B N 1
ATOM 2568 C CA . ILE B 1 149 ? -8.352 -3.906 5.172 1 93.69 149 ILE B CA 1
ATOM 2569 C C . ILE B 1 149 ? -8.531 -4.078 3.664 1 93.69 149 ILE B C 1
ATOM 2571 O O . ILE B 1 149 ? -7.762 -3.525 2.873 1 93.69 149 ILE B O 1
ATOM 2575 N N . GLY B 1 150 ? -9.57 -4.824 3.305 1 93.56 150 GLY B N 1
ATOM 2576 C CA . GLY B 1 150 ? -9.867 -4.977 1.89 1 93.56 150 GLY B CA 1
ATOM 2577 C C . GLY B 1 150 ? -8.805 -5.754 1.137 1 93.56 150 GLY B C 1
ATOM 2578 O O . GLY B 1 150 ? -8.508 -5.449 -0.02 1 93.56 150 GLY B O 1
ATOM 2579 N N . ARG B 1 151 ? -8.242 -6.723 1.777 1 95.19 151 ARG B N 1
ATOM 2580 C CA . ARG B 1 151 ? -7.125 -7.473 1.218 1 95.19 151 ARG B CA 1
ATOM 2581 C C . ARG B 1 151 ? -7.516 -8.922 0.947 1 95.19 151 ARG B C 1
ATOM 2583 O O . ARG B 1 151 ? -8.688 -9.281 1.069 1 95.19 151 ARG B O 1
ATOM 2590 N N . CYS B 1 152 ? -6.559 -9.727 0.481 1 93.19 152 CYS B N 1
ATOM 2591 C CA . CYS B 1 152 ? -6.863 -11.125 0.214 1 93.19 152 CYS B CA 1
ATOM 2592 C C . CYS B 1 152 ? -6.277 -12.023 1.296 1 93.19 152 CYS B C 1
ATOM 2594 O O . CYS B 1 152 ? -5.363 -11.625 2.018 1 93.19 152 CYS B O 1
ATOM 2596 N N . LYS B 1 153 ? -6.824 -13.195 1.386 1 90.31 153 LYS B N 1
ATOM 2597 C CA . LYS B 1 153 ? -6.246 -14.258 2.209 1 90.31 153 LYS B CA 1
ATOM 2598 C C . LYS B 1 153 ? -4.891 -14.703 1.664 1 90.31 153 LYS B C 1
ATOM 2600 O O . LYS B 1 153 ? -4.516 -14.336 0.547 1 90.31 153 LYS B O 1
ATOM 2605 N N . ARG B 1 154 ? -4.188 -15.453 2.529 1 91.94 154 ARG B N 1
ATOM 2606 C CA . ARG B 1 154 ? -3.006 -16.141 2.027 1 91.94 154 ARG B CA 1
ATOM 2607 C C . ARG B 1 154 ? -3.389 -17.422 1.292 1 91.94 154 ARG B C 1
ATOM 2609 O O . ARG B 1 154 ? -4.059 -18.297 1.856 1 91.94 154 ARG B O 1
ATOM 2616 N N . TRP B 1 155 ? -2.973 -17.5 0.097 1 92.38 155 TRP B N 1
ATOM 2617 C CA . TRP B 1 155 ? -3.326 -18.656 -0.717 1 92.38 155 TRP B CA 1
ATOM 2618 C C . TRP B 1 155 ? -2.312 -18.875 -1.836 1 92.38 155 TRP B C 1
ATOM 2620 O O . TRP B 1 155 ? -1.523 -17.969 -2.145 1 92.38 155 TRP B O 1
ATOM 2630 N N . ALA B 1 156 ? -2.289 -20.078 -2.373 1 95.5 156 ALA B N 1
ATOM 2631 C CA . ALA B 1 156 ? -1.483 -20.422 -3.543 1 95.5 156 ALA B CA 1
ATOM 2632 C C . ALA B 1 156 ? -2.271 -21.297 -4.516 1 95.5 156 ALA B C 1
ATOM 2634 O O . ALA B 1 156 ? -3.053 -22.156 -4.098 1 95.5 156 ALA B O 1
ATOM 2635 N N . MET B 1 157 ? -2.029 -21.062 -5.789 1 97.5 157 MET B N 1
ATOM 2636 C CA . MET B 1 157 ? -2.604 -21.969 -6.789 1 97.5 157 MET B CA 1
ATOM 2637 C C . MET B 1 157 ? -1.578 -22.297 -7.867 1 97.5 157 MET B C 1
ATOM 2639 O O . MET B 1 157 ? -0.729 -21.469 -8.203 1 97.5 157 MET B O 1
ATOM 2643 N N . LEU B 1 158 ? -1.661 -23.484 -8.297 1 98.62 158 LEU B N 1
ATOM 2644 C CA . LEU B 1 158 ? -0.932 -23.938 -9.477 1 98.62 158 LEU B CA 1
ATOM 2645 C C . LEU B 1 158 ? -1.788 -23.797 -10.734 1 98.62 158 LEU B C 1
ATOM 2647 O O . LEU B 1 158 ? -2.902 -24.328 -10.789 1 98.62 158 LEU B O 1
ATOM 2651 N N . VAL B 1 159 ? -1.264 -23.047 -11.688 1 98.62 159 VAL B N 1
ATOM 2652 C CA . VAL B 1 159 ? -1.988 -22.812 -12.93 1 98.62 159 VAL B CA 1
ATOM 2653 C C . VAL B 1 159 ? -1.188 -23.359 -14.109 1 98.62 159 VAL B C 1
ATOM 2655 O O . VAL B 1 159 ? 0.013 -23.094 -14.227 1 98.62 159 VAL B O 1
ATOM 2658 N N . ASP B 1 160 ? -1.799 -24.156 -14.914 1 98.5 160 ASP B N 1
ATOM 2659 C CA . ASP B 1 160 ? -1.219 -24.719 -16.125 1 98.5 160 ASP B CA 1
ATOM 2660 C C . ASP B 1 160 ? -2.035 -24.312 -17.359 1 98.5 160 ASP B C 1
ATOM 2662 O O . ASP B 1 160 ? -3.146 -24.812 -17.562 1 98.5 160 ASP B O 1
ATOM 2666 N N . ASP B 1 161 ? -1.455 -23.406 -18.156 1 98.38 161 ASP B N 1
ATOM 2667 C CA . ASP B 1 161 ? -2.127 -22.922 -19.375 1 98.38 161 ASP B CA 1
ATOM 2668 C C . ASP B 1 161 ? -3.506 -22.359 -19.047 1 98.38 161 ASP B C 1
ATOM 2670 O O . ASP B 1 161 ? -4.496 -22.703 -19.688 1 98.38 161 ASP B O 1
ATOM 2674 N N . GLY B 1 162 ? -3.57 -21.656 -17.969 1 98.19 162 GLY B N 1
ATOM 2675 C CA . GLY B 1 162 ? -4.785 -20.938 -17.594 1 98.19 162 GLY B CA 1
ATOM 2676 C C . GLY B 1 162 ? -5.75 -21.797 -16.797 1 98.19 162 GLY B C 1
ATOM 2677 O O . GLY B 1 162 ? -6.762 -21.297 -16.297 1 98.19 162 GLY B O 1
ATOM 2678 N N . GLU B 1 163 ? -5.5 -23.047 -16.656 1 97.88 163 GLU B N 1
ATOM 2679 C CA . GLU B 1 163 ? -6.344 -23.922 -15.852 1 97.88 163 GLU B CA 1
ATOM 2680 C C . GLU B 1 163 ? -5.781 -24.078 -14.438 1 97.88 163 GLU B C 1
ATOM 2682 O O . GLU B 1 163 ? -4.594 -24.359 -14.273 1 97.88 163 GLU B O 1
ATOM 2687 N N . VAL B 1 164 ? -6.621 -23.859 -13.484 1 98.12 164 VAL B N 1
ATOM 2688 C CA . VAL B 1 164 ? -6.238 -24.094 -12.094 1 98.12 164 VAL B CA 1
ATOM 2689 C C . VAL B 1 164 ? -6.121 -25.594 -11.828 1 98.12 164 VAL B C 1
ATOM 2691 O O . VAL B 1 164 ? -7.062 -26.359 -12.078 1 98.12 164 VAL B O 1
ATOM 2694 N N . LYS B 1 165 ? -4.957 -26.016 -11.312 1 98.12 165 LYS B N 1
ATOM 2695 C CA . LYS B 1 165 ? -4.723 -27.438 -11.086 1 98.12 165 LYS B CA 1
ATOM 2696 C C . LYS B 1 165 ? -4.801 -27.781 -9.609 1 98.12 165 LYS B C 1
ATOM 2698 O O . LYS B 1 165 ? -5.141 -28.906 -9.242 1 98.12 165 LYS B O 1
ATOM 2703 N N . ALA B 1 166 ? -4.48 -26.891 -8.789 1 97.38 166 ALA B N 1
ATOM 2704 C CA . ALA B 1 166 ? -4.504 -27.062 -7.34 1 97.38 166 ALA B CA 1
ATOM 2705 C C . ALA B 1 166 ? -4.602 -25.719 -6.633 1 97.38 166 ALA B C 1
ATOM 2707 O O . ALA B 1 166 ? -4.164 -24.688 -7.168 1 97.38 166 ALA B O 1
ATOM 2708 N N . VAL B 1 167 ? -5.215 -25.75 -5.461 1 95.31 167 VAL B N 1
ATOM 2709 C CA . VAL B 1 167 ? -5.344 -24.547 -4.637 1 95.31 167 VAL B CA 1
ATOM 2710 C C . VAL B 1 167 ? -5.066 -24.891 -3.176 1 95.31 167 VAL B C 1
ATOM 2712 O O . VAL B 1 167 ? -5.574 -25.891 -2.664 1 95.31 167 VAL B O 1
ATOM 2715 N N . ASN B 1 168 ? -4.184 -24.125 -2.562 1 93.19 168 ASN B N 1
ATOM 2716 C CA . ASN B 1 168 ? -3.973 -24.109 -1.119 1 93.19 168 ASN B CA 1
ATOM 2717 C C . ASN B 1 168 ? -4.387 -22.781 -0.498 1 93.19 168 ASN B C 1
ATOM 2719 O O . ASN B 1 168 ? -3.969 -21.719 -0.959 1 93.19 168 ASN B O 1
ATOM 2723 N N . VAL B 1 169 ? -5.215 -22.812 0.482 1 90.94 169 VAL B N 1
ATOM 2724 C CA . VAL B 1 169 ? -5.559 -21.641 1.269 1 90.94 169 VAL B CA 1
ATOM 2725 C C . VAL B 1 169 ? -5.043 -21.797 2.697 1 90.94 169 VAL B C 1
ATOM 2727 O O . VAL B 1 169 ? -5.23 -22.844 3.316 1 90.94 169 VAL B O 1
ATOM 2730 N N . ALA B 1 170 ? -4.359 -20.812 3.16 1 86.62 170 ALA B N 1
ATOM 2731 C CA . ALA B 1 170 ? -3.713 -20.906 4.469 1 86.62 170 ALA B CA 1
ATOM 2732 C C . ALA B 1 170 ? -4.73 -20.75 5.594 1 86.62 170 ALA B C 1
ATOM 2734 O O . ALA B 1 170 ? -4.371 -20.391 6.719 1 86.62 170 ALA B O 1
ATOM 2735 N N . GLU B 1 171 ? -5.902 -20.969 5.344 1 76.94 171 GLU B N 1
ATOM 2736 C CA . GLU B 1 171 ? -6.945 -20.781 6.352 1 76.94 171 GLU B CA 1
ATOM 2737 C C . GLU B 1 171 ? -7.301 -22.109 7.02 1 76.94 171 GLU B C 1
ATOM 2739 O O . GLU B 1 171 ? -7.016 -23.188 6.477 1 76.94 171 GLU B O 1
ATOM 2744 N N . SER B 1 172 ? -7.387 -21.938 8.305 1 64.69 172 SER B N 1
ATOM 2745 C CA . SER B 1 172 ? -8.031 -23.047 8.992 1 64.69 172 SER B CA 1
ATOM 2746 C C . SER B 1 172 ? -9.531 -22.812 9.141 1 64.69 172 SER B C 1
ATOM 2748 O O . SER B 1 172 ? -10.016 -21.703 8.891 1 64.69 172 SER B O 1
ATOM 2750 N N . GLU B 1 173 ? -10.172 -23.906 9.234 1 58.88 173 GLU B N 1
ATOM 2751 C CA . GLU B 1 173 ? -11.602 -23.781 9.492 1 58.88 173 GLU B CA 1
ATOM 2752 C C . GLU B 1 173 ? -11.883 -22.703 10.539 1 58.88 173 GLU B C 1
ATOM 2754 O O . GLU B 1 173 ? -12.898 -22.016 10.461 1 58.88 173 GLU B O 1
ATOM 2759 N N . LEU B 1 174 ? -10.891 -22.625 11.414 1 56.34 174 LEU B N 1
ATOM 2760 C CA . LEU B 1 174 ? -11.094 -21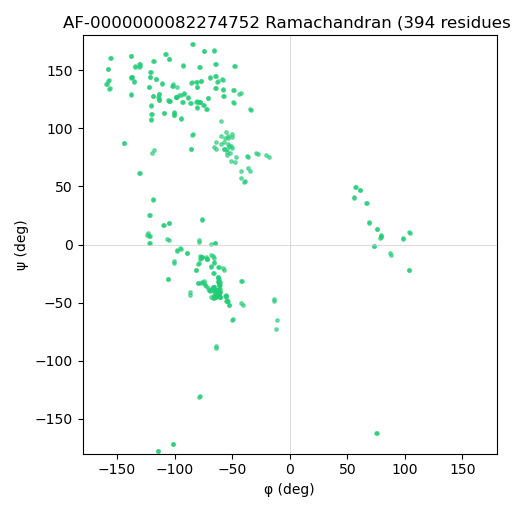.703 12.523 1 56.34 174 LEU B CA 1
ATOM 2761 C C . LEU B 1 174 ? -10.359 -20.391 12.289 1 56.34 174 LEU B C 1
ATOM 2763 O O . LEU B 1 174 ? -10.484 -19.453 13.078 1 56.34 174 LEU B O 1
ATOM 2767 N N . ASP B 1 175 ? -9.438 -20.391 11.352 1 57.16 175 ASP B N 1
ATOM 2768 C CA . ASP B 1 175 ? -8.68 -19.156 11.141 1 57.16 175 ASP B CA 1
ATOM 2769 C C . ASP B 1 175 ? -8.906 -18.609 9.734 1 57.16 175 ASP B C 1
ATOM 2771 O O . ASP B 1 175 ? -8.062 -18.781 8.852 1 57.16 175 ASP B O 1
ATOM 2775 N N . PRO B 1 176 ? -10.086 -17.906 9.656 1 57.94 176 PRO B N 1
ATOM 2776 C CA . PRO B 1 176 ? -10.445 -17.328 8.367 1 57.94 176 PRO B CA 1
ATOM 2777 C C . PRO B 1 176 ? -9.469 -16.25 7.914 1 57.94 176 PRO B C 1
ATOM 2779 O O . PRO B 1 176 ? -9.57 -15.734 6.793 1 57.94 176 PRO B O 1
ATOM 2782 N N . ALA B 1 177 ? -8.375 -16.047 8.836 1 59 177 ALA B N 1
ATOM 2783 C CA . ALA B 1 177 ? -7.461 -14.953 8.508 1 59 177 ALA B CA 1
ATOM 2784 C C . ALA B 1 177 ? -6.492 -15.367 7.402 1 59 177 ALA B C 1
ATOM 2786 O O . ALA B 1 177 ? -5.891 -14.516 6.746 1 59 177 ALA B O 1
ATOM 2787 N N . GLY B 1 178 ? -6.547 -16.672 7.141 1 59.28 178 GLY B N 1
ATOM 2788 C CA . GLY B 1 178 ? -5.656 -17.188 6.113 1 59.28 178 GLY B CA 1
ATOM 2789 C C . GLY B 1 178 ? -4.195 -17.156 6.52 1 59.28 178 GLY B C 1
ATOM 2790 O O . GLY B 1 178 ? -3.309 -17.156 5.664 1 59.28 178 GLY B O 1
ATOM 2791 N N . ASP B 1 179 ? -3.855 -17.047 7.875 1 63.94 179 ASP B N 1
ATOM 2792 C CA . ASP B 1 179 ? -2.461 -16.953 8.297 1 63.94 179 ASP B CA 1
ATOM 2793 C C . ASP B 1 179 ? -2.113 -18.062 9.297 1 63.94 179 ASP B C 1
ATOM 2795 O O . ASP B 1 179 ? -0.98 -18.141 9.773 1 63.94 179 ASP B O 1
ATOM 2799 N N . ASP B 1 180 ? -2.971 -18.953 9.484 1 70.88 180 ASP B N 1
ATOM 2800 C CA . ASP B 1 180 ? -2.756 -20 10.484 1 70.88 180 ASP B CA 1
ATOM 2801 C C . ASP B 1 180 ? -1.755 -21.047 9.984 1 70.88 180 ASP B C 1
ATOM 2803 O O . ASP B 1 180 ? -1.025 -21.641 10.773 1 70.88 180 ASP B O 1
ATOM 2807 N N . PHE B 1 181 ? -1.828 -21.203 8.672 1 81.12 181 PHE B N 1
ATOM 2808 C CA . PHE B 1 181 ? -0.985 -22.234 8.094 1 81.12 181 PHE B CA 1
ATOM 2809 C C . PHE B 1 181 ? -0.201 -21.703 6.902 1 81.12 181 PHE B C 1
ATOM 2811 O O . PHE B 1 181 ? -0.349 -22.188 5.781 1 81.12 181 PHE B O 1
ATOM 2818 N N . PRO B 1 182 ? 0.615 -20.719 7.207 1 83.44 182 PRO B N 1
ATOM 2819 C CA . PRO B 1 182 ? 1.354 -20.078 6.109 1 83.44 182 PRO B CA 1
ATOM 2820 C C . PRO B 1 182 ? 2.203 -21.078 5.32 1 83.44 182 PRO B C 1
ATOM 2822 O O . PRO B 1 182 ? 2.539 -20.812 4.16 1 83.44 182 PRO B O 1
ATOM 2825 N N . GLU B 1 183 ? 2.559 -22.25 5.902 1 87.06 183 GLU B N 1
ATOM 2826 C CA . GLU B 1 183 ? 3.385 -23.25 5.227 1 87.06 183 GLU B CA 1
ATOM 2827 C C . GLU B 1 183 ? 2.701 -23.766 3.963 1 87.06 183 GLU B C 1
ATOM 2829 O O . GLU B 1 183 ? 3.363 -24.281 3.057 1 87.06 183 GLU B O 1
ATOM 2834 N N . LYS B 1 184 ? 1.429 -23.594 3.846 1 90.12 184 LYS B N 1
ATOM 2835 C CA . LYS B 1 184 ? 0.661 -24.094 2.713 1 90.12 184 LYS B CA 1
ATOM 2836 C C . LYS B 1 184 ? 0.941 -23.297 1.45 1 90.12 184 LYS B C 1
ATOM 2838 O O . LYS B 1 184 ? 0.564 -23.688 0.349 1 90.12 184 LYS B O 1
ATOM 2843 N N . THR B 1 185 ? 1.61 -22.156 1.603 1 92.81 185 THR B N 1
ATOM 2844 C CA . THR B 1 185 ? 1.829 -21.312 0.44 1 92.81 185 THR B CA 1
ATOM 2845 C C . THR B 1 185 ? 3.32 -21.094 0.198 1 92.81 185 THR B C 1
ATOM 2847 O O . THR B 1 185 ? 3.709 -20.344 -0.698 1 92.81 185 THR B O 1
ATOM 2850 N N . LEU B 1 186 ? 4.164 -21.797 0.954 1 93 186 LEU B N 1
ATOM 2851 C CA . LEU B 1 186 ? 5.609 -21.656 0.821 1 93 186 LEU B CA 1
ATOM 2852 C C . LEU B 1 186 ? 6.145 -22.531 -0.296 1 93 186 LEU B C 1
ATOM 2854 O O . LEU B 1 186 ? 5.402 -23.344 -0.872 1 93 186 LEU B O 1
ATOM 2858 N N . ALA B 1 187 ? 7.441 -22.359 -0.596 1 95 187 ALA B N 1
ATOM 2859 C CA . ALA B 1 187 ? 8.078 -23.016 -1.734 1 95 187 ALA B CA 1
ATOM 2860 C C . ALA B 1 187 ? 7.895 -24.531 -1.661 1 95 187 ALA B C 1
ATOM 2862 O O . ALA B 1 187 ? 7.52 -25.156 -2.648 1 95 187 ALA B O 1
ATOM 2863 N N . PRO B 1 188 ? 8.094 -25.156 -0.466 1 94.88 188 PRO B N 1
ATOM 2864 C CA . PRO B 1 188 ? 7.887 -26.609 -0.418 1 94.88 188 PRO B CA 1
ATOM 2865 C C . PRO B 1 188 ? 6.461 -27.016 -0.782 1 94.88 188 PRO B C 1
ATOM 2867 O O . PRO B 1 188 ? 6.258 -28.031 -1.447 1 94.88 188 PRO B O 1
ATOM 2870 N N . ALA B 1 189 ? 5.512 -26.266 -0.37 1 95.12 189 ALA B N 1
ATOM 2871 C CA . ALA B 1 189 ? 4.121 -26.578 -0.685 1 95.12 189 ALA B CA 1
ATOM 2872 C C . ALA B 1 189 ? 3.855 -26.438 -2.184 1 95.12 189 ALA B C 1
ATOM 2874 O O . ALA B 1 189 ? 3.082 -27.219 -2.752 1 95.12 189 ALA B O 1
ATOM 2875 N N . LEU B 1 190 ? 4.445 -25.438 -2.826 1 97.06 190 LEU B N 1
ATOM 2876 C CA . LEU B 1 190 ? 4.289 -25.266 -4.266 1 97.06 190 LEU B CA 1
ATOM 2877 C C . LEU B 1 190 ? 4.852 -26.469 -5.016 1 97.06 190 LEU B C 1
ATOM 2879 O O . LEU B 1 190 ? 4.215 -26.984 -5.938 1 97.06 190 LEU B O 1
ATOM 2883 N N . ILE B 1 191 ? 5.984 -26.922 -4.617 1 97.69 191 ILE B N 1
ATOM 2884 C CA . ILE B 1 191 ? 6.621 -28.078 -5.246 1 97.69 191 ILE B CA 1
ATOM 2885 C C . ILE B 1 191 ? 5.754 -29.312 -5.047 1 97.69 191 ILE B C 1
ATOM 2887 O O . ILE B 1 191 ? 5.562 -30.094 -5.977 1 97.69 191 ILE B O 1
ATOM 2891 N N . GLU B 1 192 ? 5.223 -29.422 -3.846 1 97 192 GLU B N 1
ATOM 2892 C CA . GLU B 1 192 ? 4.34 -30.547 -3.551 1 97 192 GLU B CA 1
ATOM 2893 C C . GLU B 1 192 ? 3.086 -30.516 -4.422 1 97 192 GLU B C 1
ATOM 2895 O O . GLU B 1 192 ? 2.584 -31.547 -4.844 1 97 192 GLU B O 1
ATOM 2900 N N . MET B 1 193 ? 2.549 -29.359 -4.645 1 96.44 193 MET B N 1
ATOM 2901 C CA . MET B 1 193 ? 1.385 -29.219 -5.516 1 96.44 193 MET B CA 1
ATOM 2902 C C . MET B 1 193 ? 1.662 -29.812 -6.895 1 96.44 193 MET B C 1
ATOM 2904 O O . MET B 1 193 ? 0.81 -30.484 -7.465 1 96.44 193 MET B O 1
ATOM 2908 N N . VAL B 1 194 ? 2.818 -29.516 -7.441 1 96.75 194 VAL B N 1
ATOM 2909 C CA . VAL B 1 194 ? 3.182 -30 -8.773 1 96.75 194 VAL B CA 1
ATOM 2910 C C . VAL B 1 194 ? 3.271 -31.516 -8.758 1 96.75 194 VAL B C 1
ATOM 2912 O O . VAL B 1 194 ? 2.754 -32.188 -9.648 1 96.75 194 VAL B O 1
ATOM 2915 N N . THR B 1 195 ? 3.896 -31.953 -7.699 1 93.25 195 THR B N 1
ATOM 2916 C CA . THR B 1 195 ? 4.07 -33.406 -7.574 1 93.25 195 THR B CA 1
ATOM 2917 C C . THR B 1 195 ? 2.721 -34.094 -7.477 1 93.25 195 THR B C 1
ATOM 2919 O O . THR B 1 195 ? 2.525 -35.188 -8.062 1 93.25 195 THR B O 1
ATOM 2922 N N . THR B 1 196 ? 1.851 -33.5 -6.785 1 90.69 196 THR B N 1
ATOM 2923 C CA . THR B 1 196 ? 0.537 -34.094 -6.555 1 90.69 196 THR B CA 1
ATOM 2924 C C . THR B 1 196 ? -0.292 -34.094 -7.836 1 90.69 196 THR B C 1
ATOM 2926 O O . THR B 1 196 ? -0.992 -35.062 -8.133 1 90.69 196 THR B O 1
ATOM 2929 N N . VAL B 1 197 ? -0.204 -33.031 -8.602 1 91.81 197 VAL B N 1
ATOM 2930 C CA . VAL B 1 197 ? -0.999 -32.906 -9.812 1 91.81 197 VAL B CA 1
ATOM 2931 C C . VAL B 1 197 ? -0.45 -33.812 -10.906 1 91.81 197 VAL B C 1
ATOM 2933 O O . VAL B 1 197 ? -1.202 -34.312 -11.75 1 91.81 197 VAL B O 1
ATOM 2936 N N . ASN B 1 198 ? 0.814 -34.062 -10.969 1 86.19 198 ASN B N 1
ATOM 2937 C CA . ASN B 1 198 ? 1.448 -34.906 -11.977 1 86.19 198 ASN B CA 1
ATOM 2938 C C . ASN B 1 198 ? 1.288 -36.375 -11.656 1 86.19 198 ASN B C 1
ATOM 2940 O O . ASN B 1 198 ? 1.518 -37.25 -12.508 1 86.19 198 ASN B O 1
ATOM 2944 N N . ALA B 1 199 ? 0.937 -36.688 -10.422 1 75.31 199 ALA B N 1
ATOM 2945 C CA . ALA B 1 199 ? 0.726 -38.094 -10.055 1 75.31 199 ALA B CA 1
ATOM 2946 C C . ALA B 1 199 ? -0.656 -38.562 -10.492 1 75.31 199 ALA B C 1
ATOM 2948 O O . ALA B 1 199 ? -1.574 -37.75 -10.656 1 75.31 199 ALA B O 1
#